Protein AF-A0A496XD35-F1 (afdb_monomer_lite)

Foldseek 3Di:
DVVVVVVVVVVVVVVVPPPPPADPPADDDDDDDDAFPDDLVLLVVLCPDPLNQLQLQVLVVLQVVQLDLQLWHAQFPVQLDAGDALLLLLLVLLVCLVVVVLSSNLSNLNQQVQQCVVVVHLFGAGGWHDWDKAWQWDADLAWLADQDQPFWDWFFDDQKWKKWKAFDDQFFFFKKKFFKAKDAQQKKKKKWKAFPVRDTQFIFMDGHRHMDHGGIDMTGTPDGGGDDGGGMMMMMMHMDHGDDDDPPRPPPDGITFGKAADDPNYRIDFMWMGDPNDTDTDNIGTSMTIDSPDIHIDIDPTGIDRPGRDDFLLSRLSSLLSVLSSCVSPPDDPSCVVCVVSSLSSLVPQQDPPQADADDPDPDFENLRAGWGCFCQDPFARGGAGWRFLLSLLSNLLSLVSSLVVCVVVVVVVSNVVSVVSNVSSLVSQVVQQWDDDPNFIAGQRIWHRDGRHTHTDQKAFLSLLNNQSSVRPSDDPRRSVVHVVVQLVQQWDDADAFTDGARIDDPPPDDPPVRRHDGFRKDFLLSLLSVLQVCVSVSVVSNNSSSSVCCVVQPDPSYGARMWTADPVVRHIDGHRGSRSSRRSSNLSSSLVSCVVSVHHSND

Secondary structure (DSSP, 8-state):
-HHHHHHHHHHHTTSTTS---S--------S-PPPPSS-HHHHHHHHTSHHHHHHHHHHHHHHHHHB-TTS-B---SSSSS-SB-GGGHHHHHHHHHHTT-HHHHHHHHHHHHHHHHHTT-SS--SEEEEEEEEEEEE--TT-S-B---SEEEEE-STT-EEEEEEE--SSPEEEEEEEEEEE-TT-EEEEEEEETT--EEEEEEEE-SS-EEEEEEEEEEEEEE---TT-EEEEEEEEE--SPPPTTS------EEEEEEPPTT--EEEEEEEETTEEEEEEEEEBEEEESS--EEEEEEEEEEEEE----HHHHHHHHHHHHHHHHHH-S-HHHHHHHHHHHHHHHHHTSTTT---STT--SS----SPPEEEEE-TTTS-EEEEEEHHHHHHHHHHHHHHHHHHHHTT-HHHHHHHHHHHHHHHHHHHHHSEEEETTEEEE-SEEE--TTSPEEP--EEGGGGHHHHTT-TTS-HHHHHHHHHHHHHHTB--SSSS--B-SEE--TT---TTT--PPP-EEEHHHHHHHHHHHHHTT-HHHHHHHHHHHHHH--SSS--SEEEEETTTTEEEEESTT-HHHHHHHHHHHHHHHHHTT--S--

Structure (mmCIF, N/CA/C/O backbone):
data_AF-A0A496XD35-F1
#
_entry.id   AF-A0A496XD35-F1
#
loop_
_atom_site.group_PDB
_atom_site.id
_atom_site.type_symbol
_atom_site.label_atom_id
_atom_site.label_alt_id
_atom_site.label_comp_id
_atom_site.label_asym_id
_atom_site.label_entity_id
_atom_site.label_seq_id
_atom_site.pdbx_PDB_ins_code
_atom_site.Cartn_x
_atom_site.Cartn_y
_atom_site.Cartn_z
_atom_site.occupancy
_atom_site.B_iso_or_equiv
_atom_site.auth_seq_id
_atom_site.auth_comp_id
_atom_site.auth_asym_id
_atom_site.auth_atom_id
_atom_site.pdbx_PDB_model_num
ATOM 1 N N . MET A 1 1 ? -41.644 23.353 -21.731 1.00 44.69 1 MET A N 1
ATOM 2 C CA . MET A 1 1 ? -40.222 23.084 -21.406 1.00 44.69 1 MET A CA 1
ATOM 3 C C . MET A 1 1 ? -39.860 23.294 -19.934 1.00 44.69 1 MET A C 1
ATOM 5 O O . MET A 1 1 ? -39.087 22.494 -19.436 1.00 44.69 1 MET A O 1
ATOM 9 N N . LEU A 1 2 ? -40.446 24.242 -19.187 1.00 30.62 2 LEU A N 1
ATOM 10 C CA . LEU A 1 2 ? -40.157 24.387 -17.742 1.00 30.62 2 LEU A CA 1
ATOM 11 C C . LEU A 1 2 ? -40.780 23.287 -16.846 1.00 30.62 2 LEU A C 1
ATOM 13 O O . LEU A 1 2 ? -40.230 22.938 -15.808 1.00 30.62 2 LEU A O 1
ATOM 17 N N . PHE A 1 3 ? -41.893 22.677 -17.271 1.00 27.44 3 PHE A N 1
ATOM 18 C CA . PHE A 1 3 ? -42.612 21.666 -16.477 1.00 27.44 3 PHE A CA 1
ATOM 19 C C . PHE A 1 3 ? -42.004 20.247 -16.545 1.00 27.44 3 PHE A C 1
ATOM 21 O O . PHE A 1 3 ? -42.185 19.455 -15.626 1.00 27.44 3 PHE A O 1
ATOM 28 N N . GLN A 1 4 ? -41.215 19.930 -17.583 1.00 31.73 4 GLN A N 1
ATOM 29 C CA . GLN A 1 4 ? -40.457 18.666 -17.662 1.00 31.73 4 GLN A CA 1
ATOM 30 C C . GLN A 1 4 ? -39.150 18.702 -16.850 1.00 31.73 4 GLN A C 1
ATOM 32 O O . GLN A 1 4 ? -38.645 17.650 -16.462 1.00 31.73 4 GLN A O 1
ATOM 37 N N . MET A 1 5 ? -38.633 19.892 -16.523 1.00 30.58 5 MET A N 1
ATOM 38 C CA . MET A 1 5 ? -37.444 20.044 -15.674 1.00 30.58 5 MET A CA 1
ATOM 39 C C . MET A 1 5 ? -37.773 19.815 -14.189 1.00 30.58 5 MET A C 1
ATOM 41 O O . MET A 1 5 ? -36.999 19.190 -13.470 1.00 30.58 5 MET A O 1
ATOM 45 N N . ILE A 1 6 ? -38.978 20.202 -13.753 1.00 31.33 6 ILE A N 1
ATOM 46 C CA . ILE A 1 6 ? -39.461 19.992 -12.376 1.00 31.33 6 ILE A CA 1
ATOM 47 C C . ILE A 1 6 ? -39.780 18.509 -12.098 1.00 31.33 6 ILE A C 1
ATOM 49 O O . ILE A 1 6 ? -39.642 18.044 -10.967 1.00 31.33 6 ILE A O 1
ATOM 53 N N . ILE A 1 7 ? -40.124 17.726 -13.127 1.00 30.92 7 ILE A N 1
ATOM 54 C CA . ILE A 1 7 ? -40.351 16.278 -12.984 1.00 30.92 7 ILE A CA 1
ATOM 55 C C . ILE A 1 7 ? -39.023 15.497 -12.944 1.00 30.92 7 ILE A C 1
ATOM 57 O O . ILE A 1 7 ? -38.933 14.523 -12.202 1.00 30.92 7 ILE A O 1
ATOM 61 N N . LYS A 1 8 ? -37.951 15.959 -13.610 1.00 29.91 8 LYS A N 1
ATOM 62 C CA . LYS A 1 8 ? -36.605 15.364 -13.449 1.00 29.91 8 LYS A CA 1
ATOM 63 C C . LYS A 1 8 ? -35.978 15.650 -12.075 1.00 29.91 8 LYS A C 1
ATOM 65 O O . LYS A 1 8 ? -35.324 14.771 -11.522 1.00 29.91 8 LYS A O 1
ATOM 70 N N . LEU A 1 9 ? -36.261 16.805 -11.468 1.00 29.45 9 LEU A N 1
ATOM 71 C CA . LEU A 1 9 ? -35.822 17.124 -10.099 1.00 29.45 9 LEU A CA 1
ATOM 72 C C . LEU A 1 9 ? -36.584 16.345 -9.009 1.00 29.45 9 LEU A C 1
ATOM 74 O O . LEU A 1 9 ? -36.018 16.050 -7.959 1.00 29.45 9 LEU A O 1
ATOM 78 N N . LYS A 1 10 ? -37.830 15.917 -9.263 1.00 25.81 10 LYS A N 1
ATOM 79 C CA . LYS A 1 10 ? -38.580 15.048 -8.332 1.00 25.81 10 LYS A CA 1
ATOM 80 C C . LYS A 1 10 ? -38.215 13.562 -8.414 1.00 25.81 10 LYS A C 1
ATOM 82 O O . LYS A 1 10 ? -38.507 12.833 -7.470 1.00 25.81 10 LYS A O 1
ATOM 87 N N . VAL A 1 11 ? -37.550 13.115 -9.483 1.00 30.44 11 VAL A N 1
ATOM 88 C CA . VAL A 1 11 ? -36.990 11.751 -9.564 1.00 30.44 11 VAL A CA 1
ATOM 89 C C . VAL A 1 11 ? -35.619 11.666 -8.875 1.00 30.44 11 VAL A C 1
ATOM 91 O O . VAL A 1 11 ? -35.313 10.638 -8.282 1.00 30.44 11 VAL A O 1
ATOM 94 N N . PHE A 1 12 ? -34.854 12.762 -8.806 1.00 28.89 12 PHE A N 1
ATOM 95 C CA . PHE A 1 12 ? -33.598 12.819 -8.036 1.00 28.89 12 PHE A CA 1
ATOM 96 C C . PHE A 1 12 ? -33.796 12.896 -6.510 1.00 28.89 12 PHE A C 1
ATOM 98 O O . PHE A 1 12 ? -32.953 12.435 -5.750 1.00 28.89 12 PHE A O 1
ATOM 105 N N . SER A 1 13 ? -34.946 13.388 -6.040 1.00 26.84 13 SER A N 1
ATOM 106 C CA . SER A 1 13 ? -35.274 13.472 -4.605 1.00 26.84 13 SER A CA 1
ATOM 107 C C . SER A 1 13 ? -35.690 12.132 -3.967 1.00 26.84 13 SER A C 1
ATOM 109 O O . SER A 1 13 ? -35.785 12.057 -2.744 1.00 26.84 13 SER A O 1
ATOM 111 N N . LYS A 1 14 ? -35.914 11.068 -4.753 1.00 25.41 14 LYS A N 1
ATOM 112 C CA . LYS A 1 14 ? -36.242 9.723 -4.235 1.00 25.41 14 LYS A CA 1
ATOM 113 C C . LYS A 1 14 ? -35.067 8.737 -4.231 1.00 25.41 14 LYS A C 1
ATOM 115 O O . LYS A 1 14 ? -35.223 7.641 -3.709 1.00 25.41 14 LYS A O 1
ATOM 120 N N . ALA A 1 15 ? -33.893 9.138 -4.724 1.00 28.16 15 ALA A N 1
ATOM 121 C CA . ALA A 1 15 ? -32.648 8.388 -4.530 1.00 28.16 15 ALA A CA 1
ATOM 122 C C . ALA A 1 15 ? -31.984 8.675 -3.163 1.00 28.16 15 ALA A C 1
ATOM 124 O O . ALA A 1 15 ? -31.046 7.989 -2.775 1.00 28.16 15 ALA A O 1
ATOM 125 N N . LEU A 1 16 ? -32.514 9.633 -2.391 1.00 28.86 16 LEU A N 1
ATOM 126 C CA . LEU A 1 16 ? -31.975 10.060 -1.095 1.00 28.86 16 LEU A CA 1
ATOM 127 C C . LEU A 1 16 ? -32.400 9.178 0.106 1.00 28.86 16 LEU A C 1
ATOM 129 O O . LEU A 1 16 ? -32.291 9.613 1.245 1.00 28.86 16 LEU A O 1
ATOM 133 N N . VAL A 1 17 ? -32.922 7.962 -0.121 1.00 28.45 17 VAL A N 1
ATOM 134 C CA . VAL A 1 17 ? -33.452 7.077 0.949 1.00 28.45 17 VAL A CA 1
ATOM 135 C C . VAL A 1 17 ? -32.931 5.625 0.866 1.00 28.45 17 VAL A C 1
ATOM 137 O O . VAL A 1 17 ? -33.441 4.751 1.553 1.00 28.45 17 VAL A O 1
ATOM 140 N N . VAL A 1 18 ? -31.881 5.319 0.086 1.00 28.53 18 VAL A N 1
ATOM 141 C CA . VAL A 1 18 ? -31.299 3.945 0.067 1.00 28.53 18 VAL A CA 1
ATOM 142 C C . VAL A 1 18 ? -29.773 3.877 0.279 1.00 28.53 18 VAL A C 1
ATOM 144 O O . VAL A 1 18 ? -29.232 2.788 0.415 1.00 28.53 18 VAL A O 1
ATOM 147 N N . LEU A 1 19 ? -29.063 4.993 0.480 1.00 29.59 19 LEU A N 1
ATOM 148 C CA . LEU A 1 19 ? -27.645 4.974 0.900 1.00 29.59 19 LEU A CA 1
ATOM 149 C C . LEU A 1 19 ? -27.443 5.268 2.398 1.00 29.59 19 LEU A C 1
ATOM 151 O O . LEU A 1 19 ? -26.527 5.967 2.802 1.00 29.59 19 LEU A O 1
ATOM 155 N N . GLY A 1 20 ? -28.302 4.684 3.235 1.00 26.16 20 GLY A N 1
ATOM 156 C CA . GLY A 1 20 ? -28.125 4.593 4.691 1.00 26.16 20 GLY A CA 1
ATOM 157 C C . GLY A 1 20 ? -27.781 3.171 5.147 1.00 26.16 20 GLY A C 1
ATOM 158 O O . GLY A 1 20 ? -28.311 2.706 6.150 1.00 26.16 20 GLY A O 1
ATOM 159 N N . CYS A 1 21 ? -26.993 2.423 4.365 1.00 26.83 21 CYS A N 1
ATOM 160 C CA . CYS A 1 21 ? -26.629 1.026 4.664 1.00 26.83 21 CYS A CA 1
ATOM 161 C C . CYS A 1 21 ? -25.118 0.750 4.710 1.00 26.83 21 CYS A C 1
ATOM 163 O O . CYS A 1 21 ? -24.711 -0.407 4.840 1.00 26.83 21 CYS A O 1
ATOM 165 N N . CYS A 1 22 ? -24.286 1.789 4.715 1.00 32.22 22 CYS A N 1
ATOM 166 C CA . CYS A 1 22 ? -22.905 1.674 5.164 1.00 32.22 22 CYS A CA 1
ATOM 167 C C . CYS A 1 22 ? -22.789 2.370 6.524 1.00 32.22 22 CYS A C 1
ATOM 169 O O . CYS A 1 22 ? -23.211 3.511 6.652 1.00 32.22 22 CYS A O 1
ATOM 171 N N . LEU A 1 23 ? -22.200 1.669 7.504 1.00 38.53 23 LEU A N 1
ATOM 172 C CA . LEU A 1 23 ? -21.758 2.185 8.813 1.00 38.53 23 LEU A CA 1
ATOM 173 C C . LEU A 1 23 ? -22.822 2.250 9.927 1.00 38.53 23 LEU A C 1
ATOM 175 O O . LEU A 1 23 ? -22.987 3.251 10.608 1.00 38.53 23 LEU A O 1
ATOM 179 N N . GLY A 1 24 ? -23.499 1.130 10.183 1.00 28.69 24 GLY A N 1
ATOM 180 C CA . GLY A 1 24 ? -24.193 0.906 11.454 1.00 28.69 24 GLY A CA 1
ATOM 181 C C . GLY A 1 24 ? -23.271 0.243 12.478 1.00 28.69 24 GLY A C 1
ATOM 182 O O . GLY A 1 24 ? -23.440 -0.941 12.750 1.00 28.69 24 GLY A O 1
ATOM 183 N N . VAL A 1 25 ? -22.292 0.976 13.013 1.00 38.09 25 VAL A N 1
ATOM 184 C CA . VAL A 1 25 ? -21.618 0.603 14.269 1.00 38.09 25 VAL A CA 1
ATOM 185 C C . VAL A 1 25 ? -22.129 1.573 15.327 1.00 38.09 25 VAL A C 1
ATOM 187 O O . VAL A 1 25 ? -21.548 2.626 15.557 1.00 38.09 25 VAL A O 1
ATOM 190 N N . GLY A 1 26 ? -23.301 1.272 15.884 1.00 30.27 26 GLY A N 1
ATOM 191 C CA . GLY A 1 26 ? -23.831 2.007 17.026 1.00 30.27 26 GLY A CA 1
ATOM 192 C C . GLY A 1 26 ? -23.237 1.424 18.299 1.00 30.27 26 GLY A C 1
ATOM 193 O O . GLY A 1 26 ? -23.568 0.294 18.653 1.00 30.27 26 GLY A O 1
ATOM 194 N N . PHE A 1 27 ? -22.367 2.171 18.976 1.00 40.06 27 PHE A N 1
ATOM 195 C CA . PHE A 1 27 ? -21.937 1.829 20.328 1.00 40.06 27 PHE A CA 1
ATOM 196 C C . PHE A 1 27 ? -23.054 2.215 21.302 1.00 40.06 27 PHE A C 1
ATOM 198 O O . PHE A 1 27 ? -23.478 3.369 21.354 1.00 40.06 27 PHE A O 1
ATOM 205 N N . ALA A 1 28 ? -23.569 1.241 22.053 1.00 31.52 28 ALA A N 1
ATOM 206 C CA . ALA A 1 28 ? -24.470 1.518 23.162 1.00 31.52 28 ALA A CA 1
ATOM 207 C C . ALA A 1 28 ? -23.658 2.178 24.287 1.00 31.52 28 ALA A C 1
ATOM 209 O O . ALA A 1 28 ? -22.742 1.575 24.843 1.00 31.52 28 ALA A O 1
ATOM 210 N N . ALA A 1 29 ? -23.967 3.437 24.590 1.00 34.16 29 ALA A N 1
ATOM 211 C CA . ALA A 1 29 ? -23.303 4.192 25.640 1.00 34.16 29 ALA A CA 1
ATOM 212 C C . ALA A 1 29 ? -23.857 3.800 27.018 1.00 34.16 29 ALA A C 1
ATOM 214 O O . ALA A 1 29 ? -24.859 4.351 27.459 1.00 34.16 29 ALA A O 1
ATOM 215 N N . GLU A 1 30 ? -23.184 2.888 27.718 1.00 35.78 30 GLU A N 1
ATOM 216 C CA . GLU A 1 30 ? -23.276 2.779 29.179 1.00 35.78 30 GLU A CA 1
ATOM 217 C C . GLU A 1 30 ? -21.888 2.511 29.786 1.00 35.78 30 GLU A C 1
ATOM 219 O O . GLU A 1 30 ? -21.480 1.374 29.990 1.00 35.78 30 GLU A O 1
ATOM 224 N N . SER A 1 31 ? -21.140 3.577 30.086 1.00 35.00 31 SER A N 1
ATOM 225 C CA . SER A 1 31 ? -20.349 3.707 31.323 1.00 35.00 31 SER A CA 1
ATOM 226 C C . SER A 1 31 ? -19.810 5.137 31.454 1.00 35.00 31 SER A C 1
ATOM 228 O O . SER A 1 31 ? -19.625 5.840 30.464 1.00 35.00 31 SER A O 1
ATOM 230 N N . SER A 1 32 ? -19.618 5.580 32.695 1.00 36.03 32 SER A N 1
ATOM 231 C CA . SER A 1 32 ? -19.300 6.948 33.120 1.00 36.03 32 SER A CA 1
ATOM 232 C C . SER A 1 32 ? -17.915 7.448 32.672 1.00 36.03 32 SER A C 1
ATOM 234 O O . SER A 1 32 ? -16.994 7.558 33.488 1.00 36.03 32 SER A O 1
ATOM 236 N N . LEU A 1 33 ? -17.754 7.754 31.388 1.00 45.72 33 LEU A N 1
ATOM 237 C CA . LEU A 1 33 ? -16.649 8.575 30.895 1.00 45.72 33 LEU A CA 1
ATOM 238 C C . LEU A 1 33 ? -16.948 10.051 31.183 1.00 45.72 33 LEU A C 1
ATOM 240 O O . LEU A 1 33 ? -18.107 10.465 31.197 1.00 45.72 33 LEU A O 1
ATOM 244 N N . ALA A 1 34 ? -15.905 10.836 31.454 1.00 53.12 34 ALA A N 1
ATOM 245 C CA . ALA A 1 34 ? -16.034 12.287 31.498 1.00 53.12 34 ALA A CA 1
ATOM 246 C C . ALA A 1 34 ? -16.615 12.757 30.155 1.00 53.12 34 ALA A C 1
ATOM 248 O O . ALA A 1 34 ? -16.091 12.384 29.106 1.00 53.12 34 ALA A O 1
ATOM 249 N N . GLU A 1 35 ? -17.713 13.516 30.184 1.00 67.00 35 GLU A N 1
ATOM 250 C CA . GLU A 1 35 ? -18.269 14.111 28.968 1.00 67.00 35 GLU A CA 1
ATOM 251 C C . GLU A 1 35 ? -17.180 14.936 28.269 1.00 67.00 35 GLU A C 1
ATOM 253 O O . GLU A 1 35 ? -16.461 15.696 28.925 1.00 67.00 35 GLU A O 1
ATOM 258 N N . SER A 1 36 ? -17.046 14.757 26.949 1.00 79.19 36 SER A N 1
ATOM 259 C CA . SER A 1 36 ? -16.114 15.533 26.125 1.00 79.19 36 SER A CA 1
ATOM 260 C C . SER A 1 36 ? -16.327 17.023 26.390 1.00 79.19 36 SER A C 1
ATOM 262 O O . SER A 1 36 ? -17.457 17.512 26.349 1.00 79.19 36 SER A O 1
ATOM 264 N N . SER A 1 37 ? -15.249 17.757 26.659 1.00 87.75 37 SER A N 1
ATOM 265 C CA . SER A 1 37 ? -15.324 19.209 26.858 1.00 87.75 37 SER A CA 1
ATOM 266 C C . SER A 1 37 ? -15.590 19.979 25.554 1.00 87.75 37 SER A C 1
ATOM 268 O O . SER A 1 37 ? -16.031 21.129 25.583 1.00 87.75 37 SER A O 1
ATOM 270 N N . LYS A 1 38 ? -15.319 19.343 24.413 1.00 94.12 38 LYS A N 1
ATOM 271 C CA . LYS A 1 38 ? -15.584 19.781 23.045 1.00 94.12 38 LYS A CA 1
ATOM 272 C C . LYS A 1 38 ? -16.897 19.227 22.516 1.00 94.12 38 LYS A C 1
ATOM 274 O O . LYS A 1 38 ? -17.372 18.160 22.896 1.00 94.12 38 LYS A O 1
ATOM 279 N N . SER A 1 39 ? -17.462 19.976 21.582 1.00 94.31 39 SER A N 1
ATOM 280 C CA . SER A 1 39 ? -18.723 19.693 20.915 1.00 94.31 39 SER A CA 1
ATOM 281 C C . SER A 1 39 ? -18.522 19.312 19.446 1.00 94.31 39 SER A C 1
ATOM 283 O O . SER A 1 39 ? -17.446 19.472 18.867 1.00 94.31 39 SER A O 1
ATOM 285 N N . LEU A 1 40 ? -19.603 18.869 18.805 1.00 94.94 40 LEU A N 1
ATOM 286 C CA . LEU A 1 40 ? -19.644 18.672 17.355 1.00 94.94 40 LEU A CA 1
ATOM 287 C C . LEU A 1 40 ? -19.310 19.969 16.586 1.00 94.94 40 LEU A C 1
ATOM 289 O O . LEU A 1 40 ? -18.677 19.921 15.530 1.00 94.94 40 LEU A O 1
ATOM 293 N N . ASP A 1 41 ? -19.703 21.127 17.126 1.00 96.25 41 ASP A N 1
ATOM 294 C CA . ASP A 1 41 ? -19.430 22.432 16.520 1.00 96.25 41 ASP A CA 1
ATOM 295 C C . ASP A 1 41 ? -17.935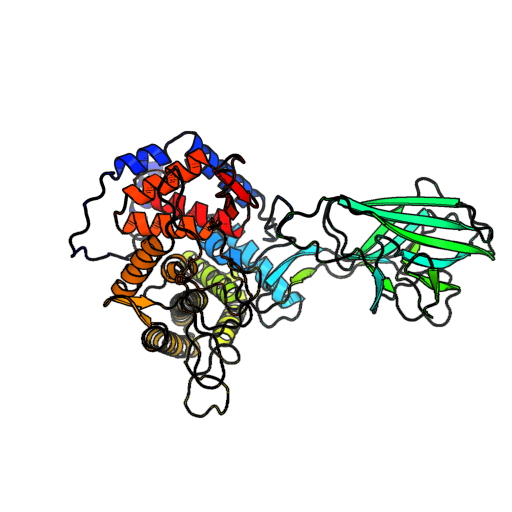 22.785 16.578 1.00 96.25 41 ASP A C 1
ATOM 297 O O . ASP A 1 41 ? -17.406 23.328 15.608 1.00 96.25 41 ASP A O 1
ATOM 301 N N . ASP A 1 42 ? -17.222 22.395 17.643 1.00 97.50 42 ASP A N 1
ATOM 302 C CA . ASP A 1 42 ? -15.762 22.562 17.742 1.00 97.50 42 ASP A CA 1
ATOM 303 C C . ASP A 1 42 ? -15.012 21.765 16.661 1.00 97.50 42 ASP A C 1
ATOM 305 O O . ASP A 1 42 ? -13.997 22.228 16.124 1.00 97.50 42 ASP A O 1
ATOM 309 N N . VAL A 1 43 ? -15.505 20.564 16.337 1.00 97.69 43 VAL A N 1
ATOM 310 C CA . VAL A 1 43 ? -14.971 19.738 15.243 1.00 97.69 43 VAL A CA 1
ATOM 311 C C . VAL A 1 43 ? -15.265 20.411 13.906 1.00 97.69 43 VAL A C 1
ATOM 313 O O . VAL A 1 43 ? -14.366 20.584 13.080 1.00 97.69 43 VAL A O 1
ATOM 316 N N . ARG A 1 44 ? -16.514 20.845 13.701 1.00 97.44 44 ARG A N 1
ATOM 317 C CA . ARG A 1 44 ? -16.942 21.536 12.481 1.00 97.44 44 ARG A CA 1
ATOM 318 C C . ARG A 1 44 ? -16.109 22.790 12.208 1.00 97.44 44 ARG A C 1
ATOM 320 O O . ARG A 1 44 ? -15.713 23.007 11.064 1.00 97.44 44 ARG A O 1
ATOM 327 N N . GLU A 1 45 ? -15.816 23.589 13.233 1.00 97.56 45 GLU A N 1
ATOM 328 C CA . GLU A 1 45 ? -14.998 24.801 13.117 1.00 97.56 45 GLU A CA 1
ATOM 329 C C . GLU A 1 45 ? -13.587 24.487 12.598 1.00 97.56 45 GLU A C 1
ATOM 331 O O . GLU A 1 45 ? -13.127 25.107 11.637 1.00 97.56 45 GLU A O 1
ATOM 336 N N . ARG A 1 46 ? -12.923 23.470 13.165 1.00 97.62 46 ARG A N 1
ATOM 337 C CA . ARG A 1 46 ? -11.578 23.032 12.744 1.00 97.62 46 ARG A CA 1
ATOM 338 C C . ARG A 1 46 ? -11.549 22.531 11.305 1.00 97.62 46 ARG A C 1
ATOM 340 O O . ARG A 1 46 ? -10.644 22.888 10.542 1.00 97.62 46 ARG A O 1
ATOM 347 N N . LEU A 1 47 ? -12.559 21.751 10.918 1.00 96.94 47 LEU A N 1
ATOM 348 C CA . LEU A 1 47 ? -12.712 21.232 9.556 1.00 96.94 47 LEU A CA 1
ATOM 349 C C . LEU A 1 47 ? -12.925 22.338 8.515 1.00 96.94 47 LEU A C 1
ATOM 351 O O . LEU A 1 47 ? -12.560 22.156 7.354 1.00 96.94 47 LEU A O 1
ATOM 355 N N . GLU A 1 48 ? -13.492 23.476 8.916 1.00 96.62 48 GLU A N 1
ATOM 356 C CA . GLU A 1 48 ? -13.762 24.619 8.040 1.00 96.62 48 GLU A CA 1
ATOM 357 C C . GLU A 1 48 ? -12.654 25.680 8.019 1.00 96.62 48 GLU A C 1
ATOM 359 O O . GLU A 1 48 ? -12.765 26.678 7.293 1.00 96.62 48 GLU A O 1
ATOM 364 N N . THR A 1 49 ? -11.548 25.463 8.734 1.00 96.69 49 THR A N 1
ATOM 365 C CA . THR A 1 49 ? -10.379 26.344 8.635 1.00 96.69 49 THR A CA 1
ATOM 366 C C . THR A 1 49 ? -9.821 26.363 7.199 1.00 96.69 49 THR A C 1
ATOM 368 O O . THR A 1 49 ? -9.851 25.342 6.501 1.00 96.69 49 THR A O 1
ATOM 371 N N . PRO A 1 50 ? -9.273 27.500 6.716 1.00 96.44 50 PRO A N 1
ATOM 372 C CA . PRO A 1 50 ? -8.645 27.564 5.394 1.00 96.44 50 PRO A CA 1
ATOM 373 C C . PRO A 1 50 ? -7.523 26.539 5.212 1.00 96.44 50 PRO A C 1
ATOM 375 O O . PRO A 1 50 ? -7.384 25.970 4.132 1.00 96.44 50 PRO A O 1
ATOM 378 N N . PHE A 1 51 ? -6.762 26.278 6.280 1.00 96.19 51 PHE A N 1
ATOM 379 C CA . PHE A 1 51 ? -5.717 25.262 6.300 1.00 96.19 51 PHE A CA 1
ATOM 380 C C . PHE A 1 51 ? -6.284 23.868 6.010 1.00 96.19 51 PHE A C 1
ATOM 382 O O . PHE A 1 51 ? -5.846 23.227 5.059 1.00 96.19 51 PHE A O 1
ATOM 389 N N . MET A 1 52 ? -7.286 23.420 6.776 1.00 96.00 52 MET A N 1
ATOM 390 C CA . MET A 1 52 ? -7.800 22.053 6.662 1.00 96.00 52 MET A CA 1
ATOM 391 C C . MET A 1 52 ? -8.479 21.810 5.309 1.00 96.00 52 MET A C 1
ATOM 393 O O . MET A 1 52 ? -8.269 20.773 4.679 1.00 96.00 52 MET A O 1
ATOM 397 N N . LYS A 1 53 ? -9.229 22.802 4.811 1.00 95.62 53 LYS A N 1
ATOM 398 C CA . LYS A 1 53 ? -9.816 22.748 3.464 1.00 95.62 53 LYS A CA 1
ATOM 399 C C . LYS A 1 53 ? -8.749 22.700 2.376 1.00 95.62 53 LYS A C 1
ATOM 401 O O . LYS A 1 53 ? -8.850 21.890 1.460 1.00 95.62 53 LYS A O 1
ATOM 406 N N . GLY A 1 54 ? -7.716 23.536 2.493 1.00 95.69 54 GLY A N 1
ATOM 407 C CA . GLY A 1 54 ? -6.592 23.553 1.559 1.00 95.69 54 GLY A CA 1
ATOM 408 C C . GLY A 1 54 ? -5.853 22.216 1.517 1.00 95.69 54 GLY A C 1
ATOM 409 O O . GLY A 1 54 ? -5.629 21.685 0.431 1.00 95.69 54 GLY A O 1
ATOM 410 N N . LEU A 1 55 ? -5.551 21.647 2.687 1.00 95.44 55 LEU A N 1
ATOM 411 C CA . LEU A 1 55 ? -4.879 20.356 2.834 1.00 95.44 55 LEU A CA 1
ATOM 412 C C . LEU A 1 55 ? -5.684 19.219 2.187 1.00 95.44 55 LEU A C 1
ATOM 414 O O . LEU A 1 55 ? -5.140 18.451 1.389 1.00 95.44 55 LEU A O 1
ATOM 418 N N . LEU A 1 56 ? -6.989 19.143 2.471 1.00 94.69 56 LEU A N 1
ATOM 419 C CA . LEU A 1 56 ? -7.873 18.120 1.912 1.00 94.69 56 LEU A CA 1
ATOM 420 C C . LEU A 1 56 ? -8.004 18.244 0.387 1.00 94.69 56 LEU A C 1
ATOM 422 O O . LEU A 1 56 ? -7.836 17.252 -0.325 1.00 94.69 56 LEU A O 1
ATOM 426 N N . THR A 1 57 ? -8.254 19.453 -0.126 1.00 94.12 57 THR A N 1
ATOM 427 C CA . THR A 1 57 ? -8.427 19.693 -1.567 1.00 94.12 57 THR A CA 1
ATOM 428 C C . THR A 1 57 ? -7.144 19.433 -2.347 1.00 94.12 57 THR A C 1
ATOM 430 O O . THR A 1 57 ? -7.185 18.732 -3.360 1.00 94.12 57 THR A O 1
ATOM 433 N N . ALA A 1 58 ? -6.002 19.947 -1.880 1.00 94.88 58 ALA A N 1
ATOM 434 C CA . ALA A 1 58 ? -4.714 19.726 -2.534 1.00 94.88 58 ALA A CA 1
ATOM 435 C C . ALA A 1 58 ? -4.353 18.236 -2.558 1.00 94.88 58 ALA A C 1
ATOM 437 O O . ALA A 1 58 ? -3.938 17.716 -3.596 1.00 94.88 58 ALA A O 1
ATOM 438 N N . THR A 1 59 ? -4.584 17.530 -1.447 1.00 94.19 59 THR A N 1
ATOM 439 C CA . THR A 1 59 ? -4.313 16.092 -1.363 1.00 94.19 59 THR A CA 1
ATOM 440 C C . THR A 1 59 ? -5.210 15.278 -2.293 1.00 94.19 59 THR A C 1
ATOM 442 O O . THR A 1 59 ? -4.707 14.439 -3.041 1.00 94.19 59 THR A O 1
ATOM 445 N N . TYR A 1 60 ? -6.516 15.558 -2.318 1.00 92.81 60 TYR A N 1
ATOM 446 C CA . TYR A 1 60 ? -7.455 14.899 -3.229 1.00 92.81 60 TYR A CA 1
ATOM 447 C C . TYR A 1 60 ? -7.071 15.110 -4.698 1.00 92.81 60 TYR A C 1
ATOM 449 O O . TYR A 1 60 ? -6.943 14.150 -5.461 1.00 92.81 60 TYR A O 1
ATOM 457 N N . GLN A 1 61 ? -6.838 16.364 -5.096 1.00 93.19 61 GLN A N 1
ATOM 458 C CA . GLN A 1 61 ? -6.469 16.698 -6.471 1.00 93.19 61 GLN A CA 1
ATOM 459 C C . GLN A 1 61 ? -5.169 16.010 -6.882 1.00 93.19 61 GLN A C 1
ATOM 461 O O . GLN A 1 61 ? -5.102 15.438 -7.971 1.00 93.19 61 GLN A O 1
ATOM 466 N N . ASN A 1 62 ? -4.165 16.015 -6.002 1.00 93.81 62 ASN A N 1
ATOM 467 C CA . ASN A 1 62 ? -2.909 15.319 -6.239 1.00 93.81 62 ASN A CA 1
ATOM 468 C C . ASN A 1 62 ? -3.136 13.818 -6.472 1.00 93.81 62 ASN A C 1
ATOM 470 O O . ASN A 1 62 ? -2.654 13.279 -7.467 1.00 93.81 62 ASN A O 1
ATOM 474 N N . PHE A 1 63 ? -3.900 13.159 -5.600 1.00 93.38 63 PHE A N 1
ATOM 475 C CA . PHE A 1 63 ? -4.153 11.724 -5.686 1.00 93.38 63 PHE A CA 1
ATOM 476 C C . PHE A 1 63 ? -4.878 11.339 -6.987 1.00 93.38 63 PHE A C 1
ATOM 478 O O . PHE A 1 63 ? -4.394 10.495 -7.742 1.00 93.38 63 PHE A O 1
ATOM 485 N N . ILE A 1 64 ? -5.986 12.011 -7.318 1.00 92.81 64 ILE A N 1
ATOM 486 C CA . ILE A 1 64 ? -6.794 11.698 -8.512 1.00 92.81 64 ILE A CA 1
ATOM 487 C C . ILE A 1 64 ? -6.035 11.941 -9.822 1.00 92.81 64 ILE A C 1
ATOM 489 O O . ILE A 1 64 ? -6.208 11.189 -10.790 1.00 92.81 64 ILE A O 1
ATOM 493 N N . GLN A 1 65 ? -5.198 12.981 -9.871 1.00 91.81 65 GLN A N 1
ATOM 494 C CA . GLN A 1 65 ? -4.386 13.307 -11.048 1.00 91.81 65 GLN A CA 1
ATOM 495 C C . GLN A 1 65 ? -3.217 12.334 -11.252 1.00 91.81 65 GLN A C 1
ATOM 497 O O . GLN A 1 65 ? -2.707 12.225 -12.366 1.00 91.81 65 GLN A O 1
ATOM 502 N N . ARG A 1 66 ? -2.792 11.617 -10.204 1.00 91.25 66 ARG A N 1
ATOM 503 C CA . ARG A 1 66 ? -1.696 10.639 -10.274 1.00 91.25 66 ARG A CA 1
ATOM 504 C C . ARG A 1 66 ? -2.107 9.272 -10.786 1.00 91.25 66 ARG A C 1
ATOM 506 O O . ARG A 1 66 ? -1.234 8.546 -11.260 1.00 91.25 66 ARG A O 1
ATOM 513 N N . ILE A 1 67 ? -3.387 8.919 -10.680 1.00 93.56 67 ILE A N 1
ATOM 514 C CA . ILE A 1 67 ? -3.908 7.683 -11.263 1.00 93.56 67 ILE A CA 1
ATOM 515 C C . ILE A 1 67 ? -3.849 7.833 -12.784 1.00 93.56 67 ILE A C 1
ATOM 517 O O . ILE A 1 67 ? -4.589 8.624 -13.381 1.00 93.56 67 ILE A O 1
ATOM 521 N N . GLN A 1 68 ? -2.940 7.084 -13.402 1.00 92.88 68 GLN A N 1
ATOM 522 C CA . GLN A 1 68 ? -2.738 7.088 -14.845 1.00 92.88 68 GLN A CA 1
ATOM 523 C C . GLN A 1 68 ? -3.936 6.461 -15.577 1.00 92.88 68 GLN A C 1
ATOM 525 O O . GLN A 1 68 ? -4.728 5.741 -14.967 1.00 92.88 68 GLN A O 1
ATOM 530 N N . PRO A 1 69 ? -4.089 6.702 -16.895 1.00 91.44 69 PRO A N 1
ATOM 531 C CA . PRO A 1 69 ? -5.196 6.134 -17.668 1.00 91.44 69 PRO A CA 1
ATOM 532 C C . PRO A 1 69 ? -5.280 4.604 -17.613 1.00 91.44 69 PRO A C 1
ATOM 534 O O . PRO A 1 69 ? -6.372 4.046 -17.680 1.00 91.44 69 PRO A O 1
ATOM 537 N N . ASP A 1 70 ? -4.137 3.930 -17.471 1.00 91.88 70 ASP A N 1
ATOM 538 C CA . ASP A 1 70 ? -4.053 2.475 -17.340 1.00 91.88 70 ASP A CA 1
ATOM 539 C C . ASP A 1 70 ? -4.297 1.976 -15.905 1.00 91.88 70 ASP A C 1
ATOM 541 O O . ASP A 1 70 ? -4.243 0.775 -15.667 1.00 91.88 70 ASP A O 1
ATOM 545 N N . GLY A 1 71 ? -4.564 2.883 -14.959 1.00 95.31 71 GLY A N 1
ATOM 546 C CA . GLY A 1 71 ? -4.809 2.586 -13.552 1.00 95.31 71 GLY A CA 1
ATOM 547 C C . GLY A 1 71 ? -3.573 2.592 -12.661 1.00 95.31 71 GLY A C 1
ATOM 548 O O . GLY A 1 71 ? -3.712 2.441 -11.449 1.00 95.31 71 GLY A O 1
ATOM 549 N N . TYR A 1 72 ? -2.372 2.771 -13.216 1.00 95.62 72 TYR A N 1
ATOM 550 C CA . TYR A 1 72 ? -1.157 2.818 -12.414 1.00 95.62 72 TYR A CA 1
ATOM 551 C C . TYR A 1 72 ? -1.128 4.065 -11.519 1.00 95.62 72 TYR A C 1
ATOM 553 O O . TYR A 1 72 ? -1.248 5.196 -12.000 1.00 95.62 72 TYR A O 1
ATOM 561 N N . LEU A 1 73 ? -0.906 3.866 -10.219 1.00 94.56 73 LEU A N 1
ATOM 562 C CA . LEU A 1 73 ? -0.702 4.933 -9.243 1.00 94.56 73 LEU A CA 1
ATOM 563 C C . LEU A 1 73 ? 0.759 4.926 -8.786 1.00 94.56 73 LEU A C 1
ATOM 565 O O . LEU A 1 73 ? 1.212 3.996 -8.131 1.00 94.56 73 LEU A O 1
ATOM 569 N N . ARG A 1 74 ? 1.513 5.988 -9.079 1.00 90.44 74 ARG A N 1
ATOM 570 C CA . ARG A 1 74 ? 2.817 6.190 -8.424 1.00 90.44 74 ARG A CA 1
ATOM 571 C C . ARG A 1 74 ? 2.562 6.423 -6.938 1.00 90.44 74 ARG A C 1
ATOM 573 O O . ARG A 1 74 ? 1.851 7.375 -6.657 1.00 90.44 74 ARG A O 1
ATOM 580 N N . GLU A 1 75 ? 3.141 5.634 -6.033 1.00 91.44 75 GLU A N 1
ATOM 581 C CA . GLU A 1 75 ? 2.844 5.669 -4.586 1.00 91.44 75 GLU A CA 1
ATOM 582 C C . GLU A 1 75 ? 3.469 6.857 -3.845 1.00 91.44 75 GLU A C 1
ATOM 584 O O . GLU A 1 75 ? 2.791 7.533 -3.076 1.00 91.44 75 GLU A O 1
ATOM 589 N N . SER A 1 76 ? 4.736 7.167 -4.133 1.00 88.50 76 SER A N 1
ATOM 590 C CA . SER A 1 76 ? 5.475 8.250 -3.474 1.00 88.50 76 SER A CA 1
ATOM 591 C C . SER A 1 76 ? 5.822 9.381 -4.432 1.00 88.50 76 SER A C 1
ATOM 593 O O . SER A 1 76 ? 6.265 9.162 -5.568 1.00 88.50 76 SER A O 1
ATOM 595 N N . LEU A 1 77 ? 5.672 10.613 -3.946 1.00 86.12 77 LEU A N 1
ATOM 596 C CA . LEU A 1 77 ? 6.137 11.819 -4.632 1.00 86.12 77 LEU A CA 1
ATOM 597 C C . LEU A 1 77 ? 7.603 12.128 -4.335 1.00 86.12 77 LEU A C 1
ATOM 599 O O . LEU A 1 77 ? 8.287 12.687 -5.191 1.00 86.12 77 LEU A O 1
ATOM 603 N N . THR A 1 78 ? 8.084 11.736 -3.156 1.00 79.06 78 THR A N 1
ATOM 604 C CA . THR A 1 78 ? 9.461 11.983 -2.705 1.00 79.06 78 THR A CA 1
ATOM 605 C C . THR A 1 78 ? 10.452 10.955 -3.250 1.00 79.06 78 THR A C 1
ATOM 607 O O . THR A 1 78 ? 11.654 11.200 -3.255 1.00 79.06 78 THR A O 1
ATOM 610 N N . GLY A 1 79 ? 9.948 9.826 -3.761 1.00 74.94 79 GLY A N 1
ATOM 611 C CA . GLY A 1 79 ? 10.767 8.704 -4.214 1.00 74.94 79 GLY A CA 1
ATOM 612 C C . GLY A 1 79 ? 11.064 7.681 -3.119 1.00 74.94 79 GLY A C 1
ATOM 613 O O . GLY A 1 79 ? 11.815 6.750 -3.388 1.00 74.94 79 GLY A O 1
ATOM 614 N N . ALA A 1 80 ? 10.452 7.812 -1.934 1.00 73.12 80 ALA A N 1
ATOM 615 C CA . ALA A 1 80 ? 10.522 6.808 -0.870 1.00 73.12 80 ALA A CA 1
ATOM 616 C C . ALA A 1 80 ? 10.057 5.421 -1.353 1.00 73.12 80 ALA A C 1
ATOM 618 O O . ALA A 1 80 ? 10.640 4.405 -0.991 1.00 73.12 80 ALA A O 1
ATOM 619 N N . TYR A 1 81 ? 9.062 5.397 -2.246 1.00 80.00 81 TYR A N 1
ATOM 620 C CA . TYR A 1 81 ? 8.486 4.183 -2.819 1.00 80.00 81 TYR A CA 1
ATOM 621 C C . TYR A 1 81 ? 8.554 4.188 -4.354 1.00 80.00 81 TYR A C 1
ATOM 623 O O . TYR A 1 81 ? 8.141 5.149 -5.013 1.00 80.00 81 TYR A O 1
ATOM 631 N N . GLY A 1 82 ? 9.071 3.095 -4.930 1.00 77.19 82 GLY A N 1
ATOM 632 C CA . GLY A 1 82 ? 9.393 2.988 -6.362 1.00 77.19 82 GLY A CA 1
ATOM 633 C C . GLY A 1 82 ? 8.227 2.631 -7.293 1.00 77.19 82 GLY A C 1
ATOM 634 O O . GLY A 1 82 ? 8.338 2.804 -8.509 1.00 77.19 82 GLY A O 1
ATOM 635 N N . GLY A 1 83 ? 7.099 2.154 -6.759 1.00 88.69 83 GLY A N 1
ATOM 636 C CA . GLY A 1 83 ? 5.955 1.714 -7.563 1.00 88.69 83 GLY A CA 1
ATOM 637 C C . GLY A 1 83 ? 4.631 1.754 -6.821 1.00 88.69 83 GLY A C 1
ATOM 638 O O . GLY A 1 83 ? 4.598 2.215 -5.692 1.00 88.69 83 GLY A O 1
ATOM 639 N N . MET A 1 84 ? 3.567 1.302 -7.478 1.00 94.38 84 MET A N 1
ATOM 640 C CA . MET A 1 84 ? 2.213 1.178 -6.936 1.00 94.38 84 MET A CA 1
ATOM 641 C C . MET A 1 84 ? 2.130 0.026 -5.936 1.00 94.38 84 MET A C 1
ATOM 643 O O . MET A 1 84 ? 2.538 -1.093 -6.265 1.00 94.38 84 MET A O 1
ATOM 647 N N . PHE A 1 85 ? 1.519 0.271 -4.780 1.00 95.12 85 PHE A N 1
ATOM 648 C CA . PHE A 1 85 ? 1.199 -0.766 -3.803 1.00 95.12 85 PHE A CA 1
ATOM 649 C C . PHE A 1 85 ? -0.254 -1.213 -4.011 1.00 95.12 85 PHE A C 1
ATOM 651 O O . PHE A 1 85 ? -1.173 -0.408 -3.852 1.00 95.12 85 PHE A O 1
ATOM 658 N N . PRO A 1 86 ? -0.539 -2.484 -4.349 1.00 96.31 86 PRO A N 1
ATOM 659 C CA . PRO A 1 86 ? -1.920 -2.948 -4.482 1.00 96.31 86 PRO A CA 1
ATOM 660 C C . PRO A 1 86 ? -2.720 -2.844 -3.186 1.00 96.31 86 PRO A C 1
ATOM 662 O O . PRO A 1 86 ? -3.938 -2.683 -3.245 1.00 96.31 86 PRO A O 1
ATOM 665 N N . ARG A 1 87 ? -2.054 -2.851 -2.025 1.00 93.50 87 ARG A N 1
ATOM 666 C CA . ARG A 1 87 ? -2.678 -2.595 -0.722 1.00 93.50 87 ARG A CA 1
ATOM 667 C C . ARG A 1 87 ? -3.395 -1.239 -0.665 1.00 93.50 87 ARG A C 1
ATOM 669 O O . ARG A 1 87 ? -4.480 -1.165 -0.098 1.00 93.50 87 ARG A O 1
ATOM 676 N N . THR A 1 88 ? -2.893 -0.214 -1.359 1.00 95.12 88 THR A N 1
ATOM 677 C CA . THR A 1 88 ? -3.538 1.109 -1.502 1.00 95.12 88 THR A CA 1
ATOM 678 C C . THR A 1 88 ? -4.954 1.026 -2.074 1.00 95.12 88 THR A C 1
ATOM 680 O O . THR A 1 88 ? -5.765 1.925 -1.853 1.00 95.12 88 THR A O 1
ATOM 683 N N . SER A 1 89 ? -5.301 -0.066 -2.767 1.00 94.56 89 SER A N 1
ATOM 684 C CA . SER A 1 89 ? -6.667 -0.296 -3.241 1.00 94.56 89 SER A CA 1
ATOM 685 C C . SER A 1 89 ? -7.711 -0.244 -2.126 1.00 94.56 89 SER A C 1
ATOM 687 O O . SER A 1 89 ? -8.778 0.299 -2.384 1.00 94.56 89 SER A O 1
ATOM 689 N N . GLY A 1 90 ? -7.413 -0.700 -0.900 1.00 91.00 90 GLY A N 1
ATOM 690 C CA . GLY A 1 90 ? -8.386 -0.735 0.199 1.00 91.00 90 GLY A CA 1
ATOM 691 C C . GLY A 1 90 ? -8.997 0.633 0.514 1.00 91.00 90 GLY A C 1
ATOM 692 O O . GLY A 1 90 ? -10.220 0.781 0.554 1.00 91.00 90 GLY A O 1
ATOM 693 N N . SER A 1 91 ? -8.154 1.655 0.670 1.00 90.25 91 SER A N 1
ATOM 694 C CA . SER A 1 91 ? -8.589 3.042 0.871 1.00 90.25 91 SER A CA 1
ATOM 695 C C . SER A 1 91 ? -9.008 3.727 -0.418 1.00 90.25 91 SER A C 1
ATOM 697 O O . SER A 1 91 ? -10.026 4.417 -0.445 1.00 90.25 91 SER A O 1
ATOM 699 N N . MET A 1 92 ? -8.260 3.522 -1.505 1.00 94.00 92 MET A N 1
ATOM 700 C CA . MET A 1 92 ? -8.589 4.085 -2.815 1.00 94.00 92 MET A CA 1
ATOM 701 C C . MET A 1 92 ? -9.988 3.658 -3.278 1.00 94.00 92 MET A C 1
ATOM 703 O O . MET A 1 92 ? -10.705 4.456 -3.869 1.00 94.00 92 MET A O 1
ATOM 707 N N . GLY A 1 93 ? -10.398 2.426 -2.984 1.00 92.88 93 GLY A N 1
ATOM 708 C CA . GLY A 1 93 ? -11.723 1.896 -3.272 1.00 92.88 93 GLY A CA 1
ATOM 709 C C . GLY A 1 93 ? -12.832 2.700 -2.614 1.00 92.88 93 GLY A C 1
ATOM 710 O O . GLY A 1 93 ? -13.747 3.151 -3.297 1.00 92.88 93 GLY A O 1
ATOM 711 N N . GLN A 1 94 ? -12.726 2.916 -1.300 1.00 88.81 94 GLN A N 1
ATOM 712 C CA . GLN A 1 94 ? -13.676 3.737 -0.543 1.00 88.81 94 GLN A CA 1
ATOM 713 C C . GLN A 1 94 ? -13.725 5.164 -1.095 1.00 88.81 94 GLN A C 1
ATOM 715 O O . GLN A 1 94 ? -14.802 5.671 -1.400 1.00 88.81 94 GLN A O 1
ATOM 720 N N . LEU A 1 95 ? -12.550 5.761 -1.306 1.00 89.81 95 LEU A N 1
ATOM 721 C CA . LEU A 1 95 ? -12.392 7.106 -1.847 1.00 89.81 95 LEU A CA 1
ATOM 722 C C . LEU A 1 95 ? -13.078 7.275 -3.210 1.00 89.81 95 LEU A C 1
ATOM 724 O O . LEU A 1 95 ? -13.928 8.146 -3.371 1.00 89.81 95 LEU A O 1
ATOM 728 N N . LEU A 1 96 ? -12.733 6.437 -4.188 1.00 93.56 96 LEU A N 1
ATOM 729 C CA . LEU A 1 96 ? -13.225 6.583 -5.558 1.00 93.56 96 LEU A CA 1
ATOM 730 C C . LEU A 1 96 ? -14.701 6.194 -5.699 1.00 93.56 96 LEU A C 1
ATOM 732 O O . LEU A 1 96 ? -15.376 6.697 -6.594 1.00 93.56 96 LEU A O 1
ATOM 736 N N . ILE A 1 97 ? -15.222 5.326 -4.825 1.00 92.50 97 ILE A N 1
ATOM 737 C CA . ILE A 1 97 ? -16.662 5.049 -4.760 1.00 92.50 97 ILE A CA 1
ATOM 738 C C . ILE A 1 97 ? -17.416 6.278 -4.251 1.00 92.50 97 ILE A C 1
ATOM 740 O O . ILE A 1 97 ? -18.392 6.686 -4.878 1.00 92.50 97 ILE A O 1
ATOM 744 N N . GLU A 1 98 ? -16.948 6.892 -3.164 1.00 86.56 98 GLU A N 1
ATOM 745 C CA . GLU A 1 98 ? -17.609 8.048 -2.551 1.00 86.56 98 GLU A CA 1
ATOM 746 C C . GLU A 1 98 ? -17.604 9.277 -3.473 1.00 86.56 98 GLU A C 1
ATOM 748 O O . GLU A 1 98 ? -18.582 10.021 -3.534 1.00 86.56 98 GLU A O 1
ATOM 753 N N . THR A 1 99 ? -16.540 9.477 -4.258 1.00 88.44 99 THR A N 1
ATOM 754 C CA . THR A 1 99 ? -16.476 10.576 -5.237 1.00 88.44 99 THR A CA 1
ATOM 755 C C . THR A 1 99 ? -17.082 10.253 -6.600 1.00 88.44 99 THR A C 1
ATOM 757 O O . THR A 1 99 ? -17.141 11.130 -7.461 1.00 88.44 99 THR A O 1
ATOM 760 N N . GLY A 1 100 ? -17.551 9.021 -6.817 1.00 91.88 100 GLY A N 1
ATOM 761 C CA . GLY A 1 100 ? -18.122 8.586 -8.093 1.00 91.88 100 GLY A CA 1
ATOM 762 C C . GLY A 1 100 ? -17.095 8.373 -9.215 1.00 91.88 100 GLY A C 1
ATOM 763 O O . GLY A 1 100 ? -17.478 8.210 -10.373 1.00 91.88 100 GLY A O 1
ATOM 764 N N . GLU A 1 101 ? -15.803 8.314 -8.894 1.00 94.56 101 GLU A N 1
ATOM 765 C CA . GLU A 1 101 ? -14.676 8.083 -9.812 1.00 94.56 101 GLU A CA 1
ATOM 766 C C . GLU A 1 101 ? -14.512 6.588 -10.158 1.00 94.56 101 GLU A C 1
ATOM 768 O O . GLU A 1 101 ? -13.418 6.014 -10.159 1.00 94.56 101 GLU A O 1
ATOM 773 N N . LEU A 1 102 ? -15.633 5.925 -10.449 1.00 96.06 102 LEU A N 1
ATOM 774 C CA . LEU A 1 102 ? -15.711 4.469 -10.556 1.00 96.06 102 LEU A CA 1
ATOM 775 C C . LEU A 1 102 ? -14.863 3.905 -11.710 1.00 96.06 102 LEU A C 1
ATOM 777 O O . LEU A 1 102 ? -14.327 2.805 -11.594 1.00 96.06 102 LEU A O 1
ATOM 781 N N . ASP A 1 103 ? -14.716 4.650 -12.810 1.00 95.94 103 ASP A N 1
ATOM 782 C CA . ASP A 1 103 ? -13.905 4.225 -13.962 1.00 95.94 103 ASP A CA 1
ATOM 783 C C . ASP A 1 103 ? -12.411 4.215 -13.627 1.00 95.94 103 ASP A C 1
ATOM 785 O O . ASP A 1 103 ? -11.689 3.306 -14.030 1.00 95.94 103 ASP A O 1
ATOM 789 N N . LYS A 1 104 ? -11.942 5.177 -12.821 1.00 96.56 104 LYS A N 1
ATOM 790 C CA . LYS A 1 104 ? -10.560 5.176 -12.320 1.00 96.56 104 LYS A CA 1
ATOM 791 C C . LYS A 1 104 ? -10.314 3.986 -11.401 1.00 96.56 104 LYS A C 1
ATOM 793 O O . LYS A 1 104 ? -9.246 3.381 -11.476 1.00 96.56 104 LYS A O 1
ATOM 798 N N . LEU A 1 105 ? -11.299 3.635 -10.572 1.00 97.50 105 LEU A N 1
ATOM 799 C CA . LEU A 1 105 ? -11.209 2.469 -9.699 1.00 97.50 105 LEU A CA 1
ATOM 800 C C . LEU A 1 105 ? -11.145 1.165 -10.505 1.00 97.50 105 LEU A C 1
ATOM 802 O O . LEU A 1 105 ? -10.306 0.312 -10.218 1.00 97.50 105 LEU A O 1
ATOM 806 N N . GLU A 1 106 ? -11.974 1.027 -11.543 1.00 98.00 106 GLU A N 1
ATOM 807 C CA . GLU A 1 106 ? -11.905 -0.113 -12.463 1.00 98.00 106 GLU A CA 1
ATOM 808 C C . GLU A 1 106 ? -10.544 -0.193 -13.166 1.00 98.00 106 GLU A C 1
ATOM 810 O O . GLU A 1 106 ? -9.947 -1.272 -13.214 1.00 98.00 106 GLU A O 1
ATOM 815 N N . SER A 1 107 ? -10.018 0.930 -13.668 1.00 97.56 107 SER A N 1
ATOM 816 C CA . SER A 1 107 ? -8.683 0.971 -14.272 1.00 97.56 107 SER A CA 1
ATOM 817 C C . SER A 1 107 ? -7.607 0.544 -13.277 1.00 97.56 107 SER A C 1
ATOM 819 O O . SER A 1 107 ? -6.757 -0.274 -13.619 1.00 97.56 107 SER A O 1
ATOM 821 N N . ALA A 1 108 ? -7.646 1.031 -12.034 1.00 97.88 108 ALA A N 1
ATOM 822 C CA . ALA A 1 108 ? -6.669 0.665 -11.010 1.00 97.88 108 ALA A CA 1
ATOM 823 C C . ALA A 1 108 ? -6.728 -0.828 -10.642 1.00 97.88 108 ALA A C 1
ATOM 825 O O . ALA A 1 108 ? -5.693 -1.491 -10.566 1.00 97.88 108 ALA A O 1
ATOM 826 N N . LEU A 1 109 ? -7.928 -1.398 -10.493 1.00 98.50 109 LEU A N 1
ATOM 827 C CA . LEU A 1 109 ? -8.099 -2.842 -10.303 1.00 98.50 109 LEU A CA 1
ATOM 828 C C . LEU A 1 109 ? -7.625 -3.634 -11.530 1.00 98.50 109 LEU A C 1
ATOM 830 O O . LEU A 1 109 ? -6.989 -4.676 -11.384 1.00 98.50 109 LEU A O 1
ATOM 834 N N . SER A 1 110 ? -7.878 -3.127 -12.738 1.00 98.00 110 SER A N 1
ATOM 835 C CA . SER A 1 110 ? -7.397 -3.729 -13.985 1.00 98.00 110 SER A CA 1
ATOM 836 C C . SER A 1 110 ? -5.873 -3.719 -14.070 1.00 98.00 110 SER A C 1
ATOM 838 O O . SER A 1 110 ? -5.295 -4.727 -14.463 1.00 98.00 110 SER A O 1
ATOM 840 N N . CYS A 1 111 ? -5.213 -2.628 -13.671 1.00 97.56 111 CYS A N 1
ATOM 841 C CA . CYS A 1 111 ? -3.756 -2.544 -13.552 1.00 97.56 111 CYS A CA 1
ATOM 842 C C . CYS A 1 111 ? -3.222 -3.672 -12.660 1.00 97.56 111 CYS A C 1
ATOM 844 O O . CYS A 1 111 ? -2.381 -4.464 -13.092 1.00 97.56 111 CYS A O 1
ATOM 846 N N . ILE A 1 112 ? -3.786 -3.808 -11.454 1.00 98.25 112 ILE A N 1
ATOM 847 C CA . ILE A 1 112 ? -3.395 -4.833 -10.480 1.00 98.25 112 ILE A CA 1
ATOM 848 C C . ILE A 1 112 ? -3.585 -6.242 -11.058 1.00 98.25 112 ILE A C 1
ATOM 850 O O . ILE A 1 112 ? -2.639 -7.031 -11.087 1.00 98.25 112 ILE A O 1
ATOM 854 N N . LEU A 1 113 ? -4.772 -6.555 -11.581 1.00 98.38 113 LEU A N 1
ATOM 855 C CA . LEU A 1 113 ? -5.076 -7.878 -12.132 1.00 98.38 113 LEU A CA 1
ATOM 856 C C . LEU A 1 113 ? -4.236 -8.217 -13.364 1.00 98.38 113 LEU A C 1
ATOM 858 O O . LEU A 1 113 ? -3.719 -9.326 -13.472 1.00 98.38 113 LEU A O 1
ATOM 862 N N . ASN A 1 114 ? -4.066 -7.270 -14.285 1.00 96.94 114 ASN A N 1
ATOM 863 C CA . ASN A 1 114 ? -3.241 -7.479 -15.469 1.00 96.94 114 ASN A CA 1
ATOM 864 C C . ASN A 1 114 ? -1.773 -7.675 -15.081 1.00 96.94 114 ASN A C 1
ATOM 866 O O . ASN A 1 114 ? -1.106 -8.500 -15.692 1.00 96.94 114 ASN A O 1
ATOM 870 N N . SER A 1 115 ? -1.272 -6.980 -14.053 1.00 96.25 115 SER A N 1
ATOM 871 C CA . SER A 1 115 ? 0.097 -7.191 -13.569 1.00 96.25 115 SER A CA 1
ATOM 872 C C . SER A 1 115 ? 0.319 -8.606 -13.036 1.00 96.25 115 SER A C 1
ATOM 874 O O . SER A 1 115 ? 1.354 -9.204 -13.318 1.00 96.25 115 SER A O 1
ATOM 876 N N . MET A 1 116 ? -0.674 -9.167 -12.343 1.00 97.00 116 MET A N 1
ATOM 877 C CA . MET A 1 116 ? -0.656 -10.548 -11.874 1.00 97.00 116 MET A CA 1
ATOM 878 C C . MET A 1 116 ? -0.665 -11.527 -13.058 1.00 97.00 116 MET A C 1
ATOM 880 O O . MET A 1 116 ? 0.200 -12.395 -13.147 1.00 97.00 116 MET A O 1
ATOM 884 N N . LEU A 1 117 ? -1.608 -11.360 -13.992 1.00 95.81 117 LEU A N 1
ATOM 885 C CA . LEU A 1 117 ? -1.791 -12.269 -15.128 1.00 95.81 117 LEU A CA 1
ATOM 886 C C . LEU A 1 117 ? -0.616 -12.239 -16.117 1.00 95.81 117 LEU A C 1
ATOM 888 O O . LEU A 1 117 ? -0.170 -13.283 -16.573 1.00 95.81 117 LEU A O 1
ATOM 892 N N . GLU A 1 118 ? -0.089 -11.059 -16.450 1.00 93.31 118 GLU A N 1
ATOM 893 C CA . GLU A 1 118 ? 1.019 -10.903 -17.409 1.00 93.31 118 GLU A CA 1
ATOM 894 C C . GLU A 1 118 ? 2.362 -11.433 -16.893 1.00 93.31 118 GLU A C 1
ATOM 896 O O . GLU A 1 118 ? 3.299 -11.613 -17.681 1.00 93.31 118 GLU A O 1
ATOM 901 N N . ASN A 1 119 ? 2.456 -11.648 -15.581 1.00 91.56 119 ASN A N 1
ATOM 902 C CA . ASN A 1 119 ? 3.625 -12.192 -14.901 1.00 91.56 119 ASN A CA 1
ATOM 903 C C . ASN A 1 119 ? 3.369 -13.602 -14.339 1.00 91.56 119 ASN A C 1
ATOM 905 O O . ASN A 1 119 ? 4.129 -14.056 -13.485 1.00 91.56 119 ASN A O 1
ATOM 909 N N . ASP A 1 120 ? 2.311 -14.277 -14.806 1.00 94.25 120 ASP A N 1
ATOM 910 C CA . ASP A 1 120 ? 1.974 -15.661 -14.456 1.00 94.25 120 ASP A CA 1
ATOM 911 C C . ASP A 1 120 ? 1.900 -15.902 -12.932 1.00 94.25 120 ASP A C 1
ATOM 913 O O . ASP A 1 120 ? 2.312 -16.942 -12.413 1.00 94.25 120 ASP A O 1
ATOM 917 N N . MET A 1 121 ? 1.394 -14.914 -12.185 1.00 94.94 121 MET A N 1
ATOM 918 C CA . MET A 1 121 ? 1.237 -15.003 -10.736 1.00 94.94 121 MET A CA 1
ATOM 919 C C . MET A 1 121 ? -0.134 -15.563 -10.347 1.00 94.94 121 MET A C 1
ATOM 921 O O . MET A 1 121 ? -1.162 -15.204 -10.908 1.00 94.94 121 MET A O 1
ATOM 925 N N . GLU A 1 122 ? -0.154 -16.381 -9.297 1.00 94.81 122 GLU A N 1
ATOM 926 C CA . GLU A 1 122 ? -1.386 -16.901 -8.676 1.00 94.81 122 GLU A CA 1
ATOM 927 C C . GLU A 1 122 ? -1.874 -16.049 -7.486 1.00 94.81 122 GLU A C 1
ATOM 929 O O . GLU A 1 122 ? -2.761 -16.463 -6.741 1.00 94.81 122 GLU A O 1
ATOM 934 N N . ARG A 1 123 ? -1.231 -14.904 -7.241 1.00 95.56 123 ARG A N 1
ATOM 935 C CA . ARG A 1 123 ? -1.496 -13.992 -6.119 1.00 95.56 123 ARG A CA 1
ATOM 936 C C . ARG A 1 123 ? -1.198 -12.557 -6.535 1.00 95.56 123 ARG A C 1
ATOM 938 O O . ARG A 1 123 ? -0.405 -12.339 -7.453 1.00 95.56 123 ARG A O 1
ATOM 945 N N . ILE A 1 124 ? -1.768 -11.599 -5.818 1.00 97.56 124 ILE A N 1
ATOM 946 C CA . ILE A 1 124 ? -1.499 -10.178 -6.047 1.00 97.56 124 ILE A CA 1
ATOM 947 C C . ILE A 1 124 ? -0.021 -9.865 -5.728 1.00 97.56 124 ILE A C 1
ATOM 949 O O . ILE A 1 124 ? 0.463 -10.276 -4.674 1.00 97.56 124 ILE A O 1
ATOM 953 N N . PRO A 1 125 ? 0.723 -9.181 -6.621 1.00 95.38 125 PRO A N 1
ATOM 954 C CA . PRO A 1 125 ? 2.091 -8.753 -6.329 1.00 95.38 125 PRO A CA 1
ATOM 955 C C . PRO A 1 125 ? 2.130 -7.689 -5.229 1.00 95.38 125 PRO A C 1
ATOM 957 O O . PRO A 1 125 ? 1.195 -6.912 -5.084 1.00 95.38 125 PRO A O 1
ATOM 960 N N . HIS A 1 126 ? 3.242 -7.600 -4.504 1.00 94.19 126 HIS A N 1
ATOM 961 C CA . HIS A 1 126 ? 3.418 -6.579 -3.474 1.00 94.19 126 HIS A CA 1
ATOM 962 C C . HIS A 1 126 ? 3.651 -5.175 -4.072 1.00 94.19 126 HIS A C 1
ATOM 964 O O . HIS A 1 126 ? 2.996 -4.222 -3.666 1.00 94.19 126 HIS A O 1
ATOM 970 N N . ILE A 1 127 ? 4.529 -5.022 -5.074 1.00 93.81 127 ILE A N 1
ATOM 971 C CA . ILE A 1 127 ? 4.810 -3.709 -5.689 1.00 93.81 127 ILE A CA 1
ATOM 972 C C . ILE A 1 127 ? 4.832 -3.824 -7.213 1.00 93.81 127 ILE A C 1
ATOM 974 O O . ILE A 1 127 ? 5.632 -4.571 -7.792 1.00 93.81 127 ILE A O 1
ATOM 978 N N . ILE A 1 128 ? 3.989 -3.025 -7.866 1.00 94.19 128 ILE A N 1
ATOM 979 C CA . ILE A 1 128 ? 3.855 -2.941 -9.322 1.00 94.19 128 ILE A CA 1
ATOM 980 C C . ILE A 1 128 ? 4.606 -1.705 -9.819 1.00 94.19 128 ILE A C 1
ATOM 982 O O . ILE A 1 128 ? 4.460 -0.611 -9.286 1.00 94.19 128 ILE A O 1
ATOM 986 N N . GLY A 1 129 ? 5.414 -1.863 -10.860 1.00 90.25 129 GLY A N 1
ATOM 987 C CA . GLY A 1 129 ? 6.051 -0.773 -11.590 1.00 90.25 129 GLY A CA 1
ATOM 988 C C . GLY A 1 129 ? 5.237 -0.353 -12.817 1.00 90.25 129 GLY A C 1
ATOM 989 O O . GLY A 1 129 ? 4.325 -1.065 -13.243 1.00 90.25 129 GLY A O 1
ATOM 990 N N . PRO A 1 130 ? 5.577 0.787 -13.440 1.00 86.38 130 PRO A N 1
ATOM 991 C CA . PRO A 1 130 ? 4.853 1.265 -14.609 1.00 86.38 130 PRO A CA 1
ATOM 992 C C . PRO A 1 130 ? 4.951 0.256 -15.755 1.00 86.38 130 PRO A C 1
ATOM 994 O O . PRO A 1 130 ? 5.986 -0.398 -15.942 1.00 86.38 130 PRO A O 1
ATOM 997 N N . ARG A 1 131 ? 3.892 0.174 -16.564 1.00 85.62 131 ARG A N 1
ATOM 998 C CA . ARG A 1 131 ? 3.907 -0.600 -17.803 1.00 85.62 131 ARG A CA 1
ATOM 999 C C . ARG A 1 131 ? 4.951 -0.014 -18.757 1.00 85.62 131 ARG A C 1
ATOM 1001 O O . ARG A 1 131 ? 4.892 1.164 -19.110 1.00 85.62 131 ARG A O 1
ATOM 1008 N N . LYS A 1 132 ? 5.916 -0.832 -19.179 1.00 77.25 132 LYS A N 1
ATOM 1009 C CA . LYS A 1 132 ? 6.979 -0.421 -20.107 1.00 77.25 132 LYS A CA 1
ATOM 1010 C C . LYS A 1 132 ? 7.150 -1.464 -21.205 1.00 77.25 132 LYS A C 1
ATOM 1012 O O . LYS A 1 132 ? 7.241 -2.658 -20.938 1.00 77.25 132 LYS A O 1
ATOM 1017 N N . SER A 1 133 ? 7.250 -0.997 -22.447 1.00 71.50 133 SER A N 1
ATOM 1018 C CA . SER A 1 133 ? 7.792 -1.800 -23.542 1.00 71.50 133 SER A CA 1
ATOM 1019 C C . SER A 1 133 ? 9.300 -1.903 -23.374 1.00 71.50 133 SER A C 1
ATOM 1021 O O . SER A 1 133 ? 9.966 -0.881 -23.177 1.00 71.50 133 SER A O 1
ATOM 1023 N N . ARG A 1 134 ? 9.848 -3.109 -23.491 1.00 74.88 134 ARG A N 1
ATOM 1024 C CA . ARG A 1 134 ? 11.292 -3.298 -23.451 1.00 74.88 134 ARG A CA 1
ATOM 1025 C C . ARG A 1 134 ? 11.853 -3.290 -24.861 1.00 74.88 134 ARG A C 1
ATOM 1027 O O . ARG A 1 134 ? 11.429 -4.074 -25.704 1.00 74.88 134 ARG A O 1
ATOM 1034 N N . SER A 1 135 ? 12.810 -2.403 -25.099 1.00 82.38 135 SER A N 1
ATOM 1035 C CA . SER A 1 135 ? 13.597 -2.389 -26.327 1.00 82.38 135 SER A CA 1
ATOM 1036 C C . SER A 1 135 ? 14.901 -3.126 -26.056 1.00 82.38 135 SER A C 1
ATOM 1038 O O . SER A 1 135 ? 15.685 -2.689 -25.216 1.00 82.38 135 SER A O 1
ATOM 1040 N N . ILE A 1 136 ? 15.113 -4.261 -26.716 1.00 88.25 136 ILE A N 1
ATOM 1041 C CA . ILE A 1 136 ? 16.328 -5.064 -26.564 1.00 88.25 136 ILE A CA 1
ATOM 1042 C C . ILE A 1 136 ? 17.204 -4.826 -27.795 1.00 88.25 136 ILE A C 1
ATOM 1044 O O . ILE A 1 136 ? 16.751 -5.127 -28.904 1.00 88.25 136 ILE A O 1
ATOM 1048 N N . PRO A 1 137 ? 18.429 -4.296 -27.639 1.00 90.69 137 PRO A N 1
ATOM 1049 C CA . PRO A 1 137 ? 19.351 -4.127 -28.748 1.00 90.69 137 PRO A CA 1
ATOM 1050 C C . PRO A 1 137 ? 19.796 -5.486 -29.286 1.00 90.69 137 PRO A C 1
ATOM 1052 O O . PRO A 1 137 ? 20.112 -6.407 -28.531 1.00 90.69 137 PRO A O 1
ATOM 1055 N N . ILE A 1 138 ? 19.844 -5.593 -30.610 1.00 87.94 138 ILE A N 1
ATOM 1056 C CA . ILE A 1 138 ? 20.303 -6.783 -31.321 1.00 87.94 138 ILE A CA 1
ATOM 1057 C C . ILE A 1 138 ? 21.738 -6.512 -31.782 1.00 87.94 138 ILE A C 1
ATOM 1059 O O . ILE A 1 138 ? 21.923 -5.731 -32.723 1.00 87.94 138 ILE A O 1
ATOM 1063 N N . PRO A 1 139 ? 22.762 -7.116 -31.155 1.00 83.12 139 PRO A N 1
ATOM 1064 C CA . PRO A 1 139 ? 24.124 -6.982 -31.646 1.00 83.12 139 PRO A CA 1
ATOM 1065 C C . PRO A 1 139 ? 24.225 -7.599 -33.046 1.00 83.12 139 PRO A C 1
ATOM 1067 O O . PRO A 1 139 ? 23.805 -8.733 -33.281 1.00 83.12 139 PRO A O 1
ATOM 1070 N N . GLU A 1 140 ? 24.763 -6.839 -34.000 1.00 79.25 140 GLU A N 1
ATOM 1071 C CA . GLU A 1 140 ? 25.135 -7.386 -35.307 1.00 79.25 140 GLU A CA 1
ATOM 1072 C C . GLU A 1 140 ? 26.240 -8.440 -35.153 1.00 79.25 140 GLU A C 1
ATOM 1074 O O . GLU A 1 140 ? 26.972 -8.424 -34.167 1.00 79.25 140 GLU A O 1
ATOM 1079 N N . LYS A 1 141 ? 26.409 -9.312 -36.155 1.00 73.31 141 LYS A N 1
ATOM 1080 C CA . LYS A 1 141 ? 27.383 -10.419 -36.128 1.00 73.31 141 LYS A CA 1
ATOM 1081 C C . LYS A 1 141 ? 28.789 -9.989 -35.690 1.00 73.31 141 LYS A C 1
ATOM 1083 O O . LYS A 1 141 ? 29.407 -10.685 -34.899 1.00 73.31 141 LYS A O 1
ATOM 1088 N N . ASP A 1 142 ? 29.259 -8.835 -36.159 1.00 73.12 142 ASP A N 1
ATOM 1089 C CA . ASP A 1 142 ? 30.623 -8.385 -35.862 1.00 73.12 142 ASP A CA 1
ATOM 1090 C C . ASP A 1 142 ? 30.660 -7.395 -34.667 1.00 73.12 142 ASP A C 1
ATOM 1092 O O . ASP A 1 142 ? 31.651 -6.679 -34.485 1.00 73.12 142 ASP A O 1
ATOM 1096 N N . ASN A 1 143 ? 29.511 -7.114 -34.025 1.00 77.94 143 ASN A N 1
ATOM 1097 C CA . ASN A 1 143 ? 29.377 -6.059 -33.009 1.00 77.94 143 ASN A CA 1
ATOM 1098 C C . ASN A 1 143 ? 30.124 -6.538 -31.766 1.00 77.94 143 ASN A C 1
ATOM 1100 O O . ASN A 1 143 ? 29.843 -7.645 -31.314 1.00 77.94 143 ASN A O 1
ATOM 1104 N N . PRO A 1 144 ? 31.030 -5.741 -31.176 1.00 73.12 144 PRO A N 1
ATOM 1105 C CA . PRO A 1 144 ? 31.783 -6.177 -30.001 1.00 73.12 144 PRO A CA 1
ATOM 1106 C C . PRO A 1 144 ? 30.935 -6.185 -28.714 1.00 73.12 144 PRO A C 1
ATOM 1108 O O . PRO A 1 144 ? 31.457 -6.033 -27.612 1.00 73.12 144 PRO A O 1
ATOM 1111 N N . GLY A 1 145 ? 29.616 -6.298 -28.854 1.00 79.44 145 GLY A N 1
ATOM 1112 C CA . GLY A 1 145 ? 28.637 -6.201 -27.797 1.00 79.44 145 GLY A CA 1
ATOM 1113 C C . GLY A 1 145 ? 27.803 -7.465 -27.648 1.00 79.44 145 GLY A C 1
ATOM 1114 O O . GLY A 1 145 ? 27.523 -8.175 -28.610 1.00 79.44 145 GLY A O 1
ATOM 1115 N N . CYS A 1 146 ? 27.361 -7.714 -26.424 1.00 82.06 146 CYS A N 1
ATOM 1116 C CA . CYS A 1 146 ? 26.624 -8.896 -26.028 1.00 82.06 146 CYS A CA 1
ATOM 1117 C C . CYS A 1 146 ? 25.275 -8.509 -25.429 1.00 82.06 146 CYS A C 1
ATOM 1119 O O . CYS A 1 146 ? 25.194 -7.645 -24.560 1.00 82.06 146 CYS A O 1
ATOM 1121 N N . SER A 1 147 ? 24.212 -9.199 -25.834 1.00 84.25 147 SER A N 1
ATOM 1122 C CA . SER A 1 147 ? 22.885 -9.070 -25.229 1.00 84.25 147 SER A CA 1
ATOM 1123 C C . SER A 1 147 ? 22.625 -10.143 -24.161 1.00 84.25 147 SER A C 1
ATOM 1125 O O . SER A 1 147 ? 21.482 -10.495 -23.916 1.00 84.25 147 SER A O 1
ATOM 1127 N N . ASN A 1 148 ? 23.659 -10.736 -23.559 1.00 83.75 148 ASN A N 1
ATOM 1128 C CA . ASN A 1 148 ? 23.505 -11.767 -22.529 1.00 83.75 148 ASN A CA 1
ATOM 1129 C C . ASN A 1 148 ? 23.589 -11.151 -21.126 1.00 83.75 148 ASN A C 1
ATOM 1131 O O . ASN A 1 148 ? 24.674 -10.796 -20.669 1.00 83.75 148 ASN A O 1
ATOM 1135 N N . TRP A 1 149 ? 22.456 -11.078 -20.429 1.00 86.75 149 TRP A N 1
ATOM 1136 C CA . TRP A 1 149 ? 22.332 -10.531 -19.072 1.00 86.75 149 TRP A CA 1
ATOM 1137 C C . TRP A 1 149 ? 21.986 -11.605 -18.025 1.00 86.75 149 TRP A C 1
ATOM 1139 O O . TRP A 1 149 ? 21.335 -11.316 -17.025 1.00 86.75 149 TRP A O 1
ATOM 1149 N N . ASN A 1 150 ? 22.409 -12.857 -18.229 1.00 85.25 150 ASN A N 1
ATOM 1150 C CA . ASN A 1 150 ? 22.017 -13.989 -17.374 1.00 85.25 150 ASN A CA 1
ATOM 1151 C C . ASN A 1 150 ? 22.615 -13.977 -15.949 1.00 85.25 150 ASN A C 1
ATOM 1153 O O . ASN A 1 150 ? 22.375 -14.910 -15.183 1.00 85.25 150 ASN A O 1
ATOM 1157 N N . GLY A 1 151 ? 23.394 -12.962 -15.567 1.00 82.69 151 GLY A N 1
ATOM 1158 C CA . GLY A 1 151 ? 23.885 -12.814 -14.200 1.00 82.69 151 GLY A CA 1
ATOM 1159 C C . GLY A 1 151 ? 24.394 -11.413 -13.874 1.00 82.69 151 GLY A C 1
ATOM 1160 O O . GLY A 1 151 ? 24.819 -10.661 -14.753 1.00 82.69 151 GLY A O 1
ATOM 1161 N N . VAL A 1 152 ? 24.365 -11.071 -12.584 1.00 82.44 152 VAL A N 1
ATOM 1162 C CA . VAL A 1 152 ? 24.996 -9.850 -12.067 1.00 82.44 152 VAL A CA 1
ATOM 1163 C C . VAL A 1 152 ? 26.501 -9.934 -12.324 1.00 82.44 152 VAL A C 1
ATOM 1165 O O . VAL A 1 152 ? 27.126 -10.960 -12.038 1.00 82.44 152 VAL A O 1
ATOM 1168 N N . PHE A 1 153 ? 27.075 -8.873 -12.889 1.00 85.75 153 PHE A N 1
ATOM 1169 C CA . PHE A 1 153 ? 28.490 -8.828 -13.249 1.00 85.75 153 PHE A CA 1
ATOM 1170 C C . PHE A 1 153 ? 29.325 -8.060 -12.222 1.00 85.75 153 PHE A C 1
ATOM 1172 O O . PHE A 1 153 ? 30.282 -8.614 -11.683 1.00 85.75 153 PHE A O 1
ATOM 1179 N N . SER A 1 154 ? 28.974 -6.799 -11.954 1.00 86.12 154 SER A N 1
ATOM 1180 C CA . SER A 1 154 ? 29.711 -5.929 -11.027 1.00 86.12 154 SER A CA 1
ATOM 1181 C C . SER A 1 154 ? 28.830 -4.807 -10.491 1.00 86.12 154 SER A C 1
ATOM 1183 O O . SER A 1 154 ? 27.917 -4.349 -11.186 1.00 86.12 154 SER A O 1
ATOM 1185 N N . THR A 1 155 ? 29.159 -4.327 -9.292 1.00 86.44 155 THR A N 1
ATOM 1186 C CA . THR A 1 155 ? 28.731 -3.018 -8.788 1.00 86.44 155 THR A CA 1
ATOM 1187 C C . THR A 1 155 ? 29.573 -1.920 -9.451 1.00 86.44 155 THR A C 1
ATOM 1189 O O . THR A 1 155 ? 30.667 -2.183 -9.963 1.00 86.44 155 THR A O 1
ATOM 1192 N N . LEU A 1 156 ? 29.030 -0.705 -9.546 1.00 87.25 156 LEU A N 1
ATOM 1193 C CA . LEU A 1 156 ? 29.622 0.409 -10.301 1.00 87.25 156 LEU A CA 1
ATOM 1194 C C . LEU A 1 156 ? 30.029 1.619 -9.441 1.00 87.25 156 LEU A C 1
ATOM 1196 O O . LEU A 1 156 ? 30.461 2.632 -9.996 1.00 87.25 156 LEU A O 1
ATOM 1200 N N . VAL A 1 157 ? 29.830 1.564 -8.125 1.00 81.75 157 VAL A N 1
ATOM 1201 C CA . VAL A 1 157 ? 30.088 2.677 -7.194 1.00 81.75 157 VAL A CA 1
ATOM 1202 C C . VAL A 1 157 ? 31.344 2.441 -6.358 1.00 81.75 157 VAL A C 1
ATOM 1204 O O . VAL A 1 157 ? 31.797 1.314 -6.199 1.00 81.75 157 VAL A O 1
ATOM 1207 N N . GLY A 1 158 ? 31.908 3.518 -5.802 1.00 79.50 158 GLY A N 1
ATOM 1208 C CA . GLY A 1 158 ? 33.127 3.449 -4.992 1.00 79.50 158 GLY A CA 1
ATOM 1209 C C . GLY A 1 158 ? 34.341 3.024 -5.820 1.00 79.50 158 GLY A C 1
ATOM 1210 O O . GLY A 1 158 ? 34.581 3.567 -6.902 1.00 79.50 158 GLY A O 1
ATOM 1211 N N . ASP A 1 159 ? 35.087 2.046 -5.310 1.00 74.81 159 ASP A N 1
ATOM 1212 C CA . ASP A 1 159 ? 36.234 1.451 -6.003 1.00 74.81 159 ASP A CA 1
ATOM 1213 C C . ASP A 1 159 ? 35.830 0.369 -7.020 1.00 74.81 159 ASP A C 1
ATOM 1215 O O . ASP A 1 159 ? 36.700 -0.203 -7.683 1.00 74.81 159 ASP A O 1
ATOM 1219 N N . PHE A 1 160 ? 34.523 0.117 -7.175 1.00 80.94 160 PHE A N 1
ATOM 1220 C CA . PHE A 1 160 ? 33.982 -0.890 -8.078 1.00 80.94 160 PHE A CA 1
ATOM 1221 C C . PHE A 1 160 ? 33.621 -0.326 -9.456 1.00 80.94 160 PHE A C 1
ATOM 1223 O O . PHE A 1 160 ? 33.203 0.824 -9.611 1.00 80.94 160 PHE A O 1
ATOM 1230 N N . GLY A 1 161 ? 33.788 -1.144 -10.493 1.00 88.50 161 GLY A N 1
ATOM 1231 C CA . GLY A 1 161 ? 33.464 -0.768 -11.867 1.00 88.50 161 GLY A CA 1
ATOM 1232 C C . GLY A 1 161 ? 33.547 -1.941 -12.832 1.00 88.50 161 GLY A C 1
ATOM 1233 O O . GLY A 1 161 ? 34.023 -3.019 -12.484 1.00 88.50 161 GLY A O 1
ATOM 1234 N N . ALA A 1 162 ? 33.110 -1.727 -14.068 1.00 92.44 162 ALA A N 1
ATOM 1235 C CA . ALA A 1 162 ? 33.149 -2.746 -15.111 1.00 92.44 162 ALA A CA 1
ATOM 1236 C C . ALA A 1 162 ? 33.981 -2.278 -16.305 1.00 92.44 162 ALA A C 1
ATOM 1238 O O . ALA A 1 162 ? 33.923 -1.111 -16.689 1.00 92.44 162 ALA A O 1
ATOM 1239 N N . VAL A 1 163 ? 34.755 -3.188 -16.892 1.00 92.31 163 VAL A N 1
ATOM 1240 C CA . VAL A 1 163 ? 35.615 -2.921 -18.046 1.00 92.31 163 VAL A CA 1
ATOM 1241 C C . VAL A 1 163 ? 35.412 -4.010 -19.091 1.00 92.31 163 VAL A C 1
ATOM 1243 O O . VAL A 1 163 ? 35.370 -5.191 -18.763 1.00 92.31 163 VAL A O 1
ATOM 1246 N N . GLN A 1 164 ? 35.314 -3.623 -20.356 1.00 91.56 164 GLN A N 1
ATOM 1247 C CA . GLN A 1 164 ? 35.198 -4.543 -21.485 1.00 91.56 164 GLN A CA 1
ATOM 1248 C C . GLN A 1 164 ? 36.197 -4.120 -22.563 1.00 91.56 164 GLN A C 1
ATOM 1250 O O . GLN A 1 164 ? 36.179 -2.979 -23.029 1.00 91.56 164 GLN A O 1
ATOM 1255 N N . GLY A 1 165 ? 37.102 -5.021 -22.941 1.00 90.31 165 GLY A N 1
ATOM 1256 C CA . GLY A 1 165 ? 37.954 -4.800 -24.108 1.00 90.31 165 GLY A CA 1
ATOM 1257 C C . GLY A 1 165 ? 37.160 -5.008 -25.399 1.00 90.31 165 GLY A C 1
ATOM 1258 O O . GLY A 1 165 ? 36.254 -5.843 -25.443 1.00 90.31 165 GLY A O 1
ATOM 1259 N N . PHE A 1 166 ? 37.494 -4.276 -26.455 1.00 90.75 166 PHE A N 1
ATOM 1260 C CA . PHE A 1 166 ? 36.899 -4.466 -27.774 1.00 90.75 166 PHE A CA 1
ATOM 1261 C C . PHE A 1 166 ? 37.837 -4.026 -28.898 1.00 90.75 166 PHE A C 1
ATOM 1263 O O . PHE A 1 166 ? 38.762 -3.246 -28.680 1.00 90.75 166 PHE A O 1
ATOM 1270 N N . VAL A 1 167 ? 37.568 -4.503 -30.113 1.00 89.94 167 VAL A N 1
ATOM 1271 C CA . VAL A 1 167 ? 38.293 -4.092 -31.318 1.00 89.94 167 VAL A CA 1
ATOM 1272 C C . VAL A 1 167 ? 37.532 -2.972 -32.030 1.00 89.94 167 VAL A C 1
ATOM 1274 O O . VAL A 1 167 ? 36.323 -3.053 -32.260 1.00 89.94 167 VAL A O 1
ATOM 1277 N N . GLY A 1 168 ? 38.246 -1.899 -32.365 1.00 89.44 168 GLY A N 1
ATOM 1278 C CA . GLY A 1 168 ? 37.714 -0.733 -33.054 1.00 89.44 168 GLY A CA 1
ATOM 1279 C C . GLY A 1 168 ? 37.245 -1.052 -34.472 1.00 89.44 168 GLY A C 1
ATOM 1280 O O . GLY A 1 168 ? 37.765 -1.941 -35.150 1.00 89.44 168 GLY A O 1
ATOM 1281 N N . ARG A 1 169 ? 36.269 -0.275 -34.950 1.00 87.69 169 ARG A N 1
ATOM 1282 C CA . ARG A 1 169 ? 35.726 -0.364 -36.311 1.00 87.69 169 ARG A CA 1
ATOM 1283 C C . ARG A 1 169 ? 35.900 0.951 -37.058 1.00 87.69 169 ARG A C 1
ATOM 1285 O O . ARG A 1 169 ? 35.930 2.014 -36.452 1.00 87.69 169 ARG A O 1
ATOM 1292 N N . ALA A 1 170 ? 35.903 0.872 -38.389 1.00 87.62 170 ALA A N 1
ATOM 1293 C CA . ALA A 1 170 ? 35.980 2.047 -39.261 1.00 87.62 170 ALA A CA 1
ATOM 1294 C C . ALA A 1 170 ? 34.736 2.956 -39.184 1.00 87.62 170 ALA A C 1
ATOM 1296 O O . ALA A 1 170 ? 34.813 4.136 -39.525 1.00 87.62 170 ALA A O 1
ATOM 1297 N N . LYS A 1 171 ? 33.583 2.420 -38.757 1.00 90.94 171 LYS A N 1
ATOM 1298 C CA . LYS A 1 171 ? 32.372 3.218 -38.527 1.00 90.94 171 LYS A CA 1
ATOM 1299 C C . LYS A 1 171 ? 32.500 4.004 -37.215 1.00 90.94 171 LYS A C 1
ATOM 1301 O O . LYS A 1 171 ? 32.980 3.445 -36.228 1.00 90.94 171 LYS A O 1
ATOM 1306 N N . PRO A 1 172 ? 32.038 5.264 -37.167 1.00 92.69 172 PRO A N 1
ATOM 1307 C CA . PRO A 1 172 ? 32.066 6.040 -35.938 1.00 92.69 172 PRO A CA 1
ATOM 1308 C C . PRO A 1 172 ? 31.078 5.475 -34.912 1.00 92.69 172 PRO A C 1
ATOM 1310 O O . PRO A 1 172 ? 29.936 5.158 -35.241 1.00 92.69 172 PRO A O 1
ATOM 1313 N N . LEU A 1 173 ? 31.517 5.366 -33.661 1.00 94.31 173 LEU A N 1
ATOM 1314 C CA . LEU A 1 173 ? 30.683 4.919 -32.552 1.00 94.31 173 LEU A CA 1
ATOM 1315 C C . LEU A 1 173 ? 29.844 6.091 -32.027 1.00 94.31 173 LEU A C 1
ATOM 1317 O O . LEU A 1 173 ? 30.373 7.137 -31.651 1.00 94.31 173 LEU A O 1
ATOM 1321 N N . MET A 1 174 ? 28.527 5.910 -32.002 1.00 96.12 174 MET A N 1
ATOM 1322 C CA . MET A 1 174 ? 27.551 6.954 -31.683 1.00 96.12 174 MET A CA 1
ATOM 1323 C C . MET A 1 174 ? 27.037 6.844 -30.247 1.00 96.12 174 MET A C 1
ATOM 1325 O O . MET A 1 174 ? 26.810 7.854 -29.574 1.00 96.12 174 MET A O 1
ATOM 1329 N N . ALA A 1 175 ? 26.825 5.617 -29.774 1.00 96.06 175 ALA A N 1
ATOM 1330 C CA . ALA A 1 175 ? 26.302 5.342 -28.444 1.00 96.06 175 ALA A CA 1
ATOM 1331 C C . ALA A 1 175 ? 26.674 3.935 -27.966 1.00 96.06 175 ALA A C 1
ATOM 1333 O O . ALA A 1 175 ? 27.113 3.089 -28.744 1.00 96.06 175 ALA A O 1
ATOM 1334 N N . LEU A 1 176 ? 26.434 3.696 -26.682 1.00 94.75 176 LEU A N 1
ATOM 1335 C CA . LEU A 1 176 ? 26.423 2.379 -26.059 1.00 94.75 176 LEU A CA 1
ATOM 1336 C C . LEU A 1 176 ? 25.040 2.140 -25.468 1.00 94.75 176 LEU A C 1
ATOM 1338 O O . LEU A 1 176 ? 24.451 3.059 -24.904 1.00 94.75 176 LEU A O 1
ATOM 1342 N N . GLU A 1 177 ? 24.530 0.923 -25.557 1.00 94.94 177 GLU A N 1
ATOM 1343 C CA . GLU A 1 177 ? 23.393 0.479 -24.753 1.00 94.94 177 GLU A CA 1
ATOM 1344 C C . GLU A 1 177 ? 23.900 -0.550 -23.756 1.00 94.94 177 GLU A C 1
ATOM 1346 O O . GLU A 1 177 ? 24.582 -1.486 -24.151 1.00 94.94 177 GLU A O 1
ATOM 1351 N N . VAL A 1 178 ? 23.622 -0.356 -22.469 1.00 93.81 178 VAL A N 1
ATOM 1352 C CA . VAL A 1 178 ? 24.105 -1.207 -21.373 1.00 93.81 178 VAL A CA 1
ATOM 1353 C C . VAL A 1 178 ? 22.906 -1.709 -20.589 1.00 93.81 178 VAL A C 1
ATOM 1355 O O . VAL A 1 178 ? 22.028 -0.923 -20.243 1.00 93.81 178 VAL A O 1
ATOM 1358 N N . TYR A 1 179 ? 22.874 -2.996 -20.267 1.00 91.81 179 TYR A N 1
ATOM 1359 C CA . TYR A 1 179 ? 21.860 -3.546 -19.386 1.00 91.81 179 TYR A CA 1
ATOM 1360 C C . TYR A 1 179 ? 22.251 -3.353 -17.918 1.00 91.81 179 TYR A C 1
ATOM 1362 O O . TYR A 1 179 ? 23.222 -3.932 -17.416 1.00 91.81 179 TYR A O 1
ATOM 1370 N N . VAL A 1 180 ? 21.469 -2.532 -17.227 1.00 89.62 180 VAL A N 1
ATOM 1371 C CA . VAL A 1 180 ? 21.692 -2.145 -15.833 1.00 89.62 180 VAL A CA 1
ATOM 1372 C C . VAL A 1 180 ? 20.647 -2.782 -14.933 1.00 89.62 180 VAL A C 1
ATOM 1374 O O . VAL A 1 180 ? 19.496 -2.967 -15.327 1.00 89.62 180 VAL A O 1
ATOM 1377 N N . GLY A 1 181 ? 21.050 -3.122 -13.716 1.00 82.88 181 GLY A N 1
ATOM 1378 C CA . GLY A 1 181 ? 20.180 -3.796 -12.763 1.00 82.88 181 GLY A CA 1
ATOM 1379 C C . GLY A 1 181 ? 19.377 -2.899 -11.867 1.00 82.88 181 GLY A C 1
ATOM 1380 O O . GLY A 1 181 ? 18.197 -3.158 -11.705 1.00 82.88 181 GLY A O 1
ATOM 1381 N N . VAL A 1 182 ? 20.009 -1.890 -11.277 1.00 80.44 182 VAL A N 1
ATOM 1382 C CA . VAL A 1 182 ? 19.364 -0.868 -10.449 1.00 80.44 182 VAL A CA 1
ATOM 1383 C C . VAL A 1 182 ? 20.121 0.438 -10.669 1.00 80.44 182 VAL A C 1
ATOM 1385 O O . VAL A 1 182 ? 21.348 0.435 -10.644 1.00 80.44 182 VAL A O 1
ATOM 1388 N N . LEU A 1 183 ? 19.407 1.535 -10.897 1.00 82.56 183 LEU A N 1
ATOM 1389 C CA . LEU A 1 183 ? 19.889 2.914 -10.815 1.00 82.56 183 LEU A CA 1
ATOM 1390 C C . LEU A 1 183 ? 18.774 3.745 -10.194 1.00 82.56 183 LEU A C 1
ATOM 1392 O O . LEU A 1 183 ? 17.631 3.649 -10.635 1.00 82.56 183 LEU A O 1
ATOM 1396 N N . ASN A 1 184 ? 19.098 4.561 -9.201 1.00 77.62 184 ASN A N 1
ATOM 1397 C CA . ASN A 1 184 ? 18.127 5.387 -8.494 1.00 77.62 184 ASN A CA 1
ATOM 1398 C C . ASN A 1 184 ? 17.957 6.755 -9.174 1.00 77.62 184 ASN A C 1
ATOM 1400 O O . ASN A 1 184 ? 18.842 7.192 -9.918 1.00 77.62 184 ASN A O 1
ATOM 1404 N N . PRO A 1 185 ? 16.857 7.478 -8.900 1.00 74.81 185 PRO A N 1
ATOM 1405 C CA . PRO A 1 185 ? 16.752 8.885 -9.266 1.00 74.81 185 PRO A CA 1
ATOM 1406 C C . PRO A 1 185 ? 17.958 9.690 -8.751 1.00 74.81 185 PRO A C 1
ATOM 1408 O O . PRO A 1 185 ? 18.365 9.568 -7.597 1.00 74.81 185 PRO A O 1
ATOM 1411 N N . GLY A 1 186 ? 18.538 10.511 -9.620 1.00 78.38 186 GLY A N 1
ATOM 1412 C CA . GLY A 1 186 ? 19.755 11.282 -9.386 1.00 78.38 186 GLY A CA 1
ATOM 1413 C C . GLY A 1 186 ? 21.054 10.540 -9.715 1.00 78.38 186 GLY A C 1
ATOM 1414 O O . GLY A 1 186 ? 22.070 11.201 -9.952 1.00 78.38 186 GLY A O 1
ATOM 1415 N N . ASP A 1 187 ? 21.061 9.203 -9.772 1.00 85.12 187 ASP A N 1
ATOM 1416 C CA . ASP A 1 187 ? 22.273 8.461 -10.121 1.00 85.12 187 ASP A CA 1
ATOM 1417 C C . ASP A 1 187 ? 22.770 8.856 -11.516 1.00 85.12 187 ASP A C 1
ATOM 1419 O O . ASP A 1 187 ? 22.014 9.250 -12.409 1.00 85.12 187 ASP A O 1
ATOM 1423 N N . THR A 1 188 ? 24.083 8.768 -11.704 1.00 91.00 188 THR A N 1
ATOM 1424 C CA . THR A 1 188 ? 24.746 9.088 -12.965 1.00 91.00 188 THR A CA 1
ATOM 1425 C C . THR A 1 188 ? 25.573 7.903 -13.432 1.00 91.00 188 THR A C 1
ATOM 1427 O O . THR A 1 188 ? 26.539 7.536 -12.767 1.00 91.00 188 THR A O 1
ATOM 1430 N N . LEU A 1 189 ? 25.247 7.347 -14.598 1.00 94.00 189 LEU A N 1
ATOM 1431 C CA . LEU A 1 189 ? 26.057 6.333 -15.273 1.00 94.00 189 LEU A CA 1
ATOM 1432 C C . LEU A 1 189 ? 27.029 7.011 -16.242 1.00 94.00 189 LEU A C 1
ATOM 1434 O O . LEU A 1 189 ? 26.640 7.881 -17.026 1.00 94.00 189 LEU A O 1
ATOM 1438 N N . VAL A 1 190 ? 28.291 6.597 -16.198 1.00 94.56 190 VAL A N 1
ATOM 1439 C CA . VAL A 1 190 ? 29.375 7.126 -17.026 1.00 94.56 190 VAL A CA 1
ATOM 1440 C C . VAL A 1 190 ? 30.025 5.979 -17.790 1.00 94.56 190 VAL A C 1
ATOM 1442 O O . VAL A 1 190 ? 30.393 4.969 -17.191 1.00 94.56 190 VAL A O 1
ATOM 1445 N N . ALA A 1 191 ? 30.190 6.158 -19.099 1.00 95.56 191 ALA A N 1
ATOM 1446 C CA . ALA A 1 191 ? 30.979 5.287 -19.959 1.00 95.56 191 ALA A CA 1
ATOM 1447 C C . ALA A 1 191 ? 32.169 6.059 -20.534 1.00 95.56 191 ALA A C 1
ATOM 1449 O O . ALA A 1 191 ? 31.994 7.116 -21.143 1.00 95.56 191 ALA A O 1
ATOM 1450 N N . GLU A 1 192 ? 33.374 5.524 -20.371 1.00 95.69 192 GLU A N 1
ATOM 1451 C CA . GLU A 1 192 ? 34.617 6.109 -20.877 1.00 95.69 192 GLU A CA 1
ATOM 1452 C C . GLU A 1 192 ? 35.321 5.129 -21.814 1.00 95.69 192 GLU A C 1
ATOM 1454 O O . GLU A 1 192 ? 35.411 3.943 -21.509 1.00 95.69 192 GLU A O 1
ATOM 1459 N N . ILE A 1 193 ? 35.833 5.623 -22.944 1.00 95.44 193 ILE A N 1
ATOM 1460 C CA . ILE A 1 193 ? 36.600 4.820 -23.907 1.00 95.44 193 ILE A CA 1
ATOM 1461 C C . ILE A 1 193 ? 38.077 5.173 -23.791 1.00 95.44 193 ILE A C 1
ATOM 1463 O O . ILE A 1 193 ? 38.428 6.353 -23.818 1.00 95.44 193 ILE A O 1
ATOM 1467 N N . TYR A 1 194 ? 38.929 4.156 -23.729 1.00 94.94 194 TYR A N 1
ATOM 1468 C CA . TYR A 1 194 ? 40.383 4.260 -23.701 1.00 94.94 194 TYR A CA 1
ATOM 1469 C C . TYR A 1 194 ? 40.999 3.471 -24.852 1.00 94.94 194 TYR A C 1
ATOM 1471 O O . TYR A 1 194 ? 40.476 2.427 -25.238 1.00 94.94 194 TYR A O 1
ATOM 1479 N N . ASP A 1 195 ? 42.115 3.955 -25.385 1.00 93.81 195 ASP A N 1
ATOM 1480 C CA . ASP A 1 195 ? 42.949 3.176 -26.305 1.00 93.81 195 ASP A CA 1
ATOM 1481 C C . ASP A 1 195 ? 43.900 2.220 -25.557 1.00 93.81 195 ASP A C 1
ATOM 1483 O O . ASP A 1 195 ? 43.991 2.223 -24.324 1.00 93.81 195 ASP A O 1
ATOM 1487 N N . SER A 1 196 ? 44.656 1.416 -26.308 1.00 88.25 196 SER A N 1
ATOM 1488 C CA . SER A 1 196 ? 45.672 0.491 -25.778 1.00 88.25 196 SER A CA 1
ATOM 1489 C C . SER A 1 196 ? 46.786 1.163 -24.957 1.00 88.25 196 SER A C 1
ATOM 1491 O O . SER A 1 196 ? 47.453 0.503 -24.158 1.00 88.25 196 SER A O 1
ATOM 1493 N N . LYS A 1 197 ? 46.974 2.483 -25.092 1.00 90.56 197 LYS A N 1
ATOM 1494 C CA . LYS A 1 197 ? 47.920 3.294 -24.306 1.00 90.56 197 LYS A CA 1
ATOM 1495 C C . LYS A 1 197 ? 47.263 3.934 -23.079 1.00 90.56 197 LYS A C 1
ATOM 1497 O O . LYS A 1 197 ? 47.909 4.723 -22.389 1.00 90.56 197 LYS A O 1
ATOM 1502 N N . ARG A 1 198 ? 46.005 3.583 -22.786 1.00 87.56 198 ARG A N 1
ATOM 1503 C CA . ARG A 1 198 ? 45.173 4.133 -21.704 1.00 87.56 198 ARG A CA 1
ATOM 1504 C C . ARG A 1 198 ? 44.916 5.635 -21.825 1.00 87.56 198 ARG A C 1
ATOM 1506 O O . ARG A 1 198 ? 44.646 6.299 -20.823 1.00 87.56 198 ARG A O 1
ATOM 1513 N N . VAL A 1 199 ? 44.957 6.184 -23.036 1.00 92.81 199 VAL A N 1
ATOM 1514 C CA . VAL A 1 199 ? 44.527 7.562 -23.289 1.00 92.81 199 VAL A CA 1
ATOM 1515 C C . VAL A 1 199 ? 43.017 7.567 -23.500 1.00 92.81 199 VAL A C 1
ATOM 1517 O O . VAL A 1 199 ? 42.487 6.791 -24.295 1.00 92.81 199 VAL A O 1
ATOM 1520 N N . ARG A 1 200 ? 42.308 8.435 -22.766 1.00 95.19 200 ARG A N 1
ATOM 1521 C CA . ARG A 1 200 ? 40.849 8.556 -22.865 1.00 95.19 200 ARG A CA 1
ATOM 1522 C C . ARG A 1 200 ? 40.460 9.217 -24.187 1.00 95.19 200 ARG A C 1
ATOM 1524 O O . ARG A 1 200 ? 40.818 10.366 -24.427 1.00 95.19 200 ARG A O 1
ATOM 1531 N N . GLN A 1 201 ? 39.675 8.508 -24.985 1.00 94.56 201 GLN A N 1
ATOM 1532 C CA . GLN A 1 201 ? 39.211 8.925 -26.307 1.00 94.56 201 GLN A CA 1
ATOM 1533 C C . GLN A 1 201 ? 37.816 9.560 -26.270 1.00 94.56 201 GLN A C 1
ATOM 1535 O O . GLN A 1 201 ? 37.537 10.486 -27.028 1.00 94.56 201 GLN A O 1
ATOM 1540 N N . ALA A 1 202 ? 36.930 9.093 -25.385 1.00 94.44 202 ALA A N 1
ATOM 1541 C CA . ALA A 1 202 ? 35.562 9.603 -25.299 1.00 94.44 202 ALA A CA 1
ATOM 1542 C C . ALA A 1 202 ? 34.936 9.393 -23.918 1.00 94.44 202 ALA A C 1
ATOM 1544 O O . ALA A 1 202 ? 35.379 8.544 -23.144 1.00 94.44 202 ALA A O 1
ATOM 1545 N N . VAL A 1 203 ? 33.874 10.155 -23.644 1.00 94.81 203 VAL A N 1
ATOM 1546 C CA . VAL A 1 203 ? 33.023 10.009 -22.461 1.00 94.81 203 VAL A CA 1
ATOM 1547 C C . VAL A 1 203 ? 31.555 10.207 -22.840 1.00 94.81 203 VAL A C 1
ATOM 1549 O O . VAL A 1 203 ? 31.218 11.116 -23.601 1.00 94.81 203 VAL A O 1
ATOM 1552 N N . ALA A 1 204 ? 30.688 9.355 -22.307 1.00 95.06 204 ALA A N 1
ATOM 1553 C CA . ALA A 1 204 ? 29.243 9.520 -22.323 1.00 95.06 204 ALA A CA 1
ATOM 1554 C C . ALA A 1 204 ? 28.719 9.471 -20.887 1.00 95.06 204 ALA A C 1
ATOM 1556 O O . ALA A 1 204 ? 29.141 8.632 -20.092 1.00 95.06 204 ALA A O 1
ATOM 1557 N N . THR A 1 205 ? 27.780 10.358 -20.574 1.00 93.06 205 THR A N 1
ATOM 1558 C CA . THR A 1 205 ? 27.200 10.488 -19.235 1.00 93.06 205 THR A CA 1
ATOM 1559 C C . THR A 1 205 ? 25.688 10.495 -19.349 1.00 93.06 205 THR A C 1
ATOM 1561 O O . THR A 1 205 ? 25.136 11.173 -20.218 1.00 93.06 205 THR A O 1
ATOM 1564 N N . ARG A 1 206 ? 25.014 9.773 -18.455 1.00 92.19 206 ARG A N 1
ATOM 1565 C CA . ARG A 1 206 ? 23.560 9.793 -18.333 1.00 92.19 206 ARG A CA 1
ATOM 1566 C C . ARG A 1 206 ? 23.143 9.939 -16.878 1.00 92.19 206 ARG A C 1
ATOM 1568 O O . ARG A 1 206 ? 23.563 9.142 -16.047 1.00 92.19 206 ARG A O 1
ATOM 1575 N N . ILE A 1 207 ? 22.316 10.946 -16.612 1.00 88.25 207 ILE A N 1
ATOM 1576 C CA . ILE A 1 207 ? 21.663 11.183 -15.321 1.00 88.25 207 ILE A CA 1
ATOM 1577 C C . ILE A 1 207 ? 20.259 10.583 -15.399 1.00 88.25 207 ILE A C 1
ATOM 1579 O O . ILE A 1 207 ? 19.619 10.653 -16.454 1.00 88.25 207 ILE A O 1
ATOM 1583 N N . PHE A 1 208 ? 19.810 9.955 -14.318 1.00 79.94 208 PHE A N 1
ATOM 1584 C CA . PHE A 1 208 ? 18.521 9.277 -14.269 1.00 79.94 208 PHE A CA 1
ATOM 1585 C C . PHE A 1 208 ? 17.532 10.067 -13.423 1.00 79.94 208 PHE A C 1
ATOM 1587 O O . PHE A 1 208 ? 17.734 10.244 -12.231 1.00 79.94 208 PHE A O 1
ATOM 1594 N N . ASP A 1 209 ? 16.436 10.514 -14.030 1.00 71.50 209 ASP A N 1
ATOM 1595 C CA . ASP A 1 209 ? 15.369 11.228 -13.311 1.00 71.50 209 ASP A CA 1
ATOM 1596 C C . ASP A 1 209 ? 14.395 10.267 -12.604 1.00 71.50 209 ASP A C 1
ATOM 1598 O O . ASP A 1 209 ? 13.610 10.668 -11.747 1.00 71.50 209 ASP A O 1
ATOM 1602 N N . LEU A 1 210 ? 14.427 8.986 -12.981 1.00 68.12 210 LEU A N 1
ATOM 1603 C CA . LEU A 1 210 ? 13.579 7.917 -12.465 1.00 68.12 210 LEU A CA 1
ATOM 1604 C C . LEU A 1 210 ? 14.418 6.669 -12.209 1.00 68.12 210 LEU A C 1
ATOM 1606 O O . LEU A 1 210 ? 15.424 6.447 -12.884 1.00 68.12 210 LEU A O 1
ATOM 1610 N N . GLU A 1 211 ? 13.945 5.824 -11.295 1.00 73.62 211 GLU A N 1
ATOM 1611 C CA . GLU A 1 211 ? 14.564 4.530 -11.042 1.00 73.62 211 GLU A CA 1
ATOM 1612 C C . GLU A 1 211 ? 14.547 3.656 -12.311 1.00 73.62 211 GLU A C 1
ATOM 1614 O O . GLU A 1 211 ? 13.521 3.503 -12.995 1.00 73.62 211 GLU A O 1
ATOM 1619 N N . VAL A 1 212 ? 15.689 3.045 -12.606 1.00 77.38 212 VAL A N 1
ATOM 1620 C CA . VAL A 1 212 ? 15.834 1.992 -13.606 1.00 77.38 212 VAL A CA 1
ATOM 1621 C C . VAL A 1 212 ? 16.113 0.690 -12.883 1.00 77.38 212 VAL A C 1
ATOM 1623 O O . VAL A 1 212 ? 17.039 0.626 -12.087 1.00 77.38 212 VAL A O 1
ATOM 1626 N N . GLN A 1 213 ? 15.373 -0.367 -13.215 1.00 76.00 213 GLN A N 1
ATOM 1627 C CA . GLN A 1 213 ? 15.699 -1.713 -12.763 1.00 76.00 213 GLN A CA 1
ATOM 1628 C C . GLN A 1 213 ? 15.658 -2.674 -13.939 1.00 76.00 213 GLN A C 1
ATOM 1630 O O . GLN A 1 213 ? 14.674 -2.674 -14.682 1.00 76.00 213 GLN A O 1
ATOM 1635 N N . ASN A 1 214 ? 16.703 -3.490 -14.079 1.00 80.56 214 ASN A N 1
ATOM 1636 C CA . ASN A 1 214 ? 16.837 -4.524 -15.098 1.00 80.56 214 ASN A CA 1
ATOM 1637 C C . ASN A 1 214 ? 16.425 -3.998 -16.479 1.00 80.56 214 ASN A C 1
ATOM 1639 O O . ASN A 1 214 ? 15.411 -4.419 -17.027 1.00 80.56 214 ASN A O 1
ATOM 1643 N N . ASN A 1 215 ? 17.148 -3.034 -17.041 1.00 85.06 215 ASN A N 1
ATOM 1644 C CA . ASN A 1 215 ? 16.768 -2.443 -18.323 1.00 85.06 215 ASN A CA 1
ATOM 1645 C C . ASN A 1 215 ? 17.971 -2.057 -19.180 1.00 85.06 215 ASN A C 1
ATOM 1647 O O . ASN A 1 215 ? 19.061 -1.817 -18.668 1.00 85.06 215 ASN A O 1
ATOM 1651 N N . TRP A 1 216 ? 17.748 -1.975 -20.491 1.00 90.50 216 TRP A N 1
ATOM 1652 C CA . TRP A 1 216 ? 18.717 -1.445 -21.442 1.00 90.50 216 TRP A CA 1
ATOM 1653 C C . TRP A 1 216 ? 18.719 0.079 -21.399 1.00 90.50 216 TRP A C 1
ATOM 1655 O O . TRP A 1 216 ? 17.713 0.726 -21.689 1.00 90.50 216 TRP A O 1
ATOM 1665 N N . GLU A 1 217 ? 19.867 0.652 -21.058 1.00 92.38 217 GLU A N 1
ATOM 1666 C CA . GLU A 1 217 ? 20.058 2.087 -20.961 1.00 92.38 217 GLU A CA 1
ATOM 1667 C C . GLU A 1 217 ? 21.085 2.575 -21.971 1.00 92.38 217 GLU A C 1
ATOM 1669 O O . GLU A 1 217 ? 22.229 2.128 -22.025 1.00 92.38 217 GLU A O 1
ATOM 1674 N N . ARG A 1 218 ? 20.658 3.544 -22.774 1.00 93.69 218 ARG A N 1
ATOM 1675 C CA . ARG A 1 218 ? 21.473 4.151 -23.814 1.00 93.69 218 ARG A CA 1
ATOM 1676 C C . ARG A 1 218 ? 22.307 5.312 -23.281 1.00 93.69 218 ARG A C 1
ATOM 1678 O O . ARG A 1 218 ? 21.754 6.241 -22.695 1.00 93.69 218 ARG A O 1
ATOM 1685 N N . LEU A 1 219 ? 23.606 5.297 -23.562 1.00 95.38 219 LEU A N 1
ATOM 1686 C CA . LEU A 1 219 ? 24.571 6.370 -23.339 1.00 95.38 219 LEU A CA 1
ATOM 1687 C C . LEU A 1 219 ? 25.035 6.909 -24.693 1.00 95.38 219 LEU A C 1
ATOM 1689 O O . LEU A 1 219 ? 25.736 6.226 -25.436 1.00 95.38 219 LEU A O 1
ATOM 1693 N N . LYS A 1 220 ? 24.626 8.133 -25.035 1.00 96.19 220 LYS A N 1
ATOM 1694 C CA . LYS A 1 220 ? 25.041 8.795 -26.279 1.00 96.19 220 LYS A CA 1
ATOM 1695 C C . LYS A 1 220 ? 26.330 9.578 -26.045 1.00 96.19 220 LYS A C 1
ATOM 1697 O O . LYS A 1 220 ? 26.417 10.335 -25.079 1.00 96.19 220 LYS A O 1
ATOM 1702 N N . PHE A 1 221 ? 27.301 9.434 -26.943 1.00 94.81 221 PHE A N 1
ATOM 1703 C CA . PHE A 1 221 ? 28.482 10.294 -26.937 1.00 94.81 221 PHE A CA 1
ATOM 1704 C C . PHE A 1 221 ? 28.112 11.684 -27.463 1.00 94.81 221 PHE A C 1
ATOM 1706 O O . PHE A 1 221 ? 27.280 11.821 -28.360 1.00 94.81 221 PHE A O 1
ATOM 1713 N N . SER A 1 222 ? 28.734 12.727 -26.910 1.00 91.00 222 SER A N 1
ATOM 1714 C CA . SER A 1 222 ? 28.492 14.118 -27.327 1.00 91.00 222 SER A CA 1
ATOM 1715 C C . SER A 1 222 ? 28.931 14.397 -28.767 1.00 91.00 222 SER A C 1
ATOM 1717 O O . SER A 1 222 ? 28.433 15.322 -29.403 1.00 91.00 222 SER A O 1
ATOM 1719 N N . SER A 1 223 ? 29.848 13.583 -29.293 1.00 91.62 223 SER A N 1
ATOM 1720 C CA . SER A 1 223 ? 30.250 13.572 -30.695 1.00 91.62 223 SER A CA 1
ATOM 1721 C C . SER A 1 223 ? 30.571 12.139 -31.142 1.00 91.62 223 SER A C 1
ATOM 1723 O O . SER A 1 223 ? 30.944 11.320 -30.299 1.00 91.62 223 SER A O 1
ATOM 1725 N N . PRO A 1 224 ? 30.425 11.817 -32.443 1.00 94.06 224 PRO A N 1
ATOM 1726 C CA . PRO A 1 224 ? 30.775 10.501 -32.971 1.00 94.06 224 PRO A CA 1
ATOM 1727 C C . PRO A 1 224 ? 32.240 10.147 -32.683 1.00 94.06 224 PRO A C 1
ATOM 1729 O O . PRO A 1 224 ? 33.150 10.876 -33.086 1.00 94.06 224 PRO A O 1
ATOM 1732 N N . VAL A 1 225 ? 32.476 9.017 -32.018 1.00 95.12 225 VAL A N 1
ATOM 1733 C CA . VAL A 1 225 ? 33.820 8.568 -31.636 1.00 95.12 225 VAL A CA 1
ATOM 1734 C C . VAL A 1 225 ? 34.462 7.857 -32.822 1.00 95.12 225 VAL A C 1
ATOM 1736 O O . VAL A 1 225 ? 33.984 6.815 -33.275 1.00 95.12 225 VAL A O 1
ATOM 1739 N N . LYS A 1 226 ? 35.545 8.427 -33.352 1.00 94.19 226 LYS A N 1
ATOM 1740 C CA . LYS A 1 226 ? 36.309 7.834 -34.456 1.00 94.19 226 LYS A CA 1
ATOM 1741 C C . LYS A 1 226 ? 37.328 6.852 -33.892 1.00 94.19 226 LYS A C 1
ATOM 1743 O O . LYS A 1 226 ? 38.231 7.264 -33.174 1.00 94.19 226 LYS A O 1
ATOM 1748 N N . LEU A 1 227 ? 37.176 5.579 -34.236 1.00 92.06 227 LEU A N 1
ATOM 1749 C CA . LEU A 1 227 ? 38.084 4.509 -33.838 1.00 92.06 227 LEU A CA 1
ATOM 1750 C C . LEU A 1 227 ? 38.872 4.024 -35.053 1.00 92.06 227 LEU A C 1
ATOM 1752 O O . LEU A 1 227 ? 38.397 4.108 -36.189 1.00 92.06 227 LEU A O 1
ATOM 1756 N N . ILE A 1 228 ? 40.077 3.514 -34.817 1.00 92.38 228 ILE A N 1
ATOM 1757 C CA . ILE A 1 228 ? 40.879 2.885 -35.865 1.00 92.38 228 ILE A CA 1
ATOM 1758 C C . ILE A 1 228 ? 40.469 1.415 -35.955 1.00 92.38 228 ILE A C 1
ATOM 1760 O O . ILE A 1 228 ? 40.418 0.702 -34.953 1.00 92.38 228 ILE A O 1
ATOM 1764 N N . ALA A 1 229 ? 40.132 0.967 -37.166 1.00 91.25 229 ALA A N 1
ATOM 1765 C CA . ALA A 1 229 ? 39.710 -0.408 -37.399 1.00 91.25 229 ALA A CA 1
ATOM 1766 C C . ALA A 1 229 ? 40.837 -1.394 -37.057 1.00 91.25 229 ALA A C 1
ATOM 1768 O O . ALA A 1 229 ? 41.953 -1.237 -37.550 1.00 91.25 229 ALA A O 1
ATOM 1769 N N . GLY A 1 230 ? 40.533 -2.411 -36.250 1.00 89.19 230 GLY A N 1
ATOM 1770 C CA . GLY A 1 230 ? 41.497 -3.446 -35.859 1.00 89.19 230 GLY A CA 1
ATOM 1771 C C . GLY A 1 230 ? 42.380 -3.097 -34.656 1.00 89.19 230 GLY A C 1
ATOM 1772 O O . GLY A 1 230 ? 43.100 -3.969 -34.181 1.00 89.19 230 GLY A O 1
ATOM 1773 N N . GLU A 1 231 ? 42.325 -1.868 -34.135 1.00 92.12 231 GLU A N 1
ATOM 1774 C CA . GLU A 1 231 ? 43.008 -1.524 -32.884 1.00 92.12 231 GLU A CA 1
ATOM 1775 C C . GLU A 1 231 ? 42.179 -1.917 -31.656 1.00 92.12 231 GLU A C 1
ATOM 1777 O O . GLU A 1 231 ? 40.949 -1.901 -31.692 1.00 92.12 231 GLU A O 1
ATOM 1782 N N . GLU A 1 232 ? 42.853 -2.236 -30.553 1.00 92.56 232 GLU A N 1
ATOM 1783 C CA . GLU A 1 232 ? 42.209 -2.569 -29.283 1.00 92.56 232 GLU A CA 1
ATOM 1784 C C . GLU A 1 232 ? 41.889 -1.321 -28.454 1.00 92.56 232 GLU A C 1
ATOM 1786 O O . GLU A 1 232 ? 42.719 -0.422 -28.274 1.00 92.56 232 GLU A O 1
ATOM 1791 N N . TYR A 1 233 ? 40.684 -1.318 -27.893 1.00 93.69 233 TYR A N 1
ATOM 1792 C CA . TYR A 1 233 ? 40.151 -0.290 -27.012 1.00 93.69 233 TYR A CA 1
ATOM 1793 C C . TYR A 1 233 ? 39.531 -0.932 -25.768 1.00 93.69 233 TYR A C 1
ATOM 1795 O O . TYR A 1 233 ? 39.238 -2.128 -25.723 1.00 93.69 233 TYR A O 1
ATOM 1803 N N . GLN A 1 234 ? 39.303 -0.117 -24.744 1.00 93.56 234 GLN A N 1
ATOM 1804 C CA . GLN A 1 234 ? 38.588 -0.502 -23.533 1.00 93.56 234 GLN A CA 1
ATOM 1805 C C . GLN A 1 234 ? 37.451 0.472 -23.275 1.00 93.56 234 GLN A C 1
ATOM 1807 O O . GLN A 1 234 ? 37.632 1.684 -23.379 1.00 93.56 234 GLN A O 1
ATOM 1812 N N . VAL A 1 235 ? 36.292 -0.052 -22.897 1.00 94.12 235 VAL A N 1
ATOM 1813 C CA . VAL A 1 235 ? 35.216 0.743 -22.303 1.00 94.12 235 VAL A CA 1
ATOM 1814 C C . VAL A 1 235 ? 35.164 0.477 -20.809 1.00 94.12 235 VAL A C 1
ATOM 1816 O O . VAL A 1 235 ? 35.169 -0.676 -20.383 1.00 94.12 235 VAL A O 1
ATOM 1819 N N . MET A 1 236 ? 35.128 1.546 -20.020 1.00 94.31 236 MET A N 1
ATOM 1820 C CA . MET A 1 236 ? 34.976 1.509 -18.570 1.00 94.31 236 MET A CA 1
ATOM 1821 C C . MET A 1 236 ? 33.626 2.114 -18.186 1.00 94.31 236 MET A C 1
ATOM 1823 O O . MET A 1 236 ? 33.309 3.231 -18.597 1.00 94.31 236 MET A O 1
ATOM 1827 N N . LEU A 1 237 ? 32.853 1.386 -17.383 1.00 94.81 237 LEU A N 1
ATOM 1828 C CA . LEU A 1 237 ? 31.578 1.817 -16.821 1.00 94.81 237 LEU A CA 1
ATOM 1829 C C . LEU A 1 237 ? 31.727 2.101 -15.326 1.00 94.81 237 LEU A C 1
ATOM 1831 O O . LEU A 1 237 ? 32.304 1.296 -14.588 1.00 94.81 237 LEU A O 1
ATOM 1835 N N . ARG A 1 238 ? 31.174 3.234 -14.885 1.00 92.62 238 ARG A N 1
ATOM 1836 C CA . ARG A 1 238 ? 31.110 3.661 -13.478 1.00 92.62 238 ARG A CA 1
ATOM 1837 C C . ARG A 1 238 ? 29.795 4.371 -13.190 1.00 92.62 238 ARG A C 1
ATOM 1839 O O . ARG A 1 238 ? 29.208 4.967 -14.091 1.00 92.62 238 ARG A O 1
ATOM 1846 N N . ALA A 1 239 ? 29.374 4.370 -11.933 1.00 90.88 239 ALA A N 1
ATOM 1847 C CA . ALA A 1 239 ? 28.210 5.103 -11.465 1.00 90.88 239 ALA A CA 1
ATOM 1848 C C . ALA A 1 239 ? 28.585 6.072 -10.335 1.00 90.88 239 ALA A C 1
ATOM 1850 O O . ALA A 1 239 ? 29.448 5.790 -9.504 1.00 90.88 239 ALA A O 1
ATOM 1851 N N . LYS A 1 240 ? 27.924 7.230 -10.303 1.00 87.88 240 LYS A N 1
ATOM 1852 C CA . LYS A 1 240 ? 27.974 8.187 -9.190 1.00 87.88 240 LYS A CA 1
ATOM 1853 C C . LYS A 1 240 ? 26.583 8.305 -8.583 1.00 87.88 240 LYS A C 1
ATOM 1855 O O . LYS A 1 240 ? 25.622 8.452 -9.335 1.00 87.88 240 LYS A O 1
ATOM 1860 N N . ARG A 1 241 ? 26.487 8.270 -7.252 1.00 82.44 241 ARG A N 1
ATOM 1861 C CA . ARG A 1 241 ? 25.215 8.462 -6.545 1.00 82.44 241 ARG A CA 1
ATOM 1862 C C . ARG A 1 241 ? 24.786 9.925 -6.568 1.00 82.44 241 ARG A C 1
ATOM 1864 O O . ARG A 1 241 ? 25.623 10.805 -6.367 1.00 82.44 241 ARG A O 1
ATOM 1871 N N . GLY A 1 242 ? 23.501 10.164 -6.818 1.00 65.31 242 GLY A N 1
ATOM 1872 C CA . GLY A 1 242 ? 22.942 11.518 -6.900 1.00 65.31 242 GLY A CA 1
ATOM 1873 C C . GLY A 1 242 ? 22.271 12.044 -5.636 1.00 65.31 242 GLY A C 1
ATOM 1874 O O . GLY A 1 242 ? 22.237 13.256 -5.444 1.00 65.31 242 GLY A O 1
ATOM 1875 N N . ALA A 1 243 ? 21.741 11.168 -4.778 1.00 56.69 243 ALA A N 1
ATOM 1876 C CA . ALA A 1 243 ? 20.965 11.565 -3.603 1.00 56.69 243 ALA A CA 1
ATOM 1877 C C . ALA A 1 243 ? 21.709 11.270 -2.284 1.00 56.69 243 ALA A C 1
ATOM 1879 O O . ALA A 1 243 ? 22.404 10.251 -2.197 1.00 56.69 243 ALA A O 1
ATOM 1880 N N . PRO A 1 244 ? 21.573 12.128 -1.251 1.00 49.97 244 PRO A N 1
ATOM 1881 C CA . PRO A 1 244 ? 21.979 11.778 0.106 1.00 49.97 244 PRO A CA 1
ATOM 1882 C C . PRO A 1 244 ? 21.126 10.613 0.627 1.00 49.97 244 PRO A C 1
ATOM 1884 O O . PRO A 1 244 ? 19.957 10.481 0.267 1.00 49.97 244 PRO A O 1
ATOM 1887 N N . GLU A 1 245 ? 21.715 9.768 1.474 1.00 48.03 245 GLU A N 1
ATOM 1888 C CA . GLU A 1 245 ? 20.985 8.713 2.179 1.00 48.03 245 GLU A CA 1
ATOM 1889 C C . GLU A 1 245 ? 19.820 9.333 2.959 1.00 48.03 245 GLU A C 1
ATOM 1891 O O . GLU A 1 245 ? 20.028 10.205 3.804 1.00 48.03 245 GLU A O 1
ATOM 1896 N N . VAL A 1 246 ? 18.589 8.912 2.660 1.00 43.16 246 VAL A N 1
ATOM 1897 C CA . VAL A 1 246 ? 17.421 9.283 3.464 1.00 43.16 246 VAL A CA 1
ATOM 1898 C C . VAL A 1 246 ? 17.521 8.508 4.783 1.00 43.16 246 VAL A C 1
ATOM 1900 O O . VAL A 1 246 ? 17.553 7.275 4.750 1.00 43.16 246 VAL A O 1
ATOM 1903 N N . PRO A 1 247 ? 17.591 9.173 5.950 1.00 32.84 247 PRO A N 1
ATOM 1904 C CA . PRO A 1 247 ? 17.663 8.476 7.230 1.00 32.84 247 PRO A CA 1
ATOM 1905 C C . PRO A 1 247 ? 16.462 7.537 7.406 1.00 32.84 247 PRO A C 1
ATOM 1907 O O . PRO A 1 247 ? 15.320 7.963 7.268 1.00 32.84 247 PRO A O 1
ATOM 1910 N N . GLY A 1 248 ? 16.717 6.262 7.706 1.00 35.62 248 GLY A N 1
ATOM 1911 C CA . GLY A 1 248 ? 15.673 5.249 7.922 1.00 35.62 248 GLY A CA 1
ATOM 1912 C C . GLY A 1 248 ? 15.298 4.415 6.692 1.00 35.62 248 GLY A C 1
ATOM 1913 O O . GLY A 1 248 ? 14.678 3.370 6.860 1.00 35.62 248 GLY A O 1
ATOM 1914 N N . TYR A 1 249 ? 15.744 4.798 5.492 1.00 37.53 249 TYR A N 1
ATOM 1915 C CA . TYR A 1 249 ? 15.617 3.987 4.280 1.00 37.53 249 TYR A CA 1
ATOM 1916 C C . TYR A 1 249 ? 17.017 3.549 3.833 1.00 37.53 249 TYR A C 1
ATOM 1918 O O . TYR A 1 249 ? 17.782 4.377 3.330 1.00 37.53 249 TYR A O 1
ATOM 1926 N N . PRO A 1 250 ? 17.423 2.280 4.024 1.00 38.09 250 PRO A N 1
ATOM 1927 C CA . PRO A 1 250 ? 18.691 1.832 3.475 1.00 38.09 250 PRO A CA 1
ATOM 1928 C C . PRO A 1 250 ? 18.657 2.043 1.956 1.00 38.09 250 PRO A C 1
ATOM 1930 O O . PRO A 1 250 ? 17.721 1.621 1.278 1.00 38.09 250 PRO A O 1
ATOM 1933 N N . SER A 1 251 ? 19.674 2.710 1.408 1.00 46.75 251 SER A N 1
ATOM 1934 C CA . SER A 1 251 ? 19.923 2.736 -0.036 1.00 46.75 251 SER A CA 1
ATOM 1935 C C . SER A 1 251 ? 20.346 1.325 -0.463 1.00 46.75 251 SER A C 1
ATOM 1937 O O . SER A 1 251 ? 21.525 1.014 -0.602 1.00 46.75 251 SER A O 1
ATOM 1939 N N . THR A 1 252 ? 19.374 0.417 -0.553 1.00 48.81 252 THR A N 1
ATOM 1940 C CA . THR A 1 252 ? 19.605 -1.036 -0.477 1.00 48.81 252 THR A CA 1
ATOM 1941 C C . THR A 1 252 ? 20.330 -1.623 -1.678 1.00 48.81 252 THR A C 1
ATOM 1943 O O . THR A 1 252 ? 20.772 -2.766 -1.605 1.00 48.81 252 THR A O 1
ATOM 1946 N N . HIS A 1 253 ? 20.485 -0.876 -2.772 1.00 63.53 253 HIS A N 1
ATOM 1947 C CA . HIS A 1 253 ? 21.043 -1.422 -4.000 1.00 63.53 253 HIS A CA 1
ATOM 1948 C C . HIS A 1 253 ? 22.104 -0.496 -4.586 1.00 63.53 253 HIS A C 1
ATOM 1950 O O . HIS A 1 253 ? 21.851 0.647 -4.972 1.00 63.53 253 HIS A O 1
ATOM 1956 N N . GLU A 1 254 ? 23.330 -1.006 -4.640 1.00 76.88 254 GLU A N 1
ATOM 1957 C CA . GLU A 1 254 ? 24.395 -0.405 -5.425 1.00 76.88 254 GLU A CA 1
ATOM 1958 C C . GLU A 1 254 ? 24.061 -0.511 -6.918 1.00 76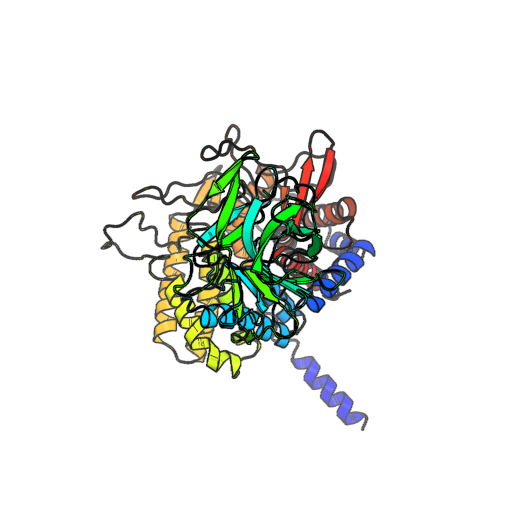.88 254 GLU A C 1
ATOM 1960 O O . GLU A 1 254 ? 23.541 -1.543 -7.354 1.00 76.88 254 GLU A O 1
ATOM 1965 N N . PRO A 1 255 ? 24.370 0.522 -7.723 1.00 84.12 255 PRO A N 1
ATOM 1966 C CA . PRO A 1 255 ? 24.284 0.419 -9.164 1.00 84.12 255 PRO A CA 1
ATOM 1967 C C . PRO A 1 255 ? 25.045 -0.794 -9.684 1.00 84.12 255 PRO A C 1
ATOM 1969 O O . PRO A 1 255 ? 26.246 -0.921 -9.449 1.00 84.12 255 PRO A O 1
ATOM 1972 N N . ILE A 1 256 ? 24.349 -1.669 -10.403 1.00 86.94 256 ILE A N 1
ATOM 1973 C CA . ILE A 1 256 ? 24.910 -2.910 -10.944 1.00 86.94 256 ILE A CA 1
ATOM 1974 C C . ILE A 1 256 ? 24.750 -2.977 -12.457 1.00 86.94 256 ILE A C 1
ATOM 1976 O O . ILE A 1 256 ? 23.752 -2.526 -13.025 1.00 86.94 256 ILE A O 1
ATOM 1980 N N . VAL A 1 257 ? 25.719 -3.615 -13.103 1.00 89.38 257 VAL A N 1
ATOM 1981 C CA . VAL A 1 257 ? 25.626 -4.051 -14.501 1.00 89.38 257 VAL A CA 1
ATOM 1982 C C . VAL A 1 257 ? 25.596 -5.563 -14.576 1.00 89.38 257 VAL A C 1
ATOM 1984 O O . VAL A 1 257 ? 26.145 -6.261 -13.718 1.00 89.38 257 VAL A O 1
ATOM 1987 N N . PHE A 1 258 ? 24.941 -6.067 -15.614 1.00 89.38 258 PHE A N 1
ATOM 1988 C CA . PHE A 1 258 ? 24.849 -7.495 -15.876 1.00 89.38 258 PHE A CA 1
ATOM 1989 C C . PHE A 1 258 ? 25.834 -7.926 -16.953 1.00 89.38 258 PHE A C 1
ATOM 1991 O O . PHE A 1 258 ? 26.362 -7.125 -17.725 1.00 89.38 258 PHE A O 1
ATOM 1998 N N . GLY A 1 259 ? 26.066 -9.228 -16.997 1.00 86.12 259 GLY A N 1
ATOM 1999 C CA . GLY A 1 259 ? 26.916 -9.868 -17.977 1.00 86.12 259 GLY A CA 1
ATOM 2000 C C . GLY A 1 259 ? 26.717 -11.373 -17.959 1.00 86.12 259 GLY A C 1
ATOM 2001 O O . GLY A 1 259 ? 26.103 -11.942 -17.055 1.00 86.12 259 GLY A O 1
ATOM 2002 N N . GLY A 1 260 ? 27.240 -12.039 -18.972 1.00 84.38 260 GLY A N 1
ATOM 2003 C CA . GLY A 1 260 ? 26.998 -13.456 -19.172 1.00 84.38 260 GLY A CA 1
ATOM 2004 C C . GLY A 1 260 ? 28.122 -14.142 -19.919 1.00 84.38 260 GLY A C 1
ATOM 2005 O O . GLY A 1 260 ? 29.198 -13.583 -20.135 1.00 84.38 260 GLY A O 1
ATOM 2006 N N . ALA A 1 261 ? 27.858 -15.391 -20.295 1.00 82.75 261 ALA A N 1
ATOM 2007 C CA . ALA A 1 261 ? 28.759 -16.151 -21.144 1.00 82.75 261 ALA A CA 1
ATOM 2008 C C . ALA A 1 261 ? 28.988 -15.412 -22.470 1.00 82.75 261 ALA A C 1
ATOM 2010 O O . ALA A 1 261 ? 28.041 -14.891 -23.069 1.00 82.75 261 ALA A O 1
ATOM 2011 N N . ILE A 1 262 ? 30.243 -15.412 -22.913 1.00 76.69 262 ILE A N 1
ATOM 2012 C CA . ILE A 1 262 ? 30.662 -14.891 -24.213 1.00 76.69 262 ILE A CA 1
ATOM 2013 C C . ILE A 1 262 ? 30.006 -15.765 -25.298 1.00 76.69 262 ILE A C 1
ATOM 2015 O O . ILE A 1 262 ? 30.195 -16.987 -25.273 1.00 76.69 262 ILE A O 1
ATOM 2019 N N . PRO A 1 263 ? 29.204 -15.201 -26.221 1.00 72.06 263 PRO A N 1
ATOM 2020 C CA . PRO A 1 263 ? 28.656 -15.955 -27.338 1.00 72.06 263 PRO A CA 1
ATOM 2021 C C . PRO A 1 263 ? 29.778 -16.576 -28.173 1.00 72.06 263 PRO A C 1
ATOM 2023 O O . PRO A 1 263 ? 30.814 -15.953 -28.403 1.00 72.06 263 PRO A O 1
ATOM 2026 N N . LYS A 1 264 ? 29.567 -17.812 -28.635 1.00 66.44 264 LYS A N 1
ATOM 2027 C CA . LYS A 1 264 ? 30.459 -18.423 -29.626 1.00 66.44 264 LYS A CA 1
ATOM 2028 C C . LYS A 1 264 ? 30.415 -17.542 -30.880 1.00 66.44 264 LYS A C 1
ATOM 2030 O O . LYS A 1 264 ? 29.328 -17.140 -31.282 1.00 66.44 264 LYS A O 1
ATOM 2035 N N . ASP A 1 265 ? 31.579 -17.243 -31.450 1.00 65.94 265 ASP A N 1
ATOM 2036 C CA . ASP A 1 265 ? 31.749 -16.491 -32.705 1.00 65.94 265 ASP A CA 1
ATOM 2037 C C . ASP A 1 265 ? 31.657 -14.951 -32.624 1.00 65.94 265 ASP A C 1
ATOM 2039 O O . ASP A 1 265 ? 31.511 -14.306 -33.660 1.00 65.94 265 ASP A O 1
ATOM 2043 N N . MET A 1 266 ? 31.779 -14.344 -31.435 1.00 65.81 266 MET A N 1
ATOM 2044 C CA . MET A 1 266 ? 31.953 -12.886 -31.310 1.00 65.81 266 MET A CA 1
ATOM 2045 C C . MET A 1 266 ? 33.414 -12.498 -31.044 1.00 65.81 266 MET A C 1
ATOM 2047 O O . MET A 1 266 ? 34.058 -13.079 -30.171 1.00 65.81 266 MET A O 1
ATOM 2051 N N . ASP A 1 267 ? 33.894 -11.452 -31.727 1.00 61.75 267 ASP A N 1
ATOM 2052 C CA . ASP A 1 267 ? 35.208 -10.813 -31.523 1.00 61.75 267 ASP A CA 1
ATOM 2053 C C . ASP A 1 267 ? 35.237 -9.962 -30.235 1.00 61.75 267 ASP A C 1
ATOM 2055 O O . ASP A 1 267 ? 35.563 -8.771 -30.238 1.00 61.75 267 ASP A O 1
ATOM 2059 N N . MET A 1 268 ? 34.836 -10.550 -29.109 1.00 62.66 268 MET A N 1
ATOM 2060 C CA . MET A 1 268 ? 34.881 -9.882 -27.812 1.00 62.66 268 MET A CA 1
ATOM 2061 C C . MET A 1 268 ? 36.154 -10.247 -27.065 1.00 62.66 268 MET A C 1
ATOM 2063 O O . MET A 1 268 ? 36.475 -11.423 -26.886 1.00 62.66 268 MET A O 1
ATOM 2067 N N . LEU A 1 269 ? 36.847 -9.221 -26.567 1.00 65.25 269 LEU A N 1
ATOM 2068 C CA . LEU A 1 269 ? 37.857 -9.423 -25.536 1.00 65.25 269 LEU A CA 1
ATOM 2069 C C . LEU A 1 269 ? 37.148 -9.738 -24.209 1.00 65.25 269 LEU A C 1
ATOM 2071 O O . LEU A 1 269 ? 35.947 -9.534 -24.054 1.00 65.25 269 LEU A O 1
ATOM 2075 N N . GLU A 1 270 ? 37.860 -10.295 -23.245 1.00 79.56 270 GLU A N 1
ATOM 2076 C CA . GLU A 1 270 ? 37.287 -10.645 -21.946 1.00 79.56 270 GLU A CA 1
ATOM 2077 C C . GLU A 1 270 ? 36.813 -9.387 -21.185 1.00 79.56 270 GLU A C 1
ATOM 2079 O O . GLU A 1 270 ? 37.491 -8.355 -21.203 1.00 79.56 270 GLU A O 1
ATOM 2084 N N . ALA A 1 271 ? 35.664 -9.454 -20.499 1.00 86.38 271 ALA A N 1
ATOM 2085 C CA . ALA A 1 271 ? 35.292 -8.432 -19.526 1.00 86.38 271 ALA A CA 1
ATOM 2086 C C . ALA A 1 271 ? 36.020 -8.655 -18.198 1.00 86.38 271 ALA A C 1
ATOM 2088 O O . ALA A 1 271 ? 36.188 -9.786 -17.724 1.00 86.38 271 ALA A O 1
ATOM 2089 N N . GLY A 1 272 ? 36.360 -7.553 -17.544 1.00 87.56 272 GLY A N 1
ATOM 2090 C CA . GLY A 1 272 ? 36.842 -7.547 -16.177 1.00 87.56 272 GLY A CA 1
ATOM 2091 C C . GLY A 1 272 ? 36.033 -6.619 -15.289 1.00 87.56 272 GLY A C 1
ATOM 2092 O O . GLY A 1 272 ? 35.328 -5.719 -15.748 1.00 87.56 272 GLY A O 1
ATOM 2093 N N . ARG A 1 273 ? 36.152 -6.838 -13.988 1.00 87.25 273 ARG A N 1
ATOM 2094 C CA . ARG A 1 273 ? 35.634 -5.935 -12.960 1.00 87.25 273 ARG A CA 1
ATOM 2095 C C . ARG A 1 273 ? 36.786 -5.242 -12.252 1.00 87.25 273 ARG A C 1
ATOM 2097 O O . ARG A 1 273 ? 37.896 -5.771 -12.202 1.00 87.25 273 ARG A O 1
ATOM 2104 N N . ILE A 1 274 ? 36.524 -4.056 -11.730 1.00 84.88 274 ILE A N 1
ATOM 2105 C CA . ILE A 1 274 ? 37.433 -3.350 -10.835 1.00 84.88 274 ILE A CA 1
ATOM 2106 C C . ILE A 1 274 ? 36.950 -3.647 -9.416 1.00 84.88 274 ILE A C 1
ATOM 2108 O O . ILE A 1 274 ? 35.783 -3.411 -9.129 1.00 84.88 274 ILE A O 1
ATOM 2112 N N . GLU A 1 275 ? 37.813 -4.193 -8.562 1.00 80.69 275 GLU A N 1
ATOM 2113 C CA . GLU A 1 275 ? 37.565 -4.370 -7.123 1.00 80.69 275 GLU A CA 1
ATOM 2114 C C . GLU A 1 275 ? 38.770 -3.808 -6.366 1.00 80.69 275 GLU A C 1
ATOM 2116 O O . GLU A 1 275 ? 39.911 -4.139 -6.701 1.00 80.69 275 GLU A O 1
ATOM 2121 N N . ASP A 1 276 ? 38.540 -2.918 -5.399 1.00 81.75 276 ASP A N 1
ATOM 2122 C CA . ASP A 1 276 ? 39.593 -2.236 -4.627 1.00 81.75 276 ASP A CA 1
ATOM 2123 C C . ASP A 1 276 ? 40.694 -1.621 -5.518 1.00 81.75 276 ASP A C 1
ATOM 2125 O O . ASP A 1 276 ? 41.899 -1.750 -5.272 1.00 81.75 276 ASP A O 1
ATOM 2129 N N . GLY A 1 277 ? 40.282 -1.018 -6.640 1.00 78.69 277 GLY A N 1
ATOM 2130 C CA . GLY A 1 277 ? 41.182 -0.417 -7.628 1.00 78.69 277 GLY A CA 1
ATOM 2131 C C . GLY A 1 277 ? 41.977 -1.410 -8.491 1.00 78.69 277 GLY A C 1
ATOM 2132 O O . GLY A 1 277 ? 42.824 -0.983 -9.281 1.00 78.69 277 GLY A O 1
ATOM 2133 N N . LYS A 1 278 ? 41.724 -2.720 -8.384 1.00 81.69 278 LYS A N 1
ATOM 2134 C CA . LYS A 1 278 ? 42.404 -3.774 -9.156 1.00 81.69 278 LYS A CA 1
ATOM 2135 C C . LYS A 1 278 ? 41.492 -4.371 -10.221 1.00 81.69 278 LYS A C 1
ATOM 2137 O O . LYS A 1 278 ? 40.325 -4.639 -9.973 1.00 81.69 278 LYS A O 1
ATOM 2142 N N . TYR A 1 279 ? 42.054 -4.626 -11.401 1.00 84.81 279 TYR A N 1
ATOM 2143 C CA . TYR A 1 279 ? 41.364 -5.315 -12.494 1.00 84.81 279 TYR A CA 1
ATOM 2144 C C . TYR A 1 279 ? 41.329 -6.830 -12.257 1.00 84.81 279 TYR A C 1
ATOM 2146 O O . TYR A 1 279 ? 42.368 -7.440 -11.999 1.00 84.81 279 TYR A O 1
ATOM 2154 N N . ILE A 1 280 ? 40.151 -7.434 -12.404 1.00 85.56 280 ILE A N 1
ATOM 2155 C CA . ILE A 1 280 ? 39.905 -8.870 -12.259 1.00 85.56 280 ILE A CA 1
ATOM 2156 C C . ILE A 1 280 ? 39.215 -9.383 -13.525 1.00 85.56 280 ILE A C 1
ATOM 2158 O O . ILE A 1 280 ? 38.088 -8.986 -13.812 1.00 85.56 280 ILE A O 1
ATOM 2162 N N . SER A 1 281 ? 39.884 -10.276 -14.259 1.00 84.38 281 SER A N 1
ATOM 2163 C CA . SER A 1 281 ? 39.339 -11.001 -15.422 1.00 84.38 281 SER A CA 1
ATOM 2164 C C . SER A 1 281 ? 38.246 -11.992 -15.003 1.00 84.38 281 SER A C 1
ATOM 2166 O O . SER A 1 281 ? 38.349 -12.603 -13.938 1.00 84.38 281 SER A O 1
ATOM 2168 N N . THR A 1 282 ? 37.192 -12.158 -15.810 1.00 80.38 282 THR A N 1
ATOM 2169 C CA . THR A 1 282 ? 35.982 -12.912 -15.416 1.00 80.38 282 THR A CA 1
ATOM 2170 C C . THR A 1 282 ? 35.491 -13.981 -16.404 1.00 80.38 282 THR A C 1
ATOM 2172 O O . THR A 1 282 ? 34.493 -14.641 -16.113 1.00 80.38 282 THR A O 1
ATOM 2175 N N . ASN A 1 283 ? 36.151 -14.186 -17.549 1.00 82.31 283 ASN A N 1
ATOM 2176 C CA . ASN A 1 283 ? 35.728 -15.053 -18.664 1.00 82.31 283 ASN A CA 1
ATOM 2177 C C . ASN A 1 283 ? 34.266 -14.832 -19.101 1.00 82.31 283 ASN A C 1
ATOM 2179 O O . ASN A 1 283 ? 33.580 -15.743 -19.571 1.00 82.31 283 ASN A O 1
ATOM 2183 N N . LYS A 1 284 ? 33.769 -13.610 -18.915 1.00 86.38 284 LYS A N 1
ATOM 2184 C CA . LYS A 1 284 ? 32.404 -13.179 -19.222 1.00 86.38 284 LYS A CA 1
ATOM 2185 C C . LYS A 1 284 ? 32.452 -11.953 -20.123 1.00 86.38 284 LYS A C 1
ATOM 2187 O O . LYS A 1 284 ? 33.511 -11.371 -20.338 1.00 86.38 284 LYS A O 1
ATOM 2192 N N . SER A 1 285 ? 31.293 -11.564 -20.633 1.00 87.56 285 SER A N 1
ATOM 2193 C CA . SER A 1 285 ? 31.093 -10.291 -21.319 1.00 87.56 285 SER A CA 1
ATOM 2194 C C . SER A 1 285 ? 30.037 -9.465 -20.599 1.00 87.56 285 SER A C 1
ATOM 2196 O O . SER A 1 285 ? 29.117 -10.025 -19.995 1.00 87.56 285 SER A O 1
ATOM 2198 N N . LEU A 1 286 ? 30.169 -8.142 -20.670 1.00 91.06 286 LEU A N 1
ATOM 2199 C CA . LEU A 1 286 ? 29.119 -7.228 -20.235 1.00 91.06 286 LEU A CA 1
ATOM 2200 C C . LEU A 1 286 ? 27.903 -7.331 -21.155 1.00 91.06 286 LEU A C 1
ATOM 2202 O O . LEU A 1 286 ? 28.037 -7.420 -22.373 1.00 91.06 286 LEU A O 1
ATOM 2206 N N . ALA A 1 287 ? 26.710 -7.239 -20.574 1.00 92.31 287 ALA A N 1
ATOM 2207 C CA . ALA A 1 287 ? 25.477 -7.049 -21.320 1.00 92.31 287 ALA A CA 1
ATOM 2208 C C . ALA A 1 287 ? 25.442 -5.612 -21.870 1.00 92.31 287 ALA A C 1
ATOM 2210 O O . ALA A 1 287 ? 24.865 -4.710 -21.266 1.00 92.31 287 ALA A O 1
ATOM 2211 N N . MET A 1 288 ? 26.141 -5.378 -22.976 1.00 93.19 288 MET A N 1
ATOM 2212 C CA . MET A 1 288 ? 26.329 -4.069 -23.588 1.00 93.19 288 MET A CA 1
ATOM 2213 C C . MET A 1 288 ? 26.454 -4.199 -25.103 1.00 93.19 288 MET A C 1
ATOM 2215 O O . MET A 1 288 ? 27.165 -5.075 -25.576 1.00 93.19 288 MET A O 1
ATOM 2219 N N . VAL A 1 289 ? 25.821 -3.306 -25.865 1.00 93.06 289 VAL A N 1
ATOM 2220 C CA . VAL A 1 289 ? 25.854 -3.284 -27.333 1.00 93.06 289 VAL A CA 1
ATOM 2221 C C . VAL A 1 289 ? 26.310 -1.920 -27.844 1.00 93.06 289 VAL A C 1
ATOM 2223 O O . VAL A 1 289 ? 25.912 -0.877 -27.322 1.00 93.06 289 VAL A O 1
ATOM 2226 N N . PHE A 1 290 ? 27.158 -1.923 -28.871 1.00 92.94 290 PHE A N 1
ATOM 2227 C CA . PHE A 1 290 ? 27.685 -0.710 -29.493 1.00 92.94 290 PHE A CA 1
ATOM 2228 C C . PHE A 1 290 ? 26.760 -0.244 -30.618 1.00 92.94 290 PHE A C 1
ATOM 2230 O O . PHE A 1 290 ? 26.324 -1.058 -31.431 1.00 92.94 290 PHE A O 1
ATOM 2237 N N . ASP A 1 291 ? 26.491 1.056 -30.711 1.00 94.19 291 ASP A N 1
ATOM 2238 C CA . ASP A 1 291 ? 25.709 1.622 -31.810 1.00 94.19 291 ASP A CA 1
ATOM 2239 C C . ASP A 1 291 ? 26.577 2.469 -32.743 1.00 94.19 291 ASP A C 1
ATOM 2241 O O . ASP A 1 291 ? 27.068 3.536 -32.363 1.00 94.19 291 ASP A O 1
ATOM 2245 N N . TYR A 1 292 ? 26.714 2.011 -33.985 1.00 92.50 292 TYR A N 1
ATOM 2246 C CA . TYR A 1 292 ? 27.444 2.688 -35.057 1.00 92.50 292 TYR A CA 1
ATOM 2247 C C . TYR A 1 292 ? 26.528 3.492 -36.005 1.00 92.50 292 TYR A C 1
ATOM 2249 O O . TYR A 1 292 ? 26.970 3.929 -37.068 1.00 92.50 292 TYR A O 1
ATOM 2257 N N . GLY A 1 293 ? 25.267 3.716 -35.615 1.00 90.12 293 GLY A N 1
ATOM 2258 C CA . GLY A 1 293 ? 24.244 4.466 -36.352 1.00 90.12 293 GLY A CA 1
ATOM 2259 C C . GLY A 1 293 ? 23.116 3.607 -36.939 1.00 90.12 293 GLY A C 1
ATOM 2260 O O . GLY A 1 293 ? 22.190 4.155 -37.532 1.00 90.12 293 GLY A O 1
ATOM 2261 N N . ASP A 1 294 ? 23.194 2.287 -36.789 1.00 87.88 294 ASP A N 1
ATOM 2262 C CA . ASP A 1 294 ? 22.328 1.283 -37.416 1.00 87.88 294 ASP A CA 1
ATOM 2263 C C . ASP A 1 294 ? 21.861 0.175 -36.450 1.00 87.88 294 ASP A C 1
ATOM 2265 O O . ASP A 1 294 ? 21.321 -0.842 -36.894 1.00 87.88 294 ASP A O 1
ATOM 2269 N N . LEU A 1 295 ? 22.016 0.370 -35.131 1.00 90.75 295 LEU A N 1
ATOM 2270 C CA . LEU A 1 295 ? 21.582 -0.604 -34.128 1.00 90.75 295 LEU A CA 1
ATOM 2271 C C . LEU A 1 295 ? 20.076 -0.893 -34.228 1.00 90.75 295 LEU A C 1
ATOM 2273 O O . LEU A 1 295 ? 19.240 0.011 -34.181 1.00 90.75 295 LEU A O 1
ATOM 2277 N N . LYS A 1 296 ? 19.741 -2.180 -34.341 1.00 91.25 296 LYS A N 1
ATOM 2278 C CA . LYS A 1 296 ? 18.362 -2.677 -34.370 1.00 91.25 296 LYS A CA 1
ATOM 2279 C C . LYS A 1 296 ? 17.900 -3.078 -32.979 1.00 91.25 296 LYS A C 1
ATOM 2281 O O . LYS A 1 296 ? 18.703 -3.508 -32.153 1.00 91.25 296 LYS A O 1
ATOM 2286 N N . HIS A 1 297 ? 16.586 -3.058 -32.785 1.00 91.25 297 HIS A N 1
ATOM 2287 C CA . HIS A 1 297 ? 15.948 -3.510 -31.555 1.00 91.25 297 HIS A CA 1
ATOM 2288 C C . HIS A 1 297 ? 14.833 -4.511 -31.834 1.00 91.25 297 HIS A C 1
ATOM 2290 O O . HIS A 1 297 ? 14.077 -4.364 -32.796 1.00 91.25 297 HIS A O 1
ATOM 2296 N N . THR A 1 298 ? 14.693 -5.498 -30.955 1.00 89.00 298 THR A N 1
ATOM 2297 C CA . THR A 1 298 ? 13.428 -6.217 -30.762 1.00 89.00 298 THR A CA 1
ATOM 2298 C C . THR A 1 298 ? 12.631 -5.518 -29.671 1.00 89.00 298 THR A C 1
ATOM 2300 O O . THR A 1 298 ? 13.176 -5.222 -28.607 1.00 89.00 298 THR A O 1
ATOM 2303 N N . VAL A 1 299 ? 11.343 -5.278 -29.915 1.00 81.25 299 VAL A N 1
ATOM 2304 C CA . VAL A 1 299 ? 10.427 -4.739 -28.904 1.00 81.25 299 VAL A CA 1
ATOM 2305 C C . VAL A 1 299 ? 9.659 -5.900 -28.287 1.00 81.25 299 VAL A C 1
ATOM 2307 O O . VAL A 1 299 ? 8.902 -6.579 -28.980 1.00 81.25 299 VAL A O 1
ATOM 2310 N N . GLU A 1 300 ? 9.857 -6.140 -26.995 1.00 77.00 300 GLU A N 1
ATOM 2311 C CA . GLU A 1 300 ? 9.009 -7.069 -26.250 1.00 77.00 300 GLU A CA 1
ATOM 2312 C C . GLU A 1 300 ? 7.631 -6.437 -25.998 1.00 77.00 300 GLU A C 1
ATOM 2314 O O . GLU A 1 300 ? 7.538 -5.212 -25.824 1.00 77.00 300 GLU A O 1
ATOM 2319 N N . PRO A 1 301 ? 6.552 -7.246 -25.955 1.00 71.62 301 PRO A N 1
ATOM 2320 C CA . PRO A 1 301 ? 5.228 -6.758 -25.601 1.00 71.62 301 PRO A CA 1
ATOM 2321 C C . PRO A 1 301 ? 5.271 -5.986 -24.285 1.00 71.62 301 PRO A C 1
ATOM 2323 O O . PRO A 1 301 ? 5.892 -6.419 -23.315 1.00 71.62 301 PRO A O 1
ATOM 2326 N N . SER A 1 302 ? 4.597 -4.841 -24.260 1.00 81.44 302 SER A N 1
ATOM 2327 C CA . SER A 1 302 ? 4.512 -4.005 -23.069 1.00 81.44 302 SER A CA 1
ATOM 2328 C C . SER A 1 302 ? 3.802 -4.764 -21.949 1.00 81.44 302 SER A C 1
ATOM 2330 O O . SER A 1 302 ? 2.636 -5.117 -22.116 1.00 81.44 302 SER A O 1
ATOM 2332 N N . ARG A 1 303 ? 4.485 -5.002 -20.826 1.00 86.75 303 ARG A N 1
ATOM 2333 C CA . ARG A 1 303 ? 3.933 -5.651 -19.625 1.00 86.75 303 ARG A CA 1
ATOM 2334 C C . ARG A 1 303 ? 4.112 -4.759 -18.403 1.00 86.75 303 ARG A C 1
ATOM 2336 O O . ARG A 1 303 ? 4.983 -3.882 -18.392 1.00 86.75 303 ARG A O 1
ATOM 2343 N N . TYR A 1 304 ? 3.308 -4.980 -17.370 1.00 90.44 304 TYR A N 1
ATOM 2344 C CA . TYR A 1 304 ? 3.596 -4.402 -16.057 1.00 90.44 304 TYR A CA 1
ATOM 2345 C C . TYR A 1 304 ? 4.866 -5.020 -15.466 1.00 90.44 304 TYR A C 1
ATOM 2347 O O . TYR A 1 304 ? 4.994 -6.243 -15.384 1.00 90.44 304 TYR A O 1
ATOM 2355 N N . ARG A 1 305 ? 5.799 -4.167 -15.031 1.00 85.81 305 ARG A N 1
ATOM 2356 C CA . ARG A 1 305 ? 6.973 -4.593 -14.259 1.00 85.81 305 ARG A CA 1
ATOM 2357 C C . ARG A 1 305 ? 6.522 -4.974 -12.853 1.00 85.81 305 ARG A C 1
ATOM 2359 O O . ARG A 1 305 ? 5.789 -4.218 -12.227 1.00 85.81 305 ARG A O 1
ATOM 2366 N N . LEU A 1 306 ? 7.029 -6.079 -12.321 1.00 88.38 306 LEU A N 1
ATOM 2367 C CA . LEU A 1 306 ? 6.958 -6.354 -10.889 1.00 88.38 306 LEU A CA 1
ATOM 2368 C C . LEU A 1 306 ? 8.223 -5.817 -10.232 1.00 88.38 306 LEU A C 1
ATOM 2370 O O . LEU A 1 306 ? 9.326 -6.240 -10.573 1.00 88.38 306 LEU A O 1
ATOM 2374 N N . ILE A 1 307 ? 8.065 -4.858 -9.324 1.00 84.50 307 ILE A N 1
ATOM 2375 C CA . ILE A 1 307 ? 9.170 -4.379 -8.486 1.00 84.50 307 ILE A CA 1
ATOM 2376 C C . ILE A 1 307 ? 9.360 -5.348 -7.320 1.00 84.50 307 ILE A C 1
ATOM 2378 O O . ILE A 1 307 ? 10.490 -5.692 -6.983 1.00 84.50 307 ILE A O 1
ATOM 2382 N N . CYS A 1 308 ? 8.256 -5.841 -6.753 1.00 85.38 308 CYS A N 1
ATOM 2383 C CA . CYS A 1 308 ? 8.266 -6.821 -5.679 1.00 85.38 308 CYS A CA 1
ATOM 2384 C C . CYS A 1 308 ? 7.111 -7.818 -5.846 1.00 85.38 308 CYS A C 1
ATOM 2386 O O . CYS A 1 308 ? 5.948 -7.431 -5.917 1.00 85.38 308 CYS A O 1
ATOM 2388 N N . GLY A 1 309 ? 7.435 -9.111 -5.904 1.00 87.56 309 GLY A N 1
ATOM 2389 C CA . GLY A 1 309 ? 6.463 -10.212 -5.985 1.00 87.56 309 GLY A CA 1
ATOM 2390 C C . GLY A 1 309 ? 6.211 -10.907 -4.644 1.00 87.56 309 GLY A C 1
ATOM 2391 O O . GLY A 1 309 ? 5.794 -12.067 -4.628 1.00 87.56 309 GLY A O 1
ATOM 2392 N N . LEU A 1 310 ? 6.555 -10.252 -3.536 1.00 90.88 310 LEU A N 1
ATOM 2393 C CA . LEU A 1 310 ? 6.391 -10.783 -2.187 1.00 90.88 310 LEU A CA 1
ATOM 2394 C C . LEU A 1 310 ? 4.904 -11.013 -1.857 1.00 90.88 310 LEU A C 1
ATOM 2396 O O . LEU A 1 310 ? 4.022 -10.450 -2.499 1.00 90.88 310 LEU A O 1
ATOM 2400 N N . ASP A 1 311 ? 4.642 -11.948 -0.949 1.00 91.75 311 ASP A N 1
ATOM 2401 C CA . ASP A 1 311 ? 3.306 -12.466 -0.654 1.00 91.75 311 ASP A CA 1
ATOM 2402 C C . ASP A 1 311 ? 2.702 -11.768 0.571 1.00 91.75 311 ASP A C 1
ATOM 2404 O O . ASP A 1 311 ? 2.877 -12.222 1.701 1.00 91.75 311 ASP A O 1
ATOM 2408 N N . GLU A 1 312 ? 2.015 -10.651 0.330 1.00 92.69 312 GLU A N 1
ATOM 2409 C CA . GLU A 1 312 ? 1.297 -9.888 1.358 1.00 92.69 312 GLU A CA 1
ATOM 2410 C C . GLU A 1 312 ? -0.197 -10.170 1.276 1.00 92.69 312 GLU A C 1
ATOM 2412 O O . GLU A 1 312 ? -0.943 -9.593 0.474 1.00 92.69 312 GLU A O 1
ATOM 2417 N N . ILE A 1 313 ? -0.644 -11.113 2.100 1.00 96.81 313 ILE A N 1
ATOM 2418 C CA . ILE A 1 313 ? -2.019 -11.601 2.032 1.00 96.81 313 ILE A CA 1
ATOM 2419 C C . ILE A 1 313 ? -3.039 -10.527 2.430 1.00 96.81 313 ILE A C 1
ATOM 2421 O O . ILE A 1 313 ? -4.136 -10.497 1.875 1.00 96.81 313 ILE A O 1
ATOM 2425 N N . ASP A 1 314 ? -2.688 -9.609 3.332 1.00 96.31 314 ASP A N 1
ATOM 2426 C CA . ASP A 1 314 ? -3.527 -8.462 3.684 1.00 96.31 314 ASP A CA 1
ATOM 2427 C C . ASP A 1 314 ? -3.697 -7.505 2.493 1.00 96.31 314 ASP A C 1
ATOM 2429 O O . ASP A 1 314 ? -4.817 -7.065 2.222 1.00 96.31 314 ASP A O 1
ATOM 2433 N N . GLY A 1 315 ? -2.638 -7.267 1.709 1.00 96.44 315 GLY A N 1
ATOM 2434 C CA . GLY A 1 315 ? -2.705 -6.507 0.460 1.00 96.44 315 GLY A CA 1
ATOM 2435 C C . GLY A 1 315 ? -3.639 -7.154 -0.566 1.00 96.44 315 GLY A C 1
ATOM 2436 O O . GLY A 1 315 ? -4.499 -6.483 -1.141 1.00 96.44 315 GLY A O 1
ATOM 2437 N N . GLN A 1 316 ? -3.552 -8.476 -0.741 1.00 98.06 316 GLN A N 1
ATOM 2438 C CA . GLN A 1 316 ? -4.477 -9.226 -1.598 1.00 98.06 316 GLN A CA 1
ATOM 2439 C C . GLN A 1 316 ? -5.931 -9.130 -1.112 1.00 98.06 316 GLN A C 1
ATOM 2441 O O . GLN A 1 316 ? -6.844 -8.928 -1.915 1.00 98.06 316 GLN A O 1
ATOM 2446 N N . LEU A 1 317 ? -6.169 -9.254 0.194 1.00 98.56 317 LEU A N 1
ATOM 2447 C CA . LEU A 1 317 ? -7.506 -9.151 0.781 1.00 98.56 317 LEU A CA 1
ATOM 2448 C C . LEU A 1 317 ? -8.102 -7.744 0.631 1.00 98.56 317 LEU A C 1
ATOM 2450 O O . LEU A 1 317 ? -9.310 -7.618 0.413 1.00 98.56 317 LEU A O 1
ATOM 2454 N N . GLN A 1 318 ? -7.278 -6.695 0.667 1.00 97.88 318 GLN A N 1
ATOM 2455 C CA . GLN A 1 318 ? -7.706 -5.326 0.361 1.00 97.88 318 GLN A CA 1
ATOM 2456 C C . GLN A 1 318 ? -8.126 -5.163 -1.105 1.00 97.88 318 GLN A C 1
ATOM 2458 O O . GLN A 1 318 ? -9.170 -4.560 -1.369 1.00 97.88 318 GLN A O 1
ATOM 2463 N N . VAL A 1 319 ? -7.409 -5.780 -2.051 1.00 98.62 319 VAL A N 1
ATOM 2464 C CA . VAL A 1 319 ? -7.808 -5.802 -3.473 1.00 98.62 319 VAL A CA 1
ATOM 2465 C C . VAL A 1 319 ? -9.143 -6.523 -3.664 1.00 98.62 319 VAL A C 1
ATOM 2467 O O . VAL A 1 319 ? -10.032 -5.990 -4.330 1.00 98.62 319 VAL A O 1
ATOM 2470 N N . ILE A 1 320 ? -9.316 -7.701 -3.053 1.00 98.75 320 ILE A N 1
ATOM 2471 C CA . ILE A 1 320 ? -10.571 -8.470 -3.132 1.00 98.75 320 ILE A CA 1
ATOM 2472 C C . ILE A 1 320 ? -11.730 -7.660 -2.543 1.00 98.75 320 ILE A C 1
ATOM 2474 O O . ILE A 1 320 ? -12.785 -7.548 -3.166 1.00 98.75 320 ILE A O 1
ATOM 2478 N N . THR A 1 321 ? -11.529 -7.059 -1.366 1.00 97.88 321 THR A N 1
ATOM 2479 C CA . THR A 1 321 ? -12.540 -6.219 -0.704 1.00 97.88 321 THR A CA 1
ATOM 2480 C C . THR A 1 321 ? -12.944 -5.052 -1.601 1.00 97.88 321 THR A C 1
ATOM 2482 O O . THR A 1 321 ? -14.130 -4.830 -1.830 1.00 97.88 321 THR A O 1
ATOM 2485 N N . THR A 1 322 ? -11.966 -4.360 -2.182 1.00 97.88 322 THR A N 1
ATOM 2486 C CA . THR A 1 322 ? -12.183 -3.209 -3.067 1.00 97.88 322 THR A CA 1
ATOM 2487 C C . THR A 1 322 ? -12.935 -3.582 -4.338 1.00 97.88 322 THR A C 1
ATOM 2489 O O . THR A 1 322 ? -13.890 -2.906 -4.725 1.00 97.88 322 THR A O 1
ATOM 2492 N N . TRP A 1 323 ? -12.544 -4.684 -4.978 1.00 98.62 323 TRP A N 1
ATOM 2493 C CA . TRP A 1 323 ? -13.259 -5.207 -6.136 1.00 98.62 323 TRP A CA 1
ATOM 2494 C C . TRP A 1 323 ? -14.707 -5.549 -5.790 1.00 98.62 323 TRP A C 1
ATOM 2496 O O . TRP A 1 323 ? -15.625 -5.181 -6.525 1.00 98.62 323 TRP A O 1
ATOM 2506 N N . ALA A 1 324 ? -14.921 -6.201 -4.647 1.00 97.44 324 ALA A N 1
ATOM 2507 C CA . ALA A 1 324 ? -16.249 -6.591 -4.212 1.00 97.44 324 ALA A CA 1
ATOM 2508 C C . ALA A 1 324 ? -17.123 -5.363 -3.907 1.00 97.44 324 ALA A C 1
ATOM 2510 O O . ALA A 1 324 ? -18.283 -5.319 -4.313 1.00 97.44 324 ALA A O 1
ATOM 2511 N N . MET A 1 325 ? -16.563 -4.327 -3.276 1.00 94.81 325 MET A N 1
ATOM 2512 C CA . MET A 1 325 ? -17.250 -3.050 -3.072 1.00 94.81 325 MET A CA 1
ATOM 2513 C C . MET A 1 325 ? -17.681 -2.414 -4.400 1.00 94.81 325 MET A C 1
ATOM 2515 O O . MET A 1 325 ? -18.836 -2.004 -4.527 1.00 94.81 325 MET A O 1
ATOM 2519 N N . LEU A 1 326 ? -16.800 -2.383 -5.407 1.00 97.31 326 LEU A N 1
ATOM 2520 C CA . LEU A 1 326 ? -17.133 -1.863 -6.736 1.00 97.31 326 LEU A CA 1
ATOM 2521 C C . LEU A 1 326 ? -18.251 -2.681 -7.404 1.00 97.31 326 LEU A C 1
ATOM 2523 O O . LEU A 1 326 ? -19.202 -2.104 -7.932 1.00 97.31 326 LEU A O 1
ATOM 2527 N N . ALA A 1 327 ? -18.167 -4.013 -7.354 1.00 96.75 327 ALA A N 1
ATOM 2528 C CA . ALA A 1 327 ? -19.163 -4.921 -7.929 1.00 96.75 327 ALA A CA 1
ATOM 2529 C C . ALA A 1 327 ? -20.530 -4.836 -7.224 1.00 96.75 327 ALA A C 1
ATOM 2531 O O . ALA A 1 327 ? -21.583 -4.980 -7.853 1.00 96.75 327 ALA A O 1
ATOM 2532 N N . VAL A 1 328 ? -20.550 -4.588 -5.912 1.00 93.00 328 VAL A N 1
ATOM 2533 C CA . VAL A 1 328 ? -21.787 -4.302 -5.171 1.00 93.00 328 VAL A CA 1
ATOM 2534 C C . VAL A 1 328 ? -22.354 -2.948 -5.591 1.00 93.00 328 VAL A C 1
ATOM 2536 O O . VAL A 1 328 ? -23.548 -2.862 -5.867 1.00 93.00 328 VAL A O 1
ATOM 2539 N N . HIS A 1 329 ? -21.510 -1.918 -5.683 1.00 93.69 329 HIS A N 1
ATOM 2540 C CA . HIS A 1 329 ? -21.9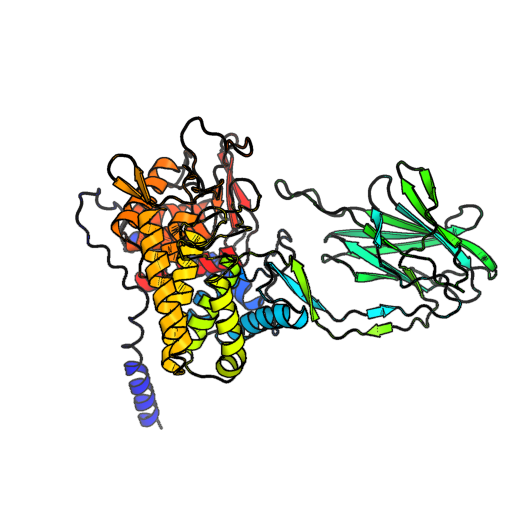38 -0.557 -6.000 1.00 93.69 329 HIS A CA 1
ATOM 2541 C C . HIS A 1 329 ? -22.493 -0.421 -7.426 1.00 93.69 329 HIS A C 1
ATOM 2543 O O . HIS A 1 329 ? -23.528 0.209 -7.629 1.00 93.69 329 HIS A O 1
ATOM 2549 N N . ARG A 1 330 ? -21.833 -1.025 -8.423 1.00 93.69 330 ARG A N 1
ATOM 2550 C CA . ARG A 1 330 ? -22.253 -0.951 -9.834 1.00 93.69 330 ARG A CA 1
ATOM 2551 C C . ARG A 1 330 ? -23.343 -1.946 -10.215 1.00 93.69 330 ARG A C 1
ATOM 2553 O O . ARG A 1 330 ? -24.060 -1.712 -11.185 1.00 93.69 330 ARG A O 1
ATOM 2560 N N . GLY A 1 331 ? -23.463 -3.049 -9.480 1.00 90.50 331 GLY A N 1
ATOM 2561 C CA . GLY A 1 331 ? -24.181 -4.217 -9.978 1.00 90.50 331 GLY A CA 1
ATOM 2562 C C . GLY A 1 331 ? -23.394 -4.936 -11.079 1.00 90.50 331 GLY A C 1
ATOM 2563 O O . GLY A 1 331 ? -22.199 -4.707 -11.258 1.00 90.50 331 GLY A O 1
ATOM 2564 N N . GLU A 1 332 ? -24.074 -5.823 -11.805 1.00 94.06 332 GLU A N 1
ATOM 2565 C CA . GLU A 1 332 ? -23.442 -6.655 -12.831 1.00 94.06 332 GLU A CA 1
ATOM 2566 C C . GLU A 1 332 ? -22.914 -5.817 -14.008 1.00 94.06 332 GLU A C 1
ATOM 2568 O O . GLU A 1 332 ? -23.635 -5.010 -14.596 1.00 94.06 332 GLU A O 1
ATOM 2573 N N . THR A 1 333 ? -21.647 -6.036 -14.366 1.00 96.88 333 THR A N 1
ATOM 2574 C CA . THR A 1 333 ? -20.940 -5.361 -15.467 1.00 96.88 333 THR A CA 1
ATOM 2575 C C . THR A 1 333 ? -20.066 -6.351 -16.240 1.00 96.88 333 THR A C 1
ATOM 2577 O O . THR A 1 333 ? -19.741 -7.427 -15.733 1.00 96.88 333 THR A O 1
ATOM 2580 N N . ASP A 1 334 ? -19.615 -5.979 -17.442 1.00 97.56 334 ASP A N 1
ATOM 2581 C CA . ASP A 1 334 ? -18.643 -6.778 -18.207 1.00 97.56 334 ASP A CA 1
ATOM 2582 C C . ASP A 1 334 ? -17.325 -6.962 -17.445 1.00 97.56 334 ASP A C 1
ATOM 2584 O O . ASP A 1 334 ? -16.739 -8.049 -17.461 1.00 97.56 334 ASP A O 1
ATOM 2588 N N . PHE A 1 335 ? -16.882 -5.921 -16.731 1.00 97.69 335 PHE A N 1
ATOM 2589 C CA . PHE A 1 335 ? -15.711 -5.990 -15.864 1.00 97.69 335 PHE A CA 1
ATOM 2590 C C . PHE A 1 335 ? -15.889 -7.049 -14.777 1.00 97.69 335 PHE A C 1
ATOM 2592 O O . PHE A 1 335 ? -15.038 -7.931 -14.645 1.00 97.69 335 PHE A O 1
ATOM 2599 N N . GLU A 1 336 ? -17.009 -7.020 -14.047 1.00 97.62 336 GLU A N 1
ATOM 2600 C CA . GLU A 1 336 ? -17.321 -8.039 -13.041 1.00 97.62 336 GLU A CA 1
ATOM 2601 C C . GLU A 1 336 ? -17.361 -9.437 -13.665 1.00 97.62 336 GLU A C 1
ATOM 2603 O O . GLU A 1 336 ? -16.710 -10.349 -13.164 1.00 97.62 336 GLU A O 1
ATOM 2608 N N . ASN A 1 337 ? -18.079 -9.612 -14.775 1.00 97.94 337 ASN A N 1
ATOM 2609 C CA . ASN A 1 337 ? -18.236 -10.910 -15.427 1.00 97.94 337 ASN A CA 1
ATOM 2610 C C . ASN A 1 337 ? -16.894 -11.510 -15.862 1.00 97.94 337 ASN A C 1
ATOM 2612 O O . ASN A 1 337 ? -16.661 -12.706 -15.680 1.00 97.94 337 ASN A O 1
ATOM 2616 N N . LYS A 1 338 ? -15.987 -10.677 -16.379 1.00 98.19 338 LYS A N 1
ATOM 2617 C CA . LYS A 1 338 ? -14.642 -11.093 -16.786 1.00 98.19 338 LYS A CA 1
ATOM 2618 C C . LYS A 1 338 ? -13.732 -11.409 -15.597 1.00 98.19 338 LYS A C 1
ATOM 2620 O O . LYS A 1 338 ? -12.895 -12.303 -15.696 1.00 98.19 338 LYS A O 1
ATOM 2625 N N . THR A 1 339 ? -13.851 -10.664 -14.500 1.00 98.50 339 THR A N 1
ATOM 2626 C CA . THR A 1 339 ? -12.885 -10.712 -13.387 1.00 98.50 339 THR A CA 1
ATOM 2627 C C . THR A 1 339 ? -13.344 -11.546 -12.195 1.00 98.50 339 THR A C 1
ATOM 2629 O O . THR A 1 339 ? -12.500 -11.983 -11.416 1.00 98.50 339 THR A O 1
ATOM 2632 N N . TYR A 1 340 ? -14.636 -11.858 -12.074 1.00 98.62 340 TYR A N 1
ATOM 2633 C CA . TYR A 1 340 ? -15.168 -12.683 -10.988 1.00 98.62 340 TYR A CA 1
ATOM 2634 C C . TYR A 1 340 ? -14.472 -14.046 -10.851 1.00 98.62 340 TYR A C 1
ATOM 2636 O O . TYR A 1 340 ? -14.096 -14.374 -9.728 1.00 98.62 340 TYR A O 1
ATOM 2644 N N . PRO A 1 341 ? -14.209 -14.825 -11.926 1.00 98.44 341 PRO A N 1
ATOM 2645 C CA . PRO A 1 341 ? -13.500 -16.100 -11.784 1.00 98.44 341 PRO A CA 1
ATOM 2646 C C . PRO A 1 341 ? -12.101 -15.943 -11.175 1.00 98.44 341 PRO A C 1
ATOM 2648 O O . PRO A 1 341 ? -11.672 -16.780 -10.387 1.00 98.44 341 PRO A O 1
ATOM 2651 N N . ILE A 1 342 ? -11.410 -14.845 -11.500 1.00 98.56 342 ILE A N 1
ATOM 2652 C CA . ILE A 1 342 ? -10.089 -14.524 -10.950 1.00 98.56 342 ILE A CA 1
ATOM 2653 C C . ILE A 1 342 ? -10.217 -14.182 -9.461 1.00 98.56 342 ILE A C 1
ATOM 2655 O O . ILE A 1 342 ? -9.476 -14.703 -8.633 1.00 98.56 342 ILE A O 1
ATOM 2659 N N . MET A 1 343 ? -11.192 -13.346 -9.101 1.00 98.56 343 MET A N 1
ATOM 2660 C CA . MET A 1 343 ? -11.420 -12.937 -7.712 1.00 98.56 343 MET A CA 1
ATOM 2661 C C . MET A 1 343 ? -11.890 -14.085 -6.822 1.00 98.56 343 MET A C 1
ATOM 2663 O O . MET A 1 343 ? -11.466 -14.177 -5.674 1.00 98.56 343 MET A O 1
ATOM 2667 N N . ALA A 1 344 ? -12.716 -14.990 -7.347 1.00 98.56 344 ALA A N 1
ATOM 2668 C CA . ALA A 1 344 ? -13.120 -16.202 -6.646 1.00 98.56 344 ALA A CA 1
ATOM 2669 C C . ALA A 1 344 ? -11.909 -17.101 -6.350 1.00 98.56 344 ALA A C 1
ATOM 2671 O O . ALA A 1 344 ? -11.741 -17.538 -5.214 1.00 98.56 344 ALA A O 1
ATOM 2672 N N . GLN A 1 345 ? -11.014 -17.293 -7.328 1.00 98.25 345 GLN A N 1
ATOM 2673 C CA . GLN A 1 345 ? -9.768 -18.042 -7.127 1.00 98.25 345 GLN A CA 1
ATOM 2674 C C . GLN A 1 345 ? -8.849 -17.380 -6.095 1.00 98.25 345 GLN A C 1
ATOM 2676 O O . GLN A 1 345 ? -8.300 -18.072 -5.239 1.00 98.25 345 GLN A O 1
ATOM 2681 N N . LEU A 1 346 ? -8.703 -16.052 -6.131 1.00 98.38 346 LEU A N 1
ATOM 2682 C CA . LEU A 1 346 ? -7.927 -15.316 -5.129 1.00 98.38 346 LEU A CA 1
ATOM 2683 C C . LEU A 1 346 ? -8.540 -15.449 -3.727 1.00 98.38 346 LEU A C 1
ATOM 2685 O O . LEU A 1 346 ? -7.807 -15.673 -2.768 1.00 98.38 346 LEU A O 1
ATOM 2689 N N . MET A 1 347 ? -9.868 -15.374 -3.600 1.00 98.44 347 MET A N 1
ATOM 2690 C CA . MET A 1 347 ? -10.578 -15.542 -2.326 1.00 98.44 347 MET A CA 1
ATOM 2691 C C . MET A 1 347 ? -10.424 -16.962 -1.761 1.00 98.44 347 MET A C 1
ATOM 2693 O O . MET A 1 347 ? -10.120 -17.128 -0.575 1.00 98.44 347 MET A O 1
ATOM 2697 N N . ASP A 1 348 ? -10.571 -17.989 -2.603 1.00 97.25 348 ASP A N 1
ATOM 2698 C CA . ASP A 1 348 ? -10.321 -19.382 -2.218 1.00 97.25 348 ASP A CA 1
ATOM 2699 C C . ASP A 1 348 ? -8.870 -19.575 -1.784 1.00 97.25 348 ASP A C 1
ATOM 2701 O O . ASP A 1 348 ? -8.606 -20.159 -0.732 1.00 97.25 348 ASP A O 1
ATOM 2705 N N . ARG A 1 349 ? -7.916 -19.025 -2.540 1.00 95.00 349 ARG A N 1
ATOM 2706 C CA . ARG A 1 349 ? -6.500 -19.071 -2.179 1.00 95.00 349 ARG A CA 1
ATOM 2707 C C . ARG A 1 349 ? -6.260 -18.415 -0.818 1.00 95.00 349 ARG A C 1
ATOM 2709 O O . ARG A 1 349 ? -5.605 -19.024 0.020 1.00 95.00 349 ARG A O 1
ATOM 2716 N N . SER A 1 350 ? -6.836 -17.240 -0.558 1.00 96.38 350 SER A N 1
ATOM 2717 C CA . SER A 1 350 ? -6.690 -16.521 0.718 1.00 96.38 350 SER A CA 1
ATOM 2718 C C . SER A 1 350 ? -7.299 -17.239 1.926 1.00 96.38 350 SER A C 1
ATOM 2720 O O . SER A 1 350 ? -6.966 -16.916 3.064 1.00 96.38 350 SER A O 1
ATOM 2722 N N . THR A 1 351 ? -8.195 -18.204 1.706 1.00 93.81 351 THR A N 1
ATOM 2723 C CA . THR A 1 351 ? -8.901 -18.942 2.771 1.00 93.81 351 THR A CA 1
ATOM 2724 C C . THR A 1 351 ? -8.593 -20.433 2.785 1.00 93.81 351 THR A C 1
ATOM 2726 O O . THR A 1 351 ? -9.209 -21.209 3.514 1.00 93.81 351 THR A O 1
ATOM 2729 N N . THR A 1 352 ? -7.572 -20.846 2.045 1.00 89.19 352 THR A N 1
ATOM 2730 C CA . THR A 1 352 ? -7.070 -22.218 2.037 1.00 89.19 352 THR A CA 1
ATOM 2731 C C . THR A 1 352 ? -5.563 -22.235 2.283 1.00 89.19 352 THR A C 1
ATOM 2733 O O . THR A 1 352 ? -4.934 -21.217 2.586 1.00 89.19 352 THR A O 1
ATOM 2736 N N . GLY A 1 353 ? -4.962 -23.426 2.228 1.00 84.75 353 GLY A N 1
ATOM 2737 C CA . GLY A 1 353 ? -3.517 -23.552 2.356 1.00 84.75 353 GLY A CA 1
ATOM 2738 C C . GLY A 1 353 ? -2.802 -22.814 1.214 1.00 84.75 353 GLY A C 1
ATOM 2739 O O . GLY A 1 353 ? -3.197 -22.993 0.066 1.00 84.75 353 GLY A O 1
ATOM 2740 N N . PRO A 1 354 ? -1.718 -22.069 1.491 1.00 86.19 354 PRO A N 1
ATOM 2741 C CA . PRO A 1 354 ? -0.930 -22.122 2.723 1.00 86.19 354 PRO A CA 1
ATOM 2742 C C . PRO A 1 354 ? -1.399 -21.203 3.865 1.00 86.19 354 PRO A C 1
ATOM 2744 O O . PRO A 1 354 ? -0.988 -21.459 4.994 1.00 86.19 354 PRO A O 1
ATOM 2747 N N . TYR A 1 355 ? -2.242 -20.198 3.614 1.00 91.50 355 TYR A N 1
ATOM 2748 C CA . TYR A 1 355 ? -2.540 -19.136 4.589 1.00 91.50 355 TYR A CA 1
ATOM 2749 C C . TYR A 1 355 ? -3.472 -19.585 5.710 1.00 91.50 355 TYR A C 1
ATOM 2751 O O . TYR A 1 355 ? -3.246 -19.260 6.873 1.00 91.50 355 TYR A O 1
ATOM 2759 N N . LEU A 1 356 ? -4.512 -20.348 5.374 1.00 91.12 356 LEU A N 1
ATOM 2760 C CA . LEU A 1 356 ? -5.503 -20.827 6.329 1.00 91.12 356 LEU A CA 1
ATOM 2761 C C . LEU A 1 356 ? -5.608 -22.347 6.258 1.00 91.12 356 LEU A C 1
ATOM 2763 O O . LEU A 1 356 ? -5.835 -22.942 5.203 1.00 91.12 356 LEU A O 1
ATOM 2767 N N . ARG A 1 357 ? -5.475 -23.000 7.412 1.00 82.75 357 ARG A N 1
ATOM 2768 C CA . ARG A 1 357 ? -5.761 -24.428 7.558 1.00 82.75 357 ARG A CA 1
ATOM 2769 C C . ARG A 1 357 ? -6.728 -24.641 8.708 1.00 82.75 357 ARG A C 1
ATOM 2771 O O . ARG A 1 357 ? -6.505 -24.162 9.816 1.00 82.75 357 ARG A O 1
ATOM 2778 N N . LEU A 1 358 ? -7.792 -25.379 8.418 1.00 77.38 358 LEU A N 1
ATOM 2779 C CA . LEU A 1 358 ? -8.827 -25.768 9.364 1.00 77.38 358 LEU A CA 1
ATOM 2780 C C . LEU A 1 358 ? -8.876 -27.303 9.413 1.00 77.38 358 LEU A C 1
ATOM 2782 O O . LEU A 1 358 ? -8.847 -27.943 8.364 1.00 77.38 358 LEU A O 1
ATOM 2786 N N . GLY A 1 359 ? -8.923 -27.882 10.617 1.00 59.94 359 GLY A N 1
ATOM 2787 C CA . GLY A 1 359 ? -9.080 -29.328 10.840 1.00 59.94 359 GLY A CA 1
ATOM 2788 C C . GLY A 1 359 ? -7.973 -29.979 11.680 1.00 59.94 359 GLY A C 1
ATOM 2789 O O . GLY A 1 359 ? -6.811 -29.595 11.589 1.00 59.94 359 GLY A O 1
ATOM 2790 N N . GLU A 1 360 ? -8.352 -30.997 12.464 1.00 51.31 360 GLU A N 1
ATOM 2791 C CA . GLU A 1 360 ? -7.494 -31.721 13.424 1.00 51.31 360 GLU A CA 1
ATOM 2792 C C . GLU A 1 360 ? -6.437 -32.632 12.753 1.00 51.31 360 GLU A C 1
ATOM 2794 O O . GLU A 1 360 ? -5.414 -32.950 13.357 1.00 51.31 360 GLU A O 1
ATOM 2799 N N . GLU A 1 361 ? -6.623 -33.022 11.485 1.00 49.69 361 GLU A N 1
ATOM 2800 C CA . GLU A 1 361 ? -5.829 -34.074 10.812 1.00 49.69 361 GLU A CA 1
ATOM 2801 C C . GLU A 1 361 ? -4.471 -33.617 10.229 1.00 49.69 361 GLU A C 1
ATOM 2803 O O . GLU A 1 361 ? -3.691 -34.417 9.704 1.00 49.69 361 GLU A O 1
ATOM 2808 N N . SER A 1 362 ? -4.135 -32.331 10.326 1.00 52.25 362 SER A N 1
ATOM 2809 C CA . SER A 1 362 ? -2.907 -31.761 9.757 1.00 52.25 362 SER A CA 1
ATOM 2810 C C . SER A 1 362 ? -1.700 -31.912 10.707 1.00 52.25 362 SER A C 1
ATOM 2812 O O . SER A 1 362 ? -1.602 -31.237 11.725 1.00 52.25 362 SER A O 1
ATOM 2814 N N . ARG A 1 363 ? -0.696 -32.733 10.370 1.00 55.34 363 ARG A N 1
ATOM 2815 C CA . ARG A 1 363 ? 0.532 -32.920 11.191 1.00 55.34 363 ARG A CA 1
ATOM 2816 C C . ARG A 1 363 ? 1.500 -31.705 11.229 1.00 55.34 363 ARG A C 1
ATOM 2818 O O . ARG A 1 363 ? 2.656 -31.868 11.617 1.00 55.34 363 ARG A O 1
ATOM 2825 N N . TRP A 1 364 ? 1.067 -30.510 10.816 1.00 52.62 364 TRP A N 1
ATOM 2826 C CA . TRP A 1 364 ? 1.896 -29.304 10.624 1.00 52.62 364 TRP A CA 1
ATOM 2827 C C . TRP A 1 364 ? 1.768 -28.271 11.772 1.00 52.62 364 TRP A C 1
ATOM 2829 O O . TRP A 1 364 ? 0.937 -28.432 12.662 1.00 52.62 364 TRP A O 1
ATOM 2839 N N . ARG A 1 365 ? 2.639 -27.241 11.777 1.00 56.09 365 ARG A N 1
ATOM 2840 C CA . ARG A 1 365 ? 2.746 -26.171 12.804 1.00 56.09 365 ARG A CA 1
ATOM 2841 C C . ARG A 1 365 ? 1.410 -25.419 13.022 1.00 56.09 365 ARG A C 1
ATOM 2843 O O . ARG A 1 365 ? 0.613 -25.336 12.097 1.00 56.09 365 ARG A O 1
ATOM 2850 N N . SER A 1 366 ? 1.188 -24.954 14.258 1.00 60.66 366 SER A N 1
ATOM 2851 C CA . SER A 1 366 ? -0.007 -24.290 14.836 1.00 60.66 366 SER A CA 1
ATOM 2852 C C . SER A 1 366 ? -1.308 -24.238 14.011 1.00 60.66 366 SER A C 1
ATOM 2854 O O . SER A 1 366 ? -1.456 -23.434 13.097 1.00 60.66 366 SER A O 1
ATOM 2856 N N . GLN A 1 367 ? -2.316 -25.021 14.418 1.00 74.31 367 GLN A N 1
ATOM 2857 C CA . GLN A 1 367 ? -3.662 -25.060 13.817 1.00 74.31 367 GLN A CA 1
ATOM 2858 C C . GLN A 1 367 ? -4.658 -24.111 14.515 1.00 74.31 367 GLN A C 1
ATOM 2860 O O . GLN A 1 367 ? -5.661 -24.548 15.076 1.00 74.31 367 GLN A O 1
ATOM 2865 N N . VAL A 1 368 ? -4.401 -22.803 14.513 1.00 86.31 368 VAL A N 1
ATOM 2866 C CA . VAL A 1 368 ? -5.320 -21.847 15.173 1.00 86.31 368 VAL A CA 1
ATOM 2867 C C . VAL A 1 368 ? -6.495 -21.404 14.306 1.00 86.31 368 VAL A C 1
ATOM 2869 O O . VAL A 1 368 ? -7.391 -20.728 14.797 1.00 86.31 368 VAL A O 1
ATOM 2872 N N . GLY A 1 369 ? -6.529 -21.816 13.033 1.00 90.81 369 GLY A N 1
ATOM 2873 C CA . GLY A 1 369 ? -7.625 -21.496 12.121 1.00 90.81 369 GLY A CA 1
ATOM 2874 C C . GLY A 1 369 ? -7.799 -19.995 11.882 1.00 90.81 369 GLY A C 1
ATOM 2875 O O . GLY A 1 369 ? -8.927 -19.515 11.775 1.00 90.81 369 GLY A O 1
ATOM 2876 N N . LEU A 1 370 ? -6.669 -19.293 11.827 1.00 94.38 370 LEU A N 1
ATOM 2877 C CA . LEU A 1 370 ? -6.518 -17.887 11.469 1.00 94.38 370 LEU A CA 1
ATOM 2878 C C . LEU A 1 370 ? -5.727 -17.803 10.160 1.00 94.38 370 LEU A C 1
ATOM 2880 O O . LEU A 1 370 ? -4.936 -18.702 9.857 1.00 94.38 370 LEU A O 1
ATOM 2884 N N . VAL A 1 371 ? -5.941 -16.740 9.390 1.00 96.19 371 VAL A N 1
ATOM 2885 C CA . VAL A 1 371 ? -5.183 -16.475 8.162 1.00 96.19 371 VAL A CA 1
ATOM 2886 C C . VAL A 1 371 ? -3.780 -16.027 8.555 1.00 96.19 371 VAL A C 1
ATOM 2888 O O . VAL A 1 371 ? -3.620 -15.038 9.267 1.00 96.19 371 VAL A O 1
ATOM 2891 N N . CYS A 1 372 ? -2.765 -16.770 8.132 1.00 94.69 372 CYS A N 1
ATOM 2892 C CA . CYS A 1 372 ? -1.375 -16.440 8.400 1.00 94.69 372 CYS A CA 1
ATOM 2893 C C . CYS A 1 372 ? -0.858 -15.446 7.362 1.00 94.69 372 CYS A C 1
ATOM 2895 O O . CYS A 1 372 ? -0.867 -15.744 6.166 1.00 94.69 372 CYS A O 1
ATOM 2897 N N . ASN A 1 373 ? -0.377 -14.297 7.826 1.00 95.50 373 ASN A N 1
ATOM 2898 C CA . ASN A 1 373 ? 0.374 -13.367 7.006 1.00 95.50 373 ASN A CA 1
ATOM 2899 C C . ASN A 1 373 ? 1.849 -13.750 7.045 1.00 95.50 373 ASN A C 1
ATOM 2901 O O . ASN A 1 373 ? 2.460 -13.793 8.110 1.00 95.50 373 ASN A O 1
ATOM 2905 N N . VAL A 1 374 ? 2.417 -14.092 5.892 1.00 92.38 374 VAL A N 1
ATOM 2906 C CA . VAL A 1 374 ? 3.814 -14.537 5.803 1.00 92.38 374 VAL A CA 1
ATOM 2907 C C . VAL A 1 374 ? 4.792 -13.373 5.718 1.00 92.38 374 VAL A C 1
ATOM 2909 O O . VAL A 1 374 ? 5.992 -13.590 5.892 1.00 92.38 374 VAL A O 1
ATOM 2912 N N . ALA A 1 375 ? 4.292 -12.166 5.452 1.00 93.31 375 ALA A N 1
ATOM 2913 C CA . ALA A 1 375 ? 5.114 -10.993 5.251 1.00 93.31 375 ALA A CA 1
ATOM 2914 C C . ALA A 1 375 ? 4.349 -9.690 5.539 1.00 93.31 375 ALA A C 1
ATOM 2916 O O . ALA A 1 375 ? 4.222 -8.823 4.687 1.00 93.31 375 ALA A O 1
ATOM 2917 N N . LEU A 1 376 ? 3.839 -9.556 6.761 1.00 94.00 376 LEU A N 1
ATOM 2918 C CA . LEU A 1 376 ? 3.176 -8.341 7.221 1.00 94.00 376 LEU A CA 1
ATOM 2919 C C . LEU A 1 376 ? 4.190 -7.198 7.357 1.00 94.00 376 LEU A C 1
ATOM 2921 O O . LEU A 1 376 ? 5.108 -7.284 8.175 1.00 94.00 376 LEU A O 1
ATOM 2925 N N . GLU A 1 377 ? 3.989 -6.103 6.630 1.00 89.25 377 GLU A N 1
ATOM 2926 C CA . GLU A 1 377 ? 4.721 -4.857 6.862 1.00 89.25 377 GLU A CA 1
ATOM 2927 C C . GLU A 1 377 ? 4.279 -4.192 8.166 1.00 89.25 377 GLU A C 1
ATOM 2929 O O . GLU A 1 377 ? 3.121 -3.795 8.325 1.00 89.25 377 GLU A O 1
ATOM 2934 N N . HIS A 1 378 ? 5.227 -4.020 9.089 1.00 88.75 378 HIS A N 1
ATOM 2935 C CA . HIS A 1 378 ? 4.995 -3.319 10.345 1.00 88.75 378 HIS A CA 1
ATOM 2936 C C . HIS A 1 378 ? 5.891 -2.088 10.486 1.00 88.75 378 HIS A C 1
ATOM 2938 O O . HIS A 1 378 ? 7.076 -2.096 10.163 1.00 88.75 378 HIS A O 1
ATOM 2944 N N . SER A 1 379 ? 5.333 -1.039 11.081 1.00 85.19 379 SER A N 1
ATOM 2945 C CA . SER A 1 379 ? 6.028 0.198 11.449 1.00 85.19 379 SER A CA 1
ATOM 2946 C C . SER A 1 379 ? 7.116 0.076 12.518 1.00 85.19 379 SER A C 1
ATOM 2948 O O . SER A 1 379 ? 7.949 0.973 12.620 1.00 85.19 379 SER A O 1
ATOM 2950 N N . ARG A 1 380 ? 7.144 -0.996 13.322 1.00 82.19 380 ARG A N 1
ATOM 2951 C CA . ARG A 1 380 ? 8.006 -1.044 14.515 1.00 82.19 380 ARG A CA 1
ATOM 2952 C C . ARG A 1 380 ? 9.483 -1.134 14.192 1.00 82.19 380 ARG A C 1
ATOM 2954 O O . ARG A 1 380 ? 10.298 -0.556 14.907 1.00 82.19 380 ARG A O 1
ATOM 2961 N N . ASP A 1 381 ? 9.846 -1.895 13.167 1.00 71.75 381 ASP A N 1
ATOM 2962 C CA . ASP A 1 381 ? 11.237 -2.309 13.014 1.00 71.75 381 ASP A CA 1
ATOM 2963 C C . ASP A 1 381 ? 11.726 -2.433 11.567 1.00 71.75 381 ASP A C 1
ATOM 2965 O O . ASP A 1 381 ? 12.870 -2.860 11.366 1.00 71.75 381 ASP A O 1
ATOM 2969 N N . ALA A 1 382 ? 10.926 -1.965 10.598 1.00 70.00 382 ALA A N 1
ATOM 2970 C CA . ALA A 1 382 ? 11.195 -2.011 9.157 1.00 70.00 382 ALA A CA 1
ATOM 2971 C C . ALA A 1 382 ? 11.429 -3.439 8.624 1.00 70.00 382 ALA A C 1
ATOM 2973 O O . ALA A 1 382 ? 12.187 -3.643 7.674 1.00 70.00 382 ALA A O 1
ATOM 2974 N N . GLN A 1 383 ? 10.801 -4.431 9.262 1.00 74.75 383 GLN A N 1
ATOM 2975 C CA . GLN A 1 383 ? 10.836 -5.829 8.847 1.00 74.75 383 GLN A CA 1
ATOM 2976 C C . GLN A 1 383 ? 9.442 -6.350 8.519 1.00 74.75 383 GLN A C 1
ATOM 2978 O O . GLN A 1 383 ? 8.417 -5.790 8.911 1.00 74.75 383 GLN A O 1
ATOM 2983 N N . LEU A 1 384 ? 9.444 -7.468 7.797 1.00 87.56 384 LEU A N 1
ATOM 2984 C CA . LEU A 1 384 ? 8.252 -8.222 7.457 1.00 87.56 384 LEU A CA 1
ATOM 2985 C C . LEU A 1 384 ? 8.022 -9.308 8.503 1.00 87.56 384 LEU A C 1
ATOM 2987 O O . LEU A 1 384 ? 8.922 -10.095 8.811 1.00 87.56 384 LEU A O 1
ATOM 2991 N N . TRP A 1 385 ? 6.805 -9.368 9.026 1.00 89.62 385 TRP A N 1
ATOM 2992 C CA . TRP A 1 385 ? 6.420 -10.295 10.078 1.00 89.62 385 TRP A CA 1
ATOM 2993 C C . TRP A 1 385 ? 5.688 -11.502 9.498 1.00 89.62 385 TRP A C 1
ATOM 2995 O O . TRP A 1 385 ? 4.709 -11.373 8.768 1.00 89.62 385 TRP A O 1
ATOM 3005 N N . HIS A 1 386 ? 6.131 -12.698 9.881 1.00 92.12 386 HIS A N 1
ATOM 3006 C CA . HIS A 1 386 ? 5.362 -13.922 9.680 1.00 92.12 386 HIS A CA 1
ATOM 3007 C C . HIS A 1 386 ? 4.495 -14.155 10.919 1.00 92.12 386 HIS A C 1
ATOM 3009 O O . HIS A 1 386 ? 5.021 -14.480 11.985 1.00 92.12 386 HIS A O 1
ATOM 3015 N N . THR A 1 387 ? 3.185 -13.944 10.805 1.00 93.88 387 THR A N 1
ATOM 3016 C CA . THR A 1 387 ? 2.303 -13.786 11.964 1.00 93.88 387 THR A CA 1
ATOM 3017 C C . THR A 1 387 ? 0.835 -14.129 11.675 1.00 93.88 387 THR A C 1
ATOM 3019 O O . THR A 1 387 ? 0.428 -14.312 10.528 1.00 93.88 387 THR A O 1
ATOM 3022 N N . TYR A 1 388 ? 0.032 -14.240 12.730 1.00 95.94 388 TYR A N 1
ATOM 3023 C CA . TYR A 1 388 ? -1.425 -14.137 12.672 1.00 95.94 388 TYR A CA 1
ATOM 3024 C C . TYR A 1 388 ? -1.822 -12.794 13.283 1.00 95.94 388 TYR A C 1
ATOM 3026 O O . TYR A 1 388 ? -1.854 -12.664 14.505 1.00 95.94 388 TYR A O 1
ATOM 3034 N N . ASP A 1 389 ? -2.094 -11.791 12.455 1.00 97.31 389 ASP A N 1
ATOM 3035 C CA . ASP A 1 389 ? -2.399 -10.429 12.898 1.00 97.31 389 ASP A CA 1
ATOM 3036 C C . ASP A 1 389 ? -3.864 -10.042 12.659 1.00 97.31 389 ASP A C 1
ATOM 3038 O O . ASP A 1 389 ? -4.553 -10.588 11.787 1.00 97.31 389 ASP A O 1
ATOM 3042 N N . ILE A 1 390 ? -4.338 -9.091 13.466 1.00 98.00 390 ILE A N 1
ATOM 3043 C CA . ILE A 1 390 ? -5.730 -8.641 13.462 1.00 98.00 390 ILE A CA 1
ATOM 3044 C C . ILE A 1 390 ? -6.090 -7.846 12.196 1.00 98.00 390 ILE A C 1
ATOM 3046 O O . ILE A 1 390 ? -7.254 -7.864 11.793 1.00 98.00 390 ILE A O 1
ATOM 3050 N N . LEU A 1 391 ? -5.120 -7.214 11.521 1.00 97.81 391 LEU A N 1
ATOM 3051 C CA . LEU A 1 391 ? -5.332 -6.515 10.247 1.00 97.81 391 LEU A CA 1
ATOM 3052 C C . LEU A 1 391 ? -5.737 -7.504 9.153 1.00 97.81 391 LEU A C 1
ATOM 3054 O O . LEU A 1 391 ? -6.796 -7.354 8.538 1.00 97.81 391 LEU A O 1
ATOM 3058 N N . THR A 1 392 ? -4.949 -8.559 8.980 1.00 98.25 392 THR A N 1
ATOM 3059 C CA . THR A 1 392 ? -5.213 -9.644 8.039 1.00 98.25 392 THR A CA 1
ATOM 3060 C C . THR A 1 392 ? -6.555 -10.307 8.332 1.00 98.25 392 THR A C 1
ATOM 3062 O O . THR A 1 392 ? -7.339 -10.522 7.407 1.00 98.25 392 THR A O 1
ATOM 3065 N N . GLN A 1 393 ? -6.874 -10.586 9.604 1.00 98.44 393 GLN A N 1
ATOM 3066 C CA . GLN A 1 393 ? -8.168 -11.195 9.943 1.00 98.44 393 GLN A CA 1
ATOM 3067 C C . GLN A 1 393 ? -9.336 -10.263 9.599 1.00 98.44 393 GLN A C 1
ATOM 3069 O O . GLN A 1 393 ? -10.338 -10.711 9.042 1.00 98.44 393 GLN A O 1
ATOM 3074 N N . SER A 1 394 ? -9.196 -8.966 9.882 1.00 98.50 394 SER A N 1
ATOM 3075 C CA . SER A 1 394 ? -10.232 -7.963 9.612 1.00 98.50 394 SER A CA 1
ATOM 3076 C C . SER A 1 394 ? -10.551 -7.875 8.120 1.00 98.50 394 SER A C 1
ATOM 3078 O O . SER A 1 394 ? -11.717 -7.953 7.724 1.00 98.50 394 SER A O 1
ATOM 3080 N N . PHE A 1 395 ? -9.521 -7.784 7.275 1.00 98.25 395 PHE A N 1
ATOM 3081 C CA . PHE A 1 395 ? -9.705 -7.751 5.825 1.00 98.25 395 PHE A CA 1
ATOM 3082 C C . PHE A 1 395 ? -10.124 -9.107 5.245 1.00 98.25 395 PHE A C 1
ATOM 3084 O O . PHE A 1 395 ? -10.893 -9.126 4.287 1.00 98.25 395 PHE A O 1
ATOM 3091 N N . ALA A 1 396 ? -9.729 -10.237 5.842 1.00 98.50 396 ALA A N 1
ATOM 3092 C CA . ALA A 1 396 ? -10.228 -11.557 5.448 1.00 98.50 396 ALA A CA 1
ATOM 3093 C C . ALA A 1 396 ? -11.738 -11.676 5.676 1.00 98.50 396 ALA A C 1
ATOM 3095 O O . ALA A 1 396 ? -12.479 -12.057 4.767 1.00 98.50 396 ALA A O 1
ATOM 3096 N N . CYS A 1 397 ? -12.207 -11.301 6.867 1.00 98.50 397 CYS A N 1
ATOM 3097 C CA . CYS A 1 397 ? -13.625 -11.324 7.203 1.00 98.50 397 CYS A CA 1
ATOM 3098 C C . CYS A 1 397 ? -14.433 -10.341 6.343 1.00 98.50 397 CYS A C 1
ATOM 3100 O O . CYS A 1 397 ? -15.528 -10.680 5.887 1.00 98.50 397 CYS A O 1
ATOM 3102 N N . SER A 1 398 ? -13.893 -9.147 6.074 1.00 97.38 398 SER A N 1
ATOM 3103 C CA . SER A 1 398 ? -14.543 -8.169 5.195 1.00 97.38 398 SER A CA 1
ATOM 3104 C C . SER A 1 398 ? -14.629 -8.654 3.744 1.00 97.38 398 SER A C 1
ATOM 3106 O O . SER A 1 398 ? -15.715 -8.644 3.155 1.00 97.38 398 SER A O 1
ATOM 3108 N N . ALA A 1 399 ? -13.529 -9.165 3.183 1.00 98.31 399 ALA A N 1
ATOM 3109 C CA . ALA A 1 399 ? -13.501 -9.735 1.838 1.00 98.31 399 ALA A CA 1
ATOM 3110 C C . ALA A 1 399 ? -14.524 -10.871 1.698 1.00 98.31 399 ALA A C 1
ATOM 3112 O O . ALA A 1 399 ? -15.353 -10.843 0.790 1.00 98.31 399 ALA A O 1
ATOM 3113 N N . LEU A 1 400 ? -14.538 -11.817 2.646 1.00 98.44 400 LEU A N 1
ATOM 3114 C CA . LEU A 1 400 ? -15.507 -12.913 2.685 1.00 98.44 400 LEU A CA 1
ATOM 3115 C C . LEU A 1 400 ? -16.948 -12.403 2.716 1.00 98.44 400 LEU A C 1
ATOM 3117 O O . LEU A 1 400 ? -17.764 -12.821 1.896 1.00 98.44 400 LEU A O 1
ATOM 3121 N N . GLY A 1 401 ? -17.266 -11.480 3.628 1.00 96.56 401 GLY A N 1
ATOM 3122 C CA . GLY A 1 401 ? -18.612 -10.925 3.762 1.00 96.56 401 GLY A CA 1
ATOM 3123 C C . GLY A 1 401 ? -19.132 -10.305 2.462 1.00 96.56 401 GLY A C 1
ATOM 3124 O O . GLY A 1 401 ? -20.273 -10.561 2.067 1.00 96.56 401 GLY A O 1
ATOM 3125 N N . ASN A 1 402 ? -18.285 -9.542 1.766 1.00 95.94 402 ASN A N 1
ATOM 3126 C CA . ASN A 1 402 ? -18.640 -8.920 0.490 1.00 95.94 402 ASN A CA 1
ATOM 3127 C C . ASN A 1 402 ? -18.725 -9.948 -0.655 1.00 95.94 402 ASN A C 1
ATOM 3129 O O . ASN A 1 402 ? -19.692 -9.949 -1.420 1.00 95.94 402 ASN A O 1
ATOM 3133 N N . MET A 1 403 ? -17.768 -10.875 -0.745 1.00 98.50 403 MET A N 1
ATOM 3134 C CA . MET A 1 403 ? -17.728 -11.902 -1.792 1.00 98.50 403 MET A CA 1
ATOM 3135 C C . MET A 1 403 ? -18.894 -12.894 -1.698 1.00 98.50 403 MET A C 1
ATOM 3137 O O . MET A 1 403 ? -19.442 -13.284 -2.728 1.00 98.50 403 MET A O 1
ATOM 3141 N N . ILE A 1 404 ? -19.346 -13.255 -0.490 1.00 98.19 404 ILE A N 1
ATOM 3142 C CA . ILE A 1 404 ? -20.530 -14.110 -0.281 1.00 98.19 404 ILE A CA 1
ATOM 3143 C C . ILE A 1 404 ? -21.785 -13.466 -0.885 1.00 98.19 404 ILE A C 1
ATOM 3145 O O . ILE A 1 404 ? -22.593 -14.153 -1.515 1.00 98.19 404 ILE A O 1
ATOM 3149 N N . ALA A 1 405 ? -21.967 -12.153 -0.704 1.00 95.31 405 ALA A N 1
ATOM 3150 C CA . ALA A 1 405 ? -23.117 -11.441 -1.257 1.00 95.31 405 ALA A CA 1
ATOM 3151 C C . ALA A 1 405 ? -23.120 -11.486 -2.794 1.00 95.31 405 ALA A C 1
ATOM 3153 O O . ALA A 1 405 ? -24.159 -11.745 -3.407 1.00 95.31 405 ALA A O 1
ATOM 3154 N N . ILE A 1 406 ? -21.949 -11.309 -3.410 1.00 97.62 406 ILE A N 1
ATOM 3155 C CA . ILE A 1 406 ? -21.773 -11.378 -4.864 1.00 97.62 406 ILE A CA 1
ATOM 3156 C C . ILE A 1 406 ? -21.983 -12.804 -5.377 1.00 97.62 406 ILE A C 1
ATOM 3158 O O . ILE A 1 406 ? -22.751 -12.994 -6.317 1.00 97.62 406 ILE A O 1
ATOM 3162 N N . ALA A 1 407 ? -21.376 -13.815 -4.750 1.00 98.25 407 ALA A N 1
ATOM 3163 C CA . ALA A 1 407 ? -21.537 -15.216 -5.146 1.00 98.25 407 ALA A CA 1
ATOM 3164 C C . ALA A 1 407 ? -23.012 -15.643 -5.140 1.00 98.25 407 ALA A C 1
ATOM 3166 O O . ALA A 1 407 ? -23.499 -16.212 -6.115 1.00 98.25 407 ALA A O 1
ATOM 3167 N N . ARG A 1 408 ? -23.771 -15.256 -4.104 1.00 97.12 408 ARG A N 1
ATOM 3168 C CA . ARG A 1 408 ? -25.224 -15.490 -4.044 1.00 97.12 408 ARG A CA 1
ATOM 3169 C C . ARG A 1 408 ? -25.976 -14.796 -5.173 1.00 97.12 408 ARG A C 1
ATOM 3171 O O . ARG A 1 408 ? -26.826 -15.423 -5.799 1.00 97.12 408 ARG A O 1
ATOM 3178 N N . ARG A 1 409 ? -25.659 -13.526 -5.458 1.00 95.56 409 ARG A N 1
ATOM 3179 C CA . ARG A 1 409 ? -26.247 -12.782 -6.587 1.00 95.56 409 ARG A CA 1
ATOM 3180 C C . ARG A 1 409 ? -25.988 -13.494 -7.918 1.00 95.56 409 ARG A C 1
ATOM 3182 O O . ARG A 1 409 ? -26.879 -13.543 -8.757 1.00 95.56 409 ARG A O 1
ATOM 3189 N N . ARG A 1 410 ? -24.795 -14.071 -8.080 1.00 95.94 410 ARG A N 1
ATOM 3190 C CA . ARG A 1 410 ? -24.356 -14.813 -9.273 1.00 95.94 410 ARG A CA 1
ATOM 3191 C C . ARG A 1 410 ? -24.783 -16.283 -9.294 1.00 95.94 410 ARG A C 1
ATOM 3193 O O . ARG A 1 410 ? -24.447 -16.983 -10.241 1.00 95.94 410 ARG A O 1
ATOM 3200 N N . GLN A 1 411 ? -25.517 -16.746 -8.279 1.00 97.31 411 GLN A N 1
ATOM 3201 C CA . GLN A 1 411 ? -25.932 -18.145 -8.116 1.00 97.31 411 GLN A CA 1
ATOM 3202 C C . GLN A 1 411 ? -24.763 -19.148 -7.996 1.00 97.31 411 GLN A C 1
ATOM 3204 O O . GLN A 1 411 ? -24.963 -20.345 -8.184 1.00 97.31 411 GLN A O 1
ATOM 3209 N N . ASP A 1 412 ? -23.563 -18.692 -7.618 1.00 98.06 412 ASP A N 1
ATOM 3210 C CA . ASP A 1 412 ? -22.457 -19.563 -7.203 1.00 98.06 412 ASP A CA 1
ATOM 3211 C C . ASP A 1 412 ? -22.663 -19.976 -5.737 1.00 98.06 412 ASP A C 1
ATOM 3213 O O . ASP A 1 412 ? -22.100 -19.404 -4.796 1.00 98.06 412 ASP A O 1
ATOM 3217 N N . THR A 1 413 ? -23.564 -20.936 -5.535 1.00 98.00 413 THR A N 1
ATOM 3218 C CA . THR A 1 413 ? -23.936 -21.410 -4.197 1.00 98.00 413 THR A CA 1
ATOM 3219 C C . THR A 1 413 ? -22.798 -22.156 -3.508 1.00 98.00 413 THR A C 1
ATOM 3221 O O . THR A 1 413 ? -22.677 -22.074 -2.290 1.00 98.00 413 THR A O 1
ATOM 3224 N N . GLU A 1 414 ? -21.943 -22.845 -4.269 1.00 98.12 414 GLU A N 1
ATOM 3225 C CA . GLU A 1 414 ? -20.829 -23.616 -3.713 1.00 98.12 414 GLU A CA 1
ATOM 3226 C C . GLU A 1 414 ? -19.801 -22.697 -3.046 1.00 98.12 414 GLU A C 1
ATOM 3228 O O . GLU A 1 414 ? -19.478 -22.881 -1.867 1.00 98.12 414 GLU A O 1
ATOM 3233 N N . SER A 1 415 ? -19.332 -21.671 -3.765 1.00 98.31 415 SER A N 1
ATOM 3234 C CA . SER A 1 415 ? -18.392 -20.700 -3.203 1.00 98.31 415 SER A CA 1
ATOM 3235 C C . SER A 1 415 ? -19.033 -19.914 -2.061 1.00 98.31 415 SER A C 1
ATOM 3237 O O . SER A 1 415 ? -18.406 -19.726 -1.019 1.00 98.31 415 SER A O 1
ATOM 3239 N N . ALA A 1 416 ? -20.303 -19.510 -2.198 1.00 98.62 416 ALA A N 1
ATOM 3240 C CA . ALA A 1 416 ? -21.009 -18.777 -1.149 1.00 98.62 416 ALA A CA 1
ATOM 3241 C C . ALA A 1 416 ? -21.082 -19.553 0.179 1.00 98.62 416 ALA A C 1
ATOM 3243 O O . ALA A 1 416 ? -20.829 -18.975 1.239 1.00 98.62 416 ALA A O 1
ATOM 3244 N N . ASP A 1 417 ? -21.414 -20.845 0.136 1.00 98.44 417 ASP A N 1
ATOM 3245 C CA . ASP A 1 417 ? -21.530 -21.680 1.335 1.00 98.44 417 ASP A CA 1
ATOM 3246 C C . ASP A 1 417 ? -20.158 -21.985 1.947 1.00 98.44 417 ASP A C 1
ATOM 3248 O O . ASP A 1 417 ? -19.980 -21.874 3.167 1.00 98.44 417 ASP A O 1
ATOM 3252 N N . ARG A 1 418 ? -19.160 -22.285 1.104 1.00 97.50 418 ARG A N 1
ATOM 3253 C CA . ARG A 1 418 ? -17.767 -22.490 1.527 1.00 97.50 418 ARG A CA 1
ATOM 3254 C C . ARG A 1 418 ? -17.209 -21.249 2.230 1.00 97.50 418 ARG A C 1
ATOM 3256 O O . ARG A 1 418 ? -16.700 -21.343 3.347 1.00 97.50 418 ARG A O 1
ATOM 3263 N N . TRP A 1 419 ? -17.346 -20.074 1.623 1.00 98.31 419 TRP A N 1
ATOM 3264 C CA . TRP A 1 419 ? -16.880 -18.807 2.190 1.00 98.31 419 TRP A CA 1
ATOM 3265 C C . TRP A 1 419 ? -17.639 -18.419 3.461 1.00 98.31 419 TRP A C 1
ATOM 3267 O O . TRP A 1 419 ? -17.028 -17.944 4.418 1.00 98.31 419 TRP A O 1
ATOM 3277 N N . ALA A 1 420 ? -18.946 -18.685 3.537 1.00 98.50 420 ALA A N 1
ATOM 3278 C CA . ALA A 1 420 ? -19.715 -18.459 4.761 1.00 98.50 420 ALA A CA 1
ATOM 3279 C C . ALA A 1 420 ? -19.231 -19.331 5.931 1.00 98.50 420 ALA A C 1
ATOM 3281 O O . ALA A 1 420 ? -19.248 -18.886 7.083 1.00 98.50 420 ALA A O 1
ATOM 3282 N N . TRP A 1 421 ? -18.785 -20.559 5.655 1.00 96.94 421 TRP A N 1
ATOM 3283 C CA . TRP A 1 421 ? -18.172 -21.419 6.664 1.00 96.94 421 TRP A CA 1
ATOM 3284 C C . TRP A 1 421 ? -16.802 -20.897 7.121 1.00 96.94 421 TRP A C 1
ATOM 3286 O O . TRP A 1 421 ? -16.542 -20.858 8.329 1.00 96.94 421 TRP A O 1
ATOM 3296 N N . TYR A 1 422 ? -15.956 -20.440 6.191 1.00 97.12 422 TYR A N 1
ATOM 3297 C CA . TYR A 1 422 ? -14.668 -19.823 6.528 1.00 97.12 422 TYR A CA 1
ATOM 3298 C C . TYR A 1 422 ? -14.836 -18.569 7.383 1.00 97.12 422 TYR A C 1
ATOM 3300 O O . TYR A 1 422 ? -14.179 -18.466 8.415 1.00 97.12 422 TYR A O 1
ATOM 3308 N N . LEU A 1 423 ? -15.758 -17.672 7.017 1.00 98.00 423 LEU A N 1
ATOM 3309 C CA . LEU A 1 423 ? -16.033 -16.443 7.765 1.00 98.00 423 LEU A CA 1
ATOM 3310 C C . LEU A 1 423 ? -16.350 -16.753 9.231 1.00 98.00 423 LEU A C 1
ATOM 3312 O O . LEU A 1 423 ? -15.635 -16.315 10.127 1.00 98.00 423 LEU A O 1
ATOM 3316 N N . LYS A 1 424 ? -17.343 -17.617 9.472 1.00 97.19 424 LYS A N 1
ATOM 3317 C CA . LYS A 1 424 ? -17.729 -18.025 10.833 1.00 97.19 424 LYS A CA 1
ATOM 3318 C C . LYS A 1 424 ? -16.584 -18.687 11.601 1.00 97.19 424 LYS A C 1
ATOM 3320 O O . LYS A 1 424 ? -16.488 -18.543 12.819 1.00 97.19 424 LYS A O 1
ATOM 3325 N N . SER A 1 425 ? -15.742 -19.451 10.907 1.00 95.62 425 SER A N 1
ATOM 3326 C CA . SER A 1 425 ? -14.606 -20.142 11.521 1.00 95.62 425 SER A CA 1
ATOM 3327 C C . SER A 1 425 ? -13.522 -19.160 11.960 1.00 95.62 425 SER A C 1
ATOM 3329 O O . SER A 1 425 ? -13.042 -19.263 13.088 1.00 95.62 425 SER A O 1
ATOM 3331 N N . ILE A 1 426 ? -13.178 -18.189 11.110 1.00 97.12 426 ILE A N 1
ATOM 3332 C CA . ILE A 1 426 ? -12.193 -17.148 11.425 1.00 97.12 426 ILE A CA 1
ATOM 3333 C C . ILE A 1 426 ? -12.703 -16.284 12.582 1.00 97.12 426 ILE A C 1
ATOM 3335 O O . ILE A 1 426 ? -11.992 -16.140 13.570 1.00 97.12 426 ILE A O 1
ATOM 3339 N N . GLU A 1 427 ? -13.948 -15.797 12.532 1.00 97.44 427 GLU A N 1
ATOM 3340 C CA . GLU A 1 427 ? -14.539 -14.968 13.599 1.00 97.44 427 GLU A CA 1
ATOM 3341 C C . GLU A 1 427 ? -14.489 -15.672 14.965 1.00 97.44 427 GLU A C 1
ATOM 3343 O O . GLU A 1 427 ? -14.045 -15.105 15.967 1.00 97.44 427 GLU A O 1
ATOM 3348 N N . LYS A 1 428 ? -14.857 -16.959 14.998 1.00 96.38 428 LYS A N 1
ATOM 3349 C CA . LYS A 1 428 ? -14.757 -17.787 16.206 1.00 96.38 428 LYS A CA 1
ATOM 3350 C C . LYS A 1 428 ? -13.315 -17.904 16.708 1.00 96.38 428 LYS A C 1
ATOM 3352 O O . LYS A 1 428 ? -13.078 -17.851 17.916 1.00 96.38 428 LYS A O 1
ATOM 3357 N N . ASN A 1 429 ? -12.360 -18.111 15.806 1.00 95.38 429 ASN A N 1
ATOM 3358 C CA . ASN A 1 429 ? -10.962 -18.318 16.170 1.00 95.38 429 ASN A CA 1
ATOM 3359 C C . ASN A 1 429 ? -10.263 -17.021 16.590 1.00 95.38 429 ASN A C 1
ATOM 3361 O O . ASN A 1 429 ? -9.426 -17.073 17.490 1.00 95.38 429 ASN A O 1
ATOM 3365 N N . VAL A 1 430 ? -10.651 -15.866 16.041 1.00 97.38 430 VAL A N 1
ATOM 3366 C CA . VAL A 1 430 ? -10.192 -14.553 16.521 1.00 97.38 430 VAL A CA 1
ATOM 3367 C C . VAL A 1 430 ? -10.564 -14.387 17.989 1.00 97.38 430 VAL A C 1
ATOM 3369 O O . VAL A 1 430 ? -9.692 -14.148 18.820 1.00 97.38 430 VAL A O 1
ATOM 3372 N N . MET A 1 431 ? -11.825 -14.636 18.351 1.00 97.25 431 MET A N 1
ATOM 3373 C CA . MET A 1 431 ? -12.255 -14.532 19.750 1.00 97.25 431 MET A CA 1
ATOM 3374 C C . MET A 1 431 ? -11.566 -15.545 20.665 1.00 97.25 431 MET A C 1
ATOM 3376 O O . MET A 1 431 ? -11.286 -15.242 21.825 1.00 97.25 431 MET A O 1
ATOM 3380 N N . ARG A 1 432 ? -11.280 -16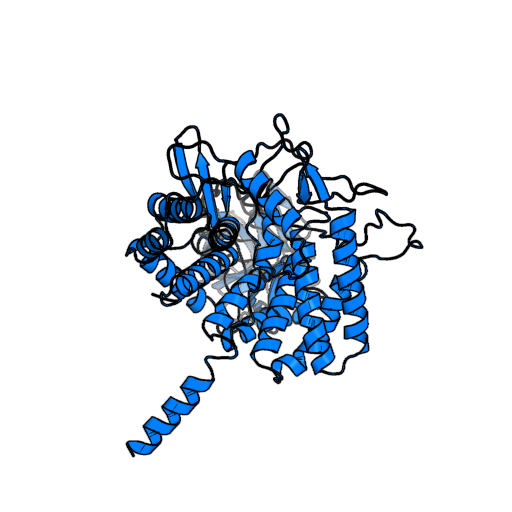.746 20.155 1.00 95.00 432 ARG A N 1
ATOM 3381 C CA . ARG A 1 432 ? -10.643 -17.815 20.930 1.00 95.00 432 ARG A CA 1
ATOM 3382 C C . ARG A 1 432 ? -9.156 -17.575 21.187 1.00 95.00 432 ARG A C 1
ATOM 3384 O O . ARG A 1 432 ? -8.692 -17.905 22.273 1.00 95.00 432 ARG A O 1
ATOM 3391 N N . TYR A 1 433 ? -8.417 -17.090 20.193 1.00 94.38 433 TYR A N 1
ATOM 3392 C CA . TYR A 1 433 ? -6.951 -17.076 20.223 1.00 94.38 433 TYR A CA 1
ATOM 3393 C C . TYR A 1 433 ? -6.351 -15.673 20.245 1.00 94.38 433 TYR A C 1
ATOM 3395 O O . TYR A 1 433 ? -5.268 -15.494 20.788 1.00 94.38 433 TYR A O 1
ATOM 3403 N N . MET A 1 434 ? -7.034 -14.680 19.674 1.00 96.75 434 MET A N 1
ATOM 3404 C CA . MET A 1 434 ? -6.526 -13.312 19.555 1.00 96.75 434 MET A CA 1
ATOM 3405 C C . MET A 1 434 ? -7.107 -12.373 20.611 1.00 96.75 434 MET A C 1
ATOM 3407 O O . MET A 1 434 ? -7.117 -11.168 20.401 1.00 96.75 434 MET A O 1
ATOM 3411 N N . THR A 1 435 ? -7.578 -12.887 21.749 1.00 97.69 435 THR A N 1
ATOM 3412 C CA . THR A 1 435 ? -7.998 -12.051 22.883 1.00 97.69 435 THR A CA 1
ATOM 3413 C C . THR A 1 435 ? -7.216 -12.388 24.147 1.00 97.69 435 THR A C 1
ATOM 3415 O O . THR A 1 435 ? -6.784 -13.526 24.335 1.00 97.69 435 THR A O 1
ATOM 3418 N N . ARG A 1 436 ? -7.048 -11.397 25.025 1.00 96.69 436 ARG A N 1
ATOM 3419 C CA . ARG A 1 436 ? -6.472 -11.548 26.368 1.00 96.69 436 ARG A CA 1
ATOM 3420 C C . ARG A 1 436 ? -7.224 -10.725 27.394 1.00 96.69 436 ARG A C 1
ATOM 3422 O O . ARG A 1 436 ? -7.915 -9.774 27.043 1.00 96.69 436 ARG A O 1
ATOM 3429 N N . ASP A 1 437 ? -7.043 -11.086 28.658 1.00 97.44 437 ASP A N 1
ATOM 3430 C CA . ASP A 1 437 ? -7.335 -10.179 29.761 1.00 97.44 437 ASP A CA 1
ATOM 3431 C C . ASP A 1 437 ? -6.197 -9.160 29.897 1.00 97.44 437 ASP A C 1
ATOM 3433 O O . ASP A 1 437 ? -5.017 -9.512 29.807 1.00 97.44 437 ASP A O 1
ATOM 3437 N N . PHE A 1 438 ? -6.558 -7.900 30.084 1.00 95.00 438 PHE A N 1
ATOM 3438 C CA . PHE A 1 438 ? -5.652 -6.807 30.378 1.00 95.00 438 PHE A CA 1
ATOM 3439 C C . PHE A 1 438 ? -6.331 -5.909 31.409 1.00 95.00 438 PHE A C 1
ATOM 3441 O O . PHE A 1 438 ? -7.343 -5.272 31.120 1.00 95.00 438 PHE A O 1
ATOM 3448 N N . GLU A 1 439 ? -5.801 -5.911 32.634 1.00 93.50 439 GLU A N 1
ATOM 3449 C CA . GLU A 1 439 ? -6.355 -5.157 33.768 1.00 93.50 439 GLU A CA 1
ATOM 3450 C C . GLU A 1 439 ? -7.854 -5.448 34.027 1.00 93.50 439 GLU A C 1
ATOM 3452 O O . GLU A 1 439 ? -8.630 -4.551 34.357 1.00 93.50 439 GLU A O 1
ATOM 3457 N N . GLY A 1 440 ? -8.284 -6.709 33.877 1.00 95.06 440 GLY A N 1
ATOM 3458 C CA . GLY A 1 440 ? -9.668 -7.135 34.120 1.00 95.06 440 GLY A CA 1
ATOM 3459 C C . GLY A 1 440 ? -10.643 -6.836 32.978 1.00 95.06 440 GLY A C 1
ATOM 3460 O O . GLY A 1 440 ? -11.849 -7.046 33.130 1.00 95.06 440 GLY A O 1
ATOM 3461 N N . LYS A 1 441 ? -10.148 -6.341 31.837 1.00 96.94 441 LYS A N 1
ATOM 3462 C CA . LYS A 1 441 ? -10.917 -6.163 30.602 1.00 96.94 441 LYS A CA 1
ATOM 3463 C C . LYS A 1 441 ? -10.393 -7.090 29.518 1.00 96.94 441 LYS A C 1
ATOM 3465 O O . LYS A 1 441 ? -9.191 -7.291 29.377 1.00 96.94 441 LYS A O 1
ATOM 3470 N N . LYS A 1 442 ? -11.297 -7.610 28.690 1.00 98.31 442 LYS A N 1
ATOM 3471 C CA . LYS A 1 442 ? -10.905 -8.371 27.503 1.00 98.31 442 LYS A CA 1
ATOM 3472 C C . LYS A 1 442 ? -10.535 -7.415 26.368 1.00 98.31 442 LYS A C 1
ATOM 3474 O O . LYS A 1 442 ? -11.343 -6.558 26.018 1.00 98.31 442 LYS A O 1
ATOM 3479 N N . ILE A 1 443 ? -9.352 -7.607 25.787 1.00 98.44 443 ILE A N 1
ATOM 3480 C CA . ILE A 1 443 ? -8.835 -6.862 24.628 1.00 98.44 443 ILE A CA 1
ATOM 3481 C C . ILE A 1 443 ? -8.325 -7.821 23.549 1.00 98.44 443 ILE A C 1
ATOM 3483 O O . ILE A 1 443 ? -8.066 -8.995 23.829 1.00 98.44 443 ILE A O 1
ATOM 3487 N N . PHE A 1 444 ? -8.148 -7.326 22.327 1.00 98.44 444 PHE A N 1
ATOM 3488 C CA . PHE A 1 444 ? -7.475 -8.059 21.263 1.00 98.44 444 PHE A CA 1
ATOM 3489 C C . PHE A 1 444 ? -5.955 -8.025 21.447 1.00 98.44 444 PHE A C 1
ATOM 3491 O O . PHE A 1 444 ? -5.371 -6.999 21.799 1.00 98.44 444 PHE A O 1
ATOM 3498 N N . TYR A 1 445 ? -5.305 -9.149 21.156 1.00 97.75 445 TYR A N 1
ATOM 3499 C CA . TYR A 1 445 ? -3.910 -9.130 20.742 1.00 97.75 445 TYR A CA 1
ATOM 3500 C C . TYR A 1 445 ? -3.810 -8.448 19.385 1.00 97.75 445 TYR A C 1
ATOM 3502 O O . TYR A 1 445 ? -4.677 -8.620 18.527 1.00 97.75 445 TYR A O 1
ATOM 3510 N N . GLU A 1 446 ? -2.727 -7.716 19.164 1.00 95.75 446 GLU A N 1
ATOM 3511 C CA . GLU A 1 446 ? -2.420 -7.243 17.822 1.00 95.75 446 GLU A CA 1
ATOM 3512 C C . GLU A 1 446 ? -2.068 -8.410 16.894 1.00 95.75 446 GLU A C 1
ATOM 3514 O O . GLU A 1 446 ? -2.586 -8.512 15.778 1.00 95.75 446 GLU A O 1
ATOM 3519 N N . MET A 1 447 ? -1.220 -9.321 17.379 1.00 95.50 447 MET A N 1
ATOM 3520 C CA . MET A 1 447 ? -0.769 -10.463 16.601 1.00 95.50 447 MET A CA 1
ATOM 3521 C C . MET A 1 447 ? -0.307 -11.654 17.452 1.00 95.50 447 MET A C 1
ATOM 3523 O O . MET A 1 447 ? 0.014 -11.525 18.636 1.00 95.50 447 MET A O 1
ATOM 3527 N N . LEU A 1 448 ? -0.253 -12.827 16.820 1.00 94.31 448 LEU A N 1
ATOM 3528 C CA . LEU A 1 448 ? 0.285 -14.069 17.370 1.00 94.31 448 LEU A CA 1
ATOM 3529 C C . LEU A 1 448 ? 1.400 -14.606 16.462 1.00 94.31 448 LEU A C 1
ATOM 3531 O O . LEU A 1 448 ? 1.202 -14.804 15.265 1.00 94.31 448 LEU A O 1
ATOM 3535 N N . LEU A 1 449 ? 2.550 -14.935 17.038 1.00 91.38 449 LEU A N 1
ATOM 3536 C CA . LEU A 1 449 ? 3.705 -15.456 16.313 1.00 91.38 449 LEU A CA 1
ATOM 3537 C C . LEU A 1 449 ? 3.593 -16.981 16.121 1.00 91.38 449 LEU A C 1
ATOM 3539 O O . LEU A 1 449 ? 3.380 -17.694 17.103 1.00 91.38 449 LEU A O 1
ATOM 3543 N N . PRO A 1 450 ? 3.789 -17.529 14.907 1.00 86.75 450 PRO A N 1
ATOM 3544 C CA . PRO A 1 450 ? 3.654 -18.954 14.596 1.00 86.75 450 PRO A CA 1
ATOM 3545 C C . PRO A 1 450 ? 4.850 -19.783 15.116 1.00 86.75 450 PRO A C 1
ATOM 3547 O O . PRO A 1 450 ? 5.641 -20.356 14.360 1.00 86.75 450 PRO A O 1
ATOM 3550 N N . THR A 1 451 ? 5.010 -19.863 16.440 1.00 79.62 451 THR A N 1
ATOM 3551 C CA . THR A 1 451 ? 6.123 -20.550 17.112 1.00 79.62 451 THR A CA 1
ATOM 3552 C C . THR A 1 451 ? 5.792 -22.006 17.451 1.00 79.62 451 THR A C 1
ATOM 3554 O O . THR A 1 451 ? 5.342 -22.335 18.542 1.00 79.62 451 THR A O 1
ATOM 3557 N N . GLY A 1 452 ? 6.071 -22.937 16.539 1.00 70.56 452 GLY A N 1
ATOM 3558 C CA . GLY A 1 452 ? 5.915 -24.370 16.825 1.00 70.56 452 GLY A CA 1
ATOM 3559 C C . GLY A 1 452 ? 4.463 -24.858 16.731 1.00 70.56 452 GLY A C 1
ATOM 3560 O O . GLY A 1 452 ? 3.846 -24.726 15.677 1.00 70.56 452 GLY A O 1
ATOM 3561 N N . ARG A 1 453 ? 3.944 -25.530 17.772 1.00 71.81 453 ARG A N 1
ATOM 3562 C CA . ARG A 1 453 ? 2.578 -26.108 17.772 1.00 71.81 453 ARG A CA 1
ATOM 3563 C C . ARG A 1 453 ? 1.504 -25.149 18.279 1.00 71.81 453 ARG A C 1
ATOM 3565 O O . ARG A 1 453 ? 0.359 -25.288 17.874 1.00 71.81 453 ARG A O 1
ATOM 3572 N N . GLU A 1 454 ? 1.867 -24.194 19.121 1.00 81.44 454 GLU A N 1
ATOM 3573 C CA . GLU A 1 454 ? 0.962 -23.175 19.649 1.00 81.44 454 GLU A CA 1
ATOM 3574 C C . GLU A 1 454 ? 1.570 -21.811 19.340 1.00 81.44 454 GLU A C 1
ATOM 3576 O O . GLU A 1 454 ? 2.771 -21.629 19.559 1.00 81.44 454 GLU A O 1
ATOM 3581 N N . PRO A 1 455 ? 0.804 -20.866 18.778 1.00 88.44 455 PRO A N 1
ATOM 3582 C CA . PRO A 1 455 ? 1.363 -19.568 18.478 1.00 88.44 455 PRO A CA 1
ATOM 3583 C C . PRO A 1 455 ? 1.586 -18.789 19.776 1.00 88.44 455 PRO A C 1
ATOM 3585 O O . PRO A 1 455 ? 0.796 -18.871 20.717 1.00 88.44 455 PRO A O 1
ATOM 3588 N N . LYS A 1 456 ? 2.678 -18.033 19.827 1.00 91.44 456 LYS A N 1
ATOM 3589 C CA . LYS A 1 456 ? 3.036 -17.208 20.976 1.00 91.44 456 LYS A CA 1
ATOM 3590 C C . LYS A 1 456 ? 2.406 -15.823 20.823 1.00 91.44 456 LYS A C 1
ATOM 3592 O O . LYS A 1 456 ? 2.625 -15.194 19.788 1.00 91.44 456 LYS A O 1
ATOM 3597 N N . PRO A 1 457 ? 1.682 -15.311 21.825 1.00 92.12 457 PRO A N 1
ATOM 3598 C CA . PRO A 1 457 ? 1.158 -13.957 21.757 1.00 92.12 457 PRO A CA 1
ATOM 3599 C C . PRO A 1 457 ? 2.258 -12.896 21.690 1.00 92.12 457 PRO A C 1
ATOM 3601 O O . PRO A 1 457 ? 3.334 -13.062 22.274 1.00 92.12 457 PRO A O 1
ATOM 3604 N N . PHE A 1 458 ? 1.975 -11.806 20.980 1.00 90.75 458 PHE A N 1
ATOM 3605 C CA . PHE A 1 458 ? 2.772 -10.586 21.025 1.00 90.75 458 PHE A CA 1
ATOM 3606 C C . PHE A 1 458 ? 2.122 -9.596 21.991 1.00 90.75 458 PHE A C 1
ATOM 3608 O O . PHE A 1 458 ? 0.943 -9.277 21.854 1.00 90.75 458 PHE A O 1
ATOM 3615 N N . ASP A 1 459 ? 2.879 -9.134 22.987 1.00 89.38 459 ASP A N 1
ATOM 3616 C CA . ASP A 1 459 ? 2.302 -8.350 24.081 1.00 89.38 459 ASP A CA 1
ATOM 3617 C C . ASP A 1 459 ? 2.111 -6.865 23.761 1.00 89.38 459 ASP A C 1
ATOM 3619 O O . ASP A 1 459 ? 1.338 -6.201 24.462 1.00 89.38 459 ASP A O 1
ATOM 3623 N N . GLY A 1 460 ? 2.790 -6.361 22.727 1.00 91.06 460 GLY A N 1
ATOM 3624 C CA . GLY A 1 460 ? 2.636 -4.992 22.247 1.00 91.06 460 GLY A CA 1
ATOM 3625 C C . GLY A 1 460 ? 1.275 -4.729 21.605 1.00 91.06 460 GLY A C 1
ATOM 3626 O O . GLY A 1 460 ? 0.495 -5.643 21.327 1.00 91.06 460 GLY A O 1
ATOM 3627 N N . MET A 1 461 ? 0.993 -3.446 21.408 1.00 93.19 461 MET A N 1
ATOM 3628 C CA . MET A 1 461 ? -0.249 -2.941 20.823 1.00 93.19 461 MET A CA 1
ATOM 3629 C C . MET A 1 461 ? 0.074 -1.807 19.858 1.00 93.19 461 MET A C 1
ATOM 3631 O O . MET A 1 461 ? 1.091 -1.126 20.015 1.00 93.19 461 MET A O 1
ATOM 3635 N N . GLY A 1 462 ? -0.805 -1.568 18.895 1.00 94.31 462 GLY A N 1
ATOM 3636 C CA . GLY A 1 462 ? -0.558 -0.553 17.887 1.00 94.31 462 GLY A CA 1
ATOM 3637 C C . GLY A 1 462 ? -1.712 -0.359 16.922 1.00 94.31 462 GLY A C 1
ATOM 3638 O O . GLY A 1 462 ? -2.813 -0.887 17.088 1.00 94.31 462 GLY A O 1
ATOM 3639 N N . TRP A 1 463 ? -1.438 0.421 15.883 1.00 94.81 463 TRP A N 1
ATOM 3640 C CA . TRP A 1 463 ? -2.417 0.856 14.892 1.00 94.81 463 TRP A CA 1
ATOM 3641 C C . TRP A 1 463 ? -3.117 -0.292 14.157 1.00 94.81 463 TRP A C 1
ATOM 3643 O O . TRP A 1 463 ? -4.238 -0.112 13.682 1.00 94.81 463 TRP A O 1
ATOM 3653 N N . LEU A 1 464 ? -2.510 -1.482 14.081 1.00 96.25 464 LEU A N 1
ATOM 3654 C CA . LEU A 1 464 ? -3.163 -2.657 13.501 1.00 96.25 464 LEU A CA 1
ATOM 3655 C C . LEU A 1 464 ? -4.453 -3.004 14.250 1.00 96.25 464 LEU A C 1
ATOM 3657 O O . LEU A 1 464 ? -5.406 -3.468 13.629 1.00 96.25 464 LEU A O 1
ATOM 3661 N N . ASN A 1 465 ? -4.539 -2.726 15.556 1.00 97.69 465 ASN A N 1
ATOM 3662 C CA . ASN A 1 465 ? -5.752 -2.965 16.333 1.00 97.69 465 ASN A CA 1
ATOM 3663 C C . ASN A 1 465 ? -6.955 -2.134 15.863 1.00 97.69 465 ASN A C 1
ATOM 3665 O O . ASN A 1 465 ? -8.074 -2.551 16.138 1.00 97.69 465 ASN A O 1
ATOM 3669 N N . LEU A 1 466 ? -6.761 -1.035 15.119 1.00 97.44 466 LEU A N 1
ATOM 3670 C CA . LEU A 1 466 ? -7.835 -0.248 14.488 1.00 97.44 466 LEU A CA 1
ATOM 3671 C C . LEU A 1 466 ? -8.363 -0.870 13.183 1.00 97.44 466 LEU A C 1
ATOM 3673 O O . LEU A 1 466 ? -9.398 -0.444 12.669 1.00 97.44 466 LEU A O 1
ATOM 3677 N N . ALA A 1 467 ? -7.691 -1.886 12.639 1.00 97.06 467 ALA A N 1
ATOM 3678 C CA . ALA A 1 467 ? -8.048 -2.493 11.361 1.00 97.06 467 ALA A CA 1
ATOM 3679 C C . ALA A 1 467 ? -9.498 -2.997 11.227 1.00 97.06 467 ALA A C 1
ATOM 3681 O O . ALA A 1 467 ? -10.025 -2.900 10.115 1.00 97.06 467 ALA A O 1
ATOM 3682 N N . PRO A 1 468 ? -10.189 -3.490 12.282 1.00 97.81 468 PRO A N 1
ATOM 3683 C CA . PRO A 1 468 ? -11.602 -3.846 12.168 1.00 97.81 468 PRO A CA 1
ATOM 3684 C C . PRO A 1 468 ? -12.473 -2.695 11.650 1.00 97.81 468 PRO A C 1
ATOM 3686 O O . PRO A 1 468 ? -13.370 -2.924 10.834 1.00 97.81 468 PRO A O 1
ATOM 3689 N N . LEU A 1 469 ? -12.172 -1.456 12.061 1.00 95.75 469 LEU A N 1
ATOM 3690 C CA . LEU A 1 469 ? -12.845 -0.253 11.572 1.00 95.75 469 LEU A CA 1
ATOM 3691 C C . LEU A 1 469 ? -12.518 0.002 10.098 1.00 95.75 469 LEU A C 1
ATOM 3693 O O . LEU A 1 469 ? -13.430 0.177 9.293 1.00 95.75 469 LEU A O 1
ATOM 3697 N N . ALA A 1 470 ? -11.231 -0.009 9.746 1.00 93.56 470 ALA A N 1
ATOM 3698 C CA . ALA A 1 470 ? -10.752 0.275 8.393 1.00 93.56 470 ALA A CA 1
ATOM 3699 C C . ALA A 1 470 ? -11.293 -0.712 7.351 1.00 93.56 470 ALA A C 1
ATOM 3701 O O . ALA A 1 470 ? -11.702 -0.322 6.256 1.00 93.56 470 ALA A O 1
ATOM 3702 N N . ALA A 1 471 ? -11.340 -1.994 7.719 1.00 95.38 471 ALA A N 1
ATOM 3703 C CA . ALA A 1 471 ? -11.887 -3.058 6.892 1.00 95.38 471 ALA A CA 1
ATOM 3704 C C . ALA A 1 471 ? -13.422 -3.025 6.815 1.00 95.38 471 ALA A C 1
ATOM 3706 O O . ALA A 1 471 ? -14.002 -3.708 5.971 1.00 95.38 471 ALA A O 1
ATOM 3707 N N . GLY A 1 472 ? -14.100 -2.287 7.702 1.00 94.06 472 GLY A N 1
ATOM 3708 C CA . GLY A 1 472 ? -15.554 -2.350 7.849 1.00 94.06 472 GLY A CA 1
ATOM 3709 C C . GLY A 1 472 ? -16.037 -3.733 8.301 1.00 94.06 472 GLY A C 1
ATOM 3710 O O . GLY A 1 472 ? -17.099 -4.194 7.869 1.00 94.06 472 GLY A O 1
ATOM 3711 N N . TRP A 1 473 ? -15.252 -4.430 9.130 1.00 96.56 473 TRP A N 1
ATOM 3712 C CA . TRP A 1 473 ? -15.573 -5.784 9.575 1.00 96.56 473 TRP A CA 1
ATOM 3713 C C . TRP A 1 473 ? -16.754 -5.773 10.555 1.00 96.56 473 TRP A C 1
ATOM 3715 O O . TRP A 1 473 ? -16.638 -5.402 11.718 1.00 96.56 473 TRP A O 1
ATOM 3725 N N . LYS A 1 474 ? -17.916 -6.231 10.075 1.00 94.25 474 LYS A N 1
ATOM 3726 C CA . LYS A 1 474 ? -19.185 -6.217 10.826 1.00 94.25 474 LYS A CA 1
ATOM 3727 C C . LYS A 1 474 ? -19.259 -7.215 11.988 1.00 94.25 474 LYS A C 1
ATOM 3729 O O . LYS A 1 474 ? -20.127 -7.069 12.839 1.00 94.25 474 LYS A O 1
ATOM 3734 N N . GLY A 1 475 ? -18.409 -8.240 11.990 1.00 94.94 475 GLY A N 1
ATOM 3735 C CA . GLY A 1 475 ? -18.418 -9.315 12.987 1.00 94.94 475 GLY A CA 1
ATOM 3736 C C . GLY A 1 475 ? -17.466 -9.096 14.162 1.00 94.94 475 GLY A C 1
ATOM 3737 O O . GLY A 1 475 ? -17.329 -9.993 14.990 1.00 94.94 475 GLY A O 1
ATOM 3738 N N . VAL A 1 476 ? -16.791 -7.942 14.235 1.00 97.31 476 VAL A N 1
ATOM 3739 C CA . VAL A 1 476 ? -15.914 -7.627 15.366 1.00 97.31 476 VAL A CA 1
ATOM 3740 C C . VAL A 1 476 ? -16.734 -7.439 16.646 1.00 97.31 476 VAL A C 1
ATOM 3742 O O . VAL A 1 476 ? -17.775 -6.775 16.646 1.00 97.31 476 VAL A O 1
ATOM 3745 N N . ASP A 1 477 ? -16.255 -8.024 17.744 1.00 98.12 477 ASP A N 1
ATOM 3746 C CA . ASP A 1 477 ? -16.816 -7.812 19.077 1.00 98.12 477 ASP A CA 1
ATOM 3747 C C . ASP A 1 477 ? -16.566 -6.361 19.515 1.00 98.12 477 ASP A C 1
ATOM 3749 O O . ASP A 1 477 ? -15.418 -5.935 19.659 1.00 98.12 477 ASP A O 1
ATOM 3753 N N . GLN A 1 478 ? -17.648 -5.596 19.672 1.00 96.69 478 GLN A N 1
ATOM 3754 C CA . GLN A 1 478 ? -17.585 -4.150 19.890 1.00 96.69 478 GLN A CA 1
ATOM 3755 C C . GLN A 1 478 ? -17.007 -3.787 21.258 1.00 96.69 478 GLN A C 1
ATOM 3757 O O . GLN A 1 478 ? -16.257 -2.817 21.355 1.00 96.69 478 GLN A O 1
ATOM 3762 N N . ASP A 1 479 ? -17.293 -4.577 22.293 1.00 97.81 479 ASP A N 1
ATOM 3763 C CA . ASP A 1 479 ? -16.811 -4.305 23.647 1.00 97.81 479 ASP A CA 1
ATOM 3764 C C . ASP A 1 479 ? -15.312 -4.590 23.743 1.00 97.81 479 ASP A C 1
ATOM 3766 O O . ASP A 1 479 ? -14.546 -3.786 24.279 1.00 97.81 479 ASP A O 1
ATOM 3770 N N . VAL A 1 480 ? -14.864 -5.716 23.176 1.00 98.50 480 VAL A N 1
ATOM 3771 C CA . VAL A 1 480 ? -13.435 -6.047 23.111 1.00 98.50 480 VAL A CA 1
ATOM 3772 C C . VAL A 1 480 ? -12.693 -5.038 22.240 1.00 98.50 480 VAL A C 1
ATOM 3774 O O . VAL A 1 480 ? -11.611 -4.591 22.624 1.00 98.50 480 VAL A O 1
ATOM 3777 N N . PHE A 1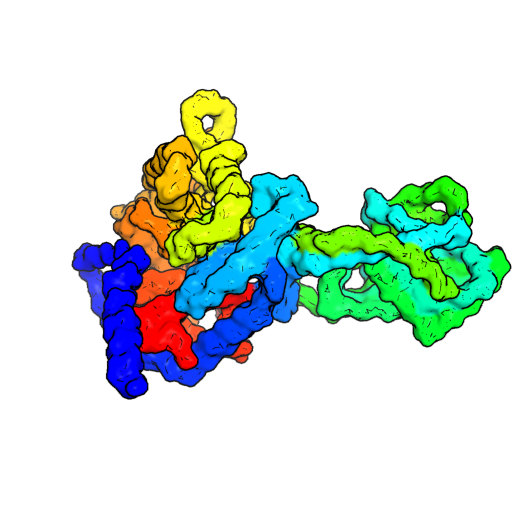 481 ? -13.268 -4.631 21.105 1.00 98.44 481 PHE A N 1
ATOM 3778 C CA . PHE A 1 481 ? -12.675 -3.614 20.238 1.00 98.44 481 PHE A CA 1
ATOM 3779 C C . PHE A 1 481 ? -12.517 -2.282 20.973 1.00 98.44 481 PHE A C 1
ATOM 3781 O O . PHE A 1 481 ? -11.399 -1.772 21.051 1.00 98.44 481 PHE A O 1
ATOM 3788 N N . LYS A 1 482 ? -13.583 -1.784 21.613 1.00 97.75 482 LYS A N 1
ATOM 3789 C CA . LYS A 1 482 ? -13.536 -0.551 22.404 1.00 97.75 482 LYS A CA 1
ATOM 3790 C C . LYS A 1 482 ? -12.479 -0.628 23.507 1.00 97.75 482 LYS A C 1
ATOM 3792 O O . LYS A 1 482 ? -11.607 0.230 23.589 1.00 97.75 482 LYS A O 1
ATOM 3797 N N . ASN A 1 483 ? -12.487 -1.697 24.308 1.00 98.50 483 ASN A N 1
ATOM 3798 C CA . ASN A 1 483 ? -11.497 -1.890 25.371 1.00 98.50 483 ASN A CA 1
ATOM 3799 C C . ASN A 1 483 ? -10.058 -1.910 24.831 1.00 98.50 483 ASN A C 1
ATOM 3801 O O . ASN A 1 483 ? -9.142 -1.440 25.506 1.00 98.50 483 ASN A O 1
ATOM 3805 N N . THR A 1 484 ? -9.852 -2.455 23.630 1.00 98.50 484 THR A N 1
ATOM 3806 C CA . THR A 1 484 ? -8.539 -2.502 22.974 1.00 98.50 484 THR A CA 1
ATOM 3807 C C . THR A 1 484 ? -8.060 -1.101 22.614 1.00 98.50 484 THR A C 1
ATOM 3809 O O . THR A 1 484 ? -6.925 -0.755 22.941 1.00 98.50 484 THR A O 1
ATOM 3812 N N . ILE A 1 485 ? -8.916 -0.291 21.986 1.00 98.19 485 ILE A N 1
ATOM 3813 C CA . ILE A 1 485 ? -8.556 1.065 21.561 1.00 98.19 485 ILE A CA 1
ATOM 3814 C C . ILE A 1 485 ? -8.370 1.992 22.765 1.00 98.19 485 ILE A C 1
ATOM 3816 O O . ILE A 1 485 ? -7.334 2.644 22.851 1.00 98.19 485 ILE A O 1
ATOM 3820 N N . ASP A 1 486 ? -9.269 1.947 23.754 1.00 97.19 486 ASP A N 1
ATOM 3821 C CA . ASP A 1 486 ? -9.125 2.701 25.008 1.00 97.19 486 ASP A CA 1
ATOM 3822 C C . ASP A 1 486 ? -7.794 2.368 25.715 1.00 97.19 486 ASP A C 1
ATOM 3824 O O . ASP A 1 486 ? -7.116 3.239 26.269 1.00 97.19 486 ASP A O 1
ATOM 3828 N N . THR A 1 487 ? -7.399 1.088 25.696 1.00 97.69 487 THR A N 1
ATOM 3829 C CA . THR A 1 487 ? -6.122 0.645 26.269 1.00 97.69 487 THR A CA 1
ATOM 3830 C C . THR A 1 487 ? -4.952 1.199 25.467 1.00 97.69 487 THR A C 1
ATOM 3832 O O . THR A 1 487 ? -4.061 1.797 26.066 1.00 97.69 487 THR A O 1
ATOM 3835 N N . TRP A 1 488 ? -4.962 1.053 24.137 1.00 96.94 488 TRP A N 1
ATOM 3836 C CA . TRP A 1 488 ? -3.908 1.566 23.256 1.00 96.94 488 TRP A CA 1
ATOM 3837 C C . TRP A 1 488 ? -3.721 3.079 23.409 1.00 96.94 488 TRP A C 1
ATOM 3839 O O . TRP A 1 488 ? -2.604 3.530 23.647 1.00 96.94 488 TRP A O 1
ATOM 3849 N N . HIS A 1 489 ? -4.808 3.852 23.394 1.00 96.88 489 HIS A N 1
ATOM 3850 C CA . HIS A 1 489 ? -4.799 5.299 23.621 1.00 96.88 489 HIS A CA 1
ATOM 3851 C C . HIS A 1 489 ? -4.095 5.710 24.911 1.00 96.88 489 HIS A C 1
ATOM 3853 O O . HIS A 1 489 ? -3.383 6.714 24.922 1.00 96.88 489 HIS A O 1
ATOM 3859 N N . ARG A 1 490 ? -4.300 4.943 25.988 1.00 95.50 490 ARG A N 1
ATOM 3860 C CA . ARG A 1 490 ? -3.706 5.197 27.302 1.00 95.50 490 ARG A CA 1
ATOM 3861 C C . ARG A 1 490 ? -2.236 4.807 27.352 1.00 95.50 490 ARG A C 1
ATOM 3863 O O . ARG A 1 490 ? -1.421 5.583 27.839 1.00 95.50 490 ARG A O 1
ATOM 3870 N N . VAL A 1 491 ? -1.902 3.591 26.923 1.00 93.69 491 VAL A N 1
ATOM 3871 C CA . VAL A 1 491 ? -0.544 3.057 27.103 1.00 93.69 491 VAL A CA 1
ATOM 3872 C C . VAL A 1 491 ? 0.437 3.638 26.087 1.00 93.69 491 VAL A C 1
ATOM 3874 O O . VAL A 1 491 ? 1.596 3.853 26.421 1.00 93.69 491 VAL A O 1
ATOM 3877 N N . ALA A 1 492 ? -0.037 3.961 24.881 1.00 94.19 492 ALA A N 1
ATOM 3878 C CA . ALA A 1 492 ? 0.760 4.517 23.793 1.00 94.19 492 ALA A CA 1
ATOM 3879 C C . ALA A 1 492 ? 0.707 6.056 23.723 1.00 94.19 492 ALA A C 1
ATOM 3881 O O . ALA A 1 492 ? 1.037 6.632 22.689 1.00 94.19 492 ALA A O 1
ATOM 3882 N N . ALA A 1 493 ? 0.263 6.743 24.780 1.00 94.69 493 ALA A N 1
ATOM 3883 C CA . ALA A 1 493 ? 0.219 8.204 24.809 1.00 94.69 493 ALA A CA 1
ATOM 3884 C C . ALA A 1 493 ? 1.625 8.814 24.644 1.00 94.69 493 ALA A C 1
ATOM 3886 O O . ALA A 1 493 ? 2.580 8.387 25.294 1.00 94.69 493 ALA A O 1
ATOM 3887 N N . ILE A 1 494 ? 1.752 9.822 23.779 1.00 93.12 494 ILE A N 1
ATOM 3888 C CA . ILE A 1 494 ? 3.016 10.524 23.536 1.00 93.12 494 ILE A CA 1
ATOM 3889 C C . ILE A 1 494 ? 3.139 11.693 24.511 1.00 93.12 494 ILE A C 1
ATOM 3891 O O . ILE A 1 494 ? 2.296 12.588 24.523 1.00 93.12 494 ILE A O 1
ATOM 3895 N N . ASP A 1 495 ? 4.228 11.717 25.277 1.00 90.38 495 ASP A N 1
ATOM 3896 C CA . ASP A 1 495 ? 4.585 12.850 26.132 1.00 90.38 495 ASP A CA 1
ATOM 3897 C C . ASP A 1 495 ? 5.266 13.961 25.312 1.00 90.38 495 ASP A C 1
ATOM 3899 O O . ASP A 1 495 ? 6.430 13.849 24.905 1.00 90.38 495 ASP A O 1
ATOM 3903 N N . TRP A 1 496 ? 4.518 15.029 25.025 1.00 93.19 496 TRP A N 1
ATOM 3904 C CA . TRP A 1 496 ? 5.013 16.229 24.351 1.00 93.19 496 TRP A CA 1
ATOM 3905 C C . TRP A 1 496 ? 4.169 17.470 24.690 1.00 93.19 496 TRP A C 1
ATOM 3907 O O . TRP A 1 496 ? 3.059 17.368 25.204 1.00 93.19 496 TRP A O 1
ATOM 3917 N N . ASP A 1 497 ? 4.700 18.660 24.395 1.00 89.25 497 ASP A N 1
ATOM 3918 C CA . ASP A 1 497 ? 4.076 19.954 24.722 1.00 89.25 497 ASP A CA 1
ATOM 3919 C C . ASP A 1 497 ? 3.075 20.399 23.634 1.00 89.25 497 ASP A C 1
ATOM 3921 O O . ASP A 1 497 ? 3.282 21.381 22.916 1.00 89.25 497 ASP A O 1
ATOM 3925 N N . GLY A 1 498 ? 2.011 19.615 23.439 1.00 91.75 498 GLY A N 1
ATOM 3926 C CA . GLY A 1 498 ? 1.006 19.854 22.402 1.00 91.75 498 GLY A CA 1
ATOM 3927 C C . GLY A 1 498 ? -0.288 19.053 22.590 1.00 91.75 498 GLY A C 1
ATOM 3928 O O . GLY A 1 498 ? -0.519 18.525 23.675 1.00 91.75 498 GLY A O 1
ATOM 3929 N N . PRO A 1 499 ? -1.165 19.006 21.563 1.00 93.81 499 PRO A N 1
ATOM 3930 C CA . PRO A 1 499 ? -2.387 18.200 21.596 1.00 93.81 499 PRO A CA 1
ATOM 3931 C C . PRO A 1 499 ? -2.120 16.732 21.947 1.00 93.81 499 PRO A C 1
ATOM 3933 O O . PRO A 1 499 ? -1.066 16.195 21.593 1.00 93.81 499 PRO A O 1
ATOM 3936 N N . GLY A 1 500 ? -3.067 16.075 22.619 1.00 93.75 500 GLY A N 1
ATOM 3937 C CA . GLY A 1 500 ? -2.934 14.673 22.998 1.00 93.75 500 GLY A CA 1
ATOM 3938 C C . GLY A 1 500 ? -2.817 13.774 21.769 1.00 93.75 500 GLY A C 1
ATOM 3939 O O . GLY A 1 500 ? -3.723 13.722 20.944 1.00 93.75 500 GLY A O 1
ATOM 3940 N N . MET A 1 501 ? -1.702 13.048 21.655 1.00 96.12 501 MET A N 1
ATOM 3941 C CA . MET A 1 501 ? -1.446 12.133 20.540 1.00 96.12 501 MET A CA 1
ATOM 3942 C C . MET A 1 501 ? -1.121 10.732 21.041 1.00 96.12 501 MET A C 1
ATOM 3944 O O . MET A 1 501 ? -0.485 10.553 22.082 1.00 96.12 501 MET A O 1
ATOM 3948 N N . THR A 1 502 ? -1.523 9.734 20.260 1.00 95.56 502 THR A N 1
ATOM 3949 C CA . THR A 1 502 ? -1.213 8.327 20.507 1.00 95.56 502 THR A CA 1
ATOM 3950 C C . THR A 1 502 ? -0.178 7.851 19.493 1.00 95.56 502 THR A C 1
ATOM 3952 O O . THR A 1 502 ? -0.328 8.048 18.288 1.00 95.56 502 THR A O 1
ATOM 3955 N N . SER A 1 503 ? 0.895 7.245 19.995 1.00 94.69 503 SER A N 1
ATOM 3956 C CA . SER A 1 503 ? 1.915 6.588 19.188 1.00 94.69 503 SER A CA 1
ATOM 3957 C C . SER A 1 503 ? 1.305 5.414 18.441 1.00 94.69 503 SER A C 1
ATOM 3959 O O . SER A 1 503 ? 0.500 4.655 18.979 1.00 94.69 503 SER A O 1
ATOM 3961 N N . SER A 1 504 ? 1.746 5.231 17.203 1.00 94.69 504 SER A N 1
ATOM 3962 C CA . SER A 1 504 ? 1.318 4.135 16.331 1.00 94.69 504 SER A CA 1
ATOM 3963 C C . SER A 1 504 ? 1.611 2.775 16.947 1.00 94.69 504 SER A C 1
ATOM 3965 O O . SER A 1 504 ? 0.931 1.807 16.627 1.00 94.69 504 SER A O 1
ATOM 3967 N N . ASP A 1 505 ? 2.601 2.714 17.835 1.00 92.44 505 ASP A N 1
ATOM 3968 C CA . ASP A 1 505 ? 3.104 1.496 18.441 1.00 92.44 505 ASP A CA 1
ATOM 3969 C C . ASP A 1 505 ? 3.422 1.681 19.921 1.00 92.44 505 ASP A C 1
ATOM 3971 O O . ASP A 1 505 ? 3.887 2.741 20.351 1.00 92.44 505 ASP A O 1
ATOM 3975 N N . TRP A 1 506 ? 3.224 0.605 20.681 1.00 92.38 506 TRP A N 1
ATOM 3976 C CA . TRP A 1 506 ? 3.572 0.504 22.089 1.00 92.38 506 TRP A CA 1
ATOM 3977 C C . TRP A 1 506 ? 4.046 -0.899 22.475 1.00 92.38 506 TRP A C 1
ATOM 3979 O O . TRP A 1 506 ? 3.546 -1.912 21.978 1.00 92.38 506 TRP A O 1
ATOM 3989 N N . LEU A 1 507 ? 4.985 -0.942 23.421 1.00 89.81 507 LEU A N 1
ATOM 3990 C CA . LEU A 1 507 ? 5.452 -2.148 24.097 1.00 89.81 507 LEU A CA 1
ATOM 3991 C C . LEU A 1 507 ? 5.351 -1.978 25.619 1.00 89.81 507 LEU A C 1
ATOM 3993 O O . LEU A 1 507 ? 5.535 -0.863 26.113 1.00 89.81 507 LEU A O 1
ATOM 3997 N N . PRO A 1 508 ? 5.131 -3.074 26.369 1.00 87.88 508 PRO A N 1
ATOM 3998 C CA . PRO A 1 508 ? 5.192 -3.056 27.826 1.00 87.88 508 PRO A CA 1
ATOM 3999 C C . PRO A 1 508 ? 6.506 -2.481 28.369 1.00 87.88 508 PRO A C 1
ATOM 4001 O O . PRO A 1 508 ? 7.573 -2.658 27.779 1.00 87.88 508 PRO A O 1
ATOM 4004 N N . GLU A 1 509 ? 6.437 -1.829 29.531 1.00 78.81 509 GLU A N 1
ATOM 4005 C CA . GLU A 1 509 ? 7.596 -1.203 30.173 1.00 78.81 509 GLU A CA 1
ATOM 4006 C C . GLU A 1 509 ? 8.764 -2.191 30.350 1.00 78.81 509 GLU A C 1
ATOM 4008 O O . GLU A 1 509 ? 8.585 -3.349 30.732 1.00 78.81 509 GLU A O 1
ATOM 4013 N N . GLY A 1 510 ? 9.980 -1.729 30.044 1.00 69.69 510 GLY A N 1
ATOM 4014 C CA . GLY A 1 510 ? 11.196 -2.543 30.105 1.00 69.69 510 GLY A CA 1
ATOM 4015 C C . GLY A 1 510 ? 11.374 -3.517 28.936 1.00 69.69 510 GLY A C 1
ATOM 4016 O O . GLY A 1 510 ? 12.437 -4.131 28.827 1.00 69.69 510 GLY A O 1
ATOM 4017 N N . GLN A 1 511 ? 10.391 -3.637 28.037 1.00 71.69 511 GLN A N 1
ATOM 4018 C CA . GLN A 1 511 ? 10.567 -4.350 26.780 1.00 71.69 511 GLN A CA 1
ATOM 4019 C C . GLN A 1 511 ? 11.120 -3.396 25.719 1.00 71.69 511 GLN A C 1
ATOM 4021 O O . GLN A 1 511 ? 10.464 -2.463 25.265 1.00 71.69 511 GLN A O 1
ATOM 4026 N N . ILE A 1 512 ? 12.350 -3.663 25.294 1.00 69.69 512 ILE A N 1
ATOM 4027 C CA . ILE A 1 512 ? 12.727 -3.424 23.900 1.00 69.69 512 ILE A CA 1
ATOM 4028 C C . ILE A 1 512 ? 12.087 -4.530 23.068 1.00 69.69 512 ILE A C 1
ATOM 4030 O O . ILE A 1 512 ? 11.758 -5.582 23.623 1.00 69.69 512 ILE A O 1
ATOM 4034 N N . ASP A 1 513 ? 11.922 -4.336 21.764 1.00 64.00 513 ASP A N 1
ATOM 4035 C CA . ASP A 1 513 ? 11.537 -5.455 20.908 1.00 64.00 513 ASP A CA 1
ATOM 4036 C C . ASP A 1 513 ? 12.560 -6.586 21.112 1.00 64.00 513 ASP A C 1
ATOM 4038 O O . ASP A 1 513 ? 13.698 -6.483 20.671 1.00 64.00 513 ASP A O 1
ATOM 4042 N N . ILE A 1 514 ? 12.208 -7.635 21.859 1.00 53.00 514 ILE A N 1
ATOM 4043 C CA . ILE A 1 514 ? 13.175 -8.651 22.298 1.00 53.00 514 ILE A CA 1
ATOM 4044 C C . ILE A 1 514 ? 13.692 -9.494 21.135 1.00 53.00 514 ILE A C 1
ATOM 4046 O O . ILE A 1 514 ? 14.720 -10.157 21.268 1.00 53.00 514 ILE A O 1
ATOM 4050 N N . TYR A 1 515 ? 12.975 -9.493 20.011 1.00 55.72 515 TYR A N 1
ATOM 4051 C CA . TYR A 1 515 ? 13.390 -10.204 18.815 1.00 55.72 515 TYR A CA 1
ATOM 4052 C C . TYR A 1 515 ? 14.411 -9.385 18.020 1.00 55.72 515 TYR A C 1
ATOM 4054 O O . TYR A 1 515 ? 15.256 -9.977 17.350 1.00 55.72 515 TYR A O 1
ATOM 4062 N N . PHE A 1 516 ? 14.393 -8.050 18.149 1.00 59.78 516 PHE A N 1
ATOM 4063 C CA . PHE A 1 516 ? 15.161 -7.158 17.270 1.00 59.78 516 PHE A CA 1
ATOM 4064 C C . PHE A 1 516 ? 16.002 -6.080 17.974 1.00 59.78 516 PHE A C 1
ATOM 4066 O O . PHE A 1 516 ? 16.771 -5.377 17.323 1.00 59.78 516 PHE A O 1
ATOM 4073 N N . GLY A 1 517 ? 15.910 -5.961 19.296 1.00 58.78 517 GLY A N 1
ATOM 4074 C CA . GLY A 1 517 ? 16.704 -5.070 20.142 1.00 58.78 517 GLY A CA 1
ATOM 4075 C C . GLY A 1 517 ? 16.443 -3.571 19.955 1.00 58.78 517 GLY A C 1
ATOM 4076 O O . GLY A 1 517 ? 17.319 -2.775 20.290 1.00 58.78 517 GLY A O 1
ATOM 4077 N N . LYS A 1 518 ? 15.290 -3.165 19.403 1.00 63.06 518 LYS A N 1
ATOM 4078 C CA . LYS A 1 518 ? 14.993 -1.761 19.055 1.00 63.06 518 LYS A CA 1
ATOM 4079 C C . LYS A 1 518 ? 14.022 -1.100 20.039 1.00 63.06 518 LYS A C 1
ATOM 4081 O O . LYS A 1 518 ? 13.091 -1.736 20.531 1.00 63.06 518 LYS A O 1
ATOM 4086 N N . SER A 1 519 ? 14.237 0.193 20.296 1.00 69.06 519 SER A N 1
ATOM 4087 C CA . SER A 1 519 ? 13.262 1.076 20.947 1.00 69.06 519 SER A CA 1
ATOM 4088 C C . SER A 1 519 ? 12.220 1.547 19.934 1.00 69.06 519 SER A C 1
ATOM 4090 O O . SER A 1 519 ? 12.587 1.897 18.811 1.00 69.06 519 SER A O 1
ATOM 4092 N N . ILE A 1 520 ? 10.955 1.625 20.338 1.00 76.38 520 ILE A N 1
ATOM 4093 C CA . ILE A 1 520 ? 9.882 2.138 19.481 1.00 76.38 520 ILE A CA 1
ATOM 4094 C C . ILE A 1 520 ? 9.989 3.668 19.377 1.00 76.38 520 ILE A C 1
ATOM 4096 O O . ILE A 1 520 ? 10.071 4.332 20.413 1.00 76.38 520 ILE A O 1
ATOM 4100 N N . PRO A 1 521 ? 10.009 4.245 18.161 1.00 76.25 521 PRO A N 1
ATOM 4101 C CA . PRO A 1 521 ? 9.976 5.691 17.994 1.00 76.25 521 PRO A CA 1
ATOM 4102 C C . PRO A 1 521 ? 8.598 6.255 18.364 1.00 76.25 521 PRO A C 1
ATOM 4104 O O . PRO A 1 521 ? 7.574 5.625 18.113 1.00 76.25 521 PRO A O 1
ATOM 4107 N N . ASN A 1 522 ? 8.560 7.489 18.875 1.00 87.50 522 ASN A N 1
ATOM 4108 C CA . ASN A 1 522 ? 7.313 8.249 18.975 1.00 87.50 522 ASN A CA 1
ATOM 4109 C C . ASN A 1 522 ? 6.878 8.654 17.560 1.00 87.50 522 ASN A C 1
ATOM 4111 O O . ASN A 1 522 ? 7.304 9.687 17.041 1.00 87.50 522 ASN A O 1
ATOM 4115 N N . GLN A 1 523 ? 6.078 7.802 16.922 1.00 92.50 523 GLN A N 1
ATOM 4116 C CA . GLN A 1 523 ? 5.628 7.966 15.544 1.00 92.50 523 GLN A CA 1
ATOM 4117 C C . GLN A 1 523 ? 4.104 7.984 15.484 1.00 92.50 523 GLN A C 1
ATOM 4119 O O . GLN A 1 523 ? 3.441 7.115 16.045 1.00 92.50 523 GLN A O 1
ATOM 4124 N N . VAL A 1 524 ? 3.542 8.912 14.717 1.00 94.62 524 VAL A N 1
ATOM 4125 C CA . VAL A 1 524 ? 2.125 8.922 14.345 1.00 94.62 524 VAL A CA 1
ATOM 4126 C C . VAL A 1 524 ? 2.015 8.666 12.847 1.00 94.62 524 VAL A C 1
ATOM 4128 O O . VAL A 1 524 ? 2.438 9.494 12.043 1.00 94.62 524 VAL A O 1
ATOM 4131 N N . ILE A 1 525 ? 1.487 7.509 12.458 1.00 93.25 525 ILE A N 1
ATOM 4132 C CA . ILE A 1 525 ? 1.305 7.115 11.058 1.00 93.25 525 ILE A CA 1
ATOM 4133 C C . ILE A 1 525 ? -0.021 7.668 10.542 1.00 93.25 525 ILE A C 1
ATOM 4135 O O . ILE A 1 525 ? -1.035 7.635 11.235 1.00 93.25 525 ILE A O 1
ATOM 4139 N N . GLY A 1 526 ? -0.026 8.143 9.302 1.00 93.44 526 GLY A N 1
ATOM 4140 C CA . GLY A 1 526 ? -1.152 8.821 8.677 1.00 93.44 526 GLY A CA 1
ATOM 4141 C C . GLY A 1 526 ? -2.423 7.977 8.610 1.00 93.44 526 GLY A C 1
ATOM 4142 O O . GLY A 1 526 ? -3.475 8.426 9.056 1.00 93.44 526 GLY A O 1
ATOM 4143 N N . LYS A 1 527 ? -2.339 6.729 8.135 1.00 92.19 527 LYS A N 1
ATOM 4144 C CA . LYS A 1 527 ? -3.488 5.809 8.091 1.00 92.19 527 LYS A CA 1
ATOM 4145 C C . LYS A 1 527 ? -4.032 5.507 9.482 1.00 92.19 527 LYS A C 1
ATOM 4147 O O . LYS A 1 527 ? -5.243 5.524 9.666 1.00 92.19 527 LYS A O 1
ATOM 4152 N N . ALA A 1 528 ? -3.145 5.305 10.460 1.00 94.00 528 ALA A N 1
ATOM 4153 C CA . ALA A 1 528 ? -3.524 5.076 11.850 1.00 94.00 528 ALA A CA 1
ATOM 4154 C C . ALA A 1 528 ? -4.286 6.280 12.406 1.00 94.00 528 ALA A C 1
ATOM 4156 O O . ALA A 1 528 ? -5.355 6.116 12.984 1.00 94.00 528 ALA A O 1
ATOM 4157 N N . LEU A 1 529 ? -3.770 7.486 12.159 1.00 94.88 529 LEU A N 1
ATOM 4158 C CA . LEU A 1 529 ? -4.390 8.721 12.609 1.00 94.88 529 LEU A CA 1
ATOM 4159 C C . LEU A 1 529 ? -5.746 8.964 11.928 1.00 94.88 529 LEU A C 1
ATOM 4161 O O . LEU A 1 529 ? -6.700 9.350 12.594 1.00 94.88 529 LEU A O 1
ATOM 4165 N N . GLY A 1 530 ? -5.877 8.660 10.633 1.00 95.62 530 GLY A N 1
ATOM 4166 C CA . GLY A 1 530 ? -7.161 8.701 9.929 1.00 95.62 530 GLY A CA 1
ATOM 4167 C C . GLY A 1 530 ? -8.184 7.699 10.484 1.00 95.62 530 GLY A C 1
ATOM 4168 O O . GLY A 1 530 ? -9.349 8.043 10.679 1.00 95.62 530 GLY A O 1
ATOM 4169 N N . TRP A 1 531 ? -7.771 6.465 10.777 1.00 96.75 531 TRP A N 1
ATOM 4170 C CA . TRP A 1 531 ? -8.654 5.462 11.383 1.00 96.75 531 TRP A CA 1
ATOM 4171 C C . TRP A 1 531 ? -9.076 5.856 12.798 1.00 96.75 531 TRP A C 1
ATOM 4173 O O . TRP A 1 531 ? -10.257 5.757 13.130 1.00 96.75 531 TRP A O 1
ATOM 4183 N N . ASP A 1 532 ? -8.139 6.354 13.603 1.00 97.31 532 ASP A N 1
ATOM 4184 C CA . ASP A 1 532 ? -8.413 6.791 14.970 1.00 97.31 532 ASP A CA 1
ATOM 4185 C C . ASP A 1 532 ? -9.338 8.014 15.004 1.00 97.31 532 ASP A C 1
ATOM 4187 O O . ASP A 1 532 ? -10.254 8.084 15.820 1.00 97.31 532 ASP A O 1
ATOM 4191 N N . LEU A 1 533 ? -9.182 8.937 14.051 1.00 97.25 533 LEU A N 1
ATOM 4192 C CA . LEU A 1 533 ? -10.070 10.085 13.878 1.00 97.25 533 LEU A CA 1
ATOM 4193 C C . LEU A 1 533 ? -11.529 9.652 13.691 1.00 97.25 533 LEU A C 1
ATOM 4195 O O . LEU A 1 533 ? -12.419 10.182 14.356 1.00 97.25 533 LEU A O 1
ATOM 4199 N N . VAL A 1 534 ? -11.775 8.664 12.823 1.00 96.56 534 VAL A N 1
ATOM 4200 C CA . VAL A 1 534 ? -13.123 8.119 12.594 1.00 96.56 534 VAL A CA 1
ATOM 4201 C C . VAL A 1 534 ? -13.633 7.363 13.820 1.00 96.56 534 VAL A C 1
ATOM 4203 O O . VAL A 1 534 ? -14.810 7.494 14.160 1.00 96.56 534 VAL A O 1
ATOM 4206 N N . TYR A 1 535 ? -12.774 6.586 14.491 1.00 97.06 535 TYR A N 1
ATOM 4207 C CA . TYR A 1 535 ? -13.139 5.891 15.728 1.00 97.06 535 TYR A CA 1
ATOM 4208 C C . TYR A 1 535 ? -13.587 6.886 16.806 1.00 97.06 535 TYR A C 1
ATOM 4210 O O . TYR A 1 535 ? -14.726 6.815 17.265 1.00 97.06 535 TYR A O 1
ATOM 4218 N N . CYS A 1 536 ? -12.722 7.843 17.155 1.00 97.25 536 CYS A N 1
ATOM 4219 C CA . CYS A 1 536 ? -12.963 8.831 18.206 1.00 97.25 536 CYS A CA 1
ATOM 4220 C C . CYS A 1 536 ? -14.216 9.661 17.908 1.00 97.25 536 CYS A C 1
ATOM 4222 O O . CYS A 1 536 ? -15.021 9.909 18.803 1.00 97.25 536 CYS A O 1
ATOM 4224 N N . PHE A 1 537 ? -14.428 10.044 16.643 1.00 96.81 537 PHE A N 1
ATOM 4225 C CA . PHE A 1 537 ? -15.628 10.776 16.239 1.00 96.81 537 PHE A CA 1
ATOM 4226 C C . PHE A 1 537 ? -16.910 9.984 16.532 1.00 96.81 537 PHE A C 1
ATOM 4228 O O . PHE A 1 537 ? -17.837 10.511 17.146 1.00 96.81 537 PHE A O 1
ATOM 4235 N N . ARG A 1 538 ? -16.948 8.698 16.162 1.00 94.38 538 ARG A N 1
ATOM 4236 C CA . ARG A 1 538 ? -18.109 7.821 16.399 1.00 94.38 538 ARG A CA 1
ATOM 4237 C C . ARG A 1 538 ? -18.287 7.419 17.857 1.00 94.38 538 ARG A C 1
ATOM 4239 O O . ARG A 1 538 ? -19.405 7.125 18.267 1.00 94.38 538 ARG A O 1
ATOM 4246 N N . ALA A 1 539 ? -17.206 7.411 18.628 1.00 94.00 539 ALA A N 1
ATOM 4247 C CA . ALA A 1 539 ? -17.233 7.219 20.073 1.00 94.00 539 ALA A CA 1
ATOM 4248 C C . ALA A 1 539 ? -17.627 8.497 20.842 1.00 94.00 539 ALA A C 1
ATOM 4250 O O . ALA A 1 539 ? -17.721 8.459 22.066 1.00 94.00 539 ALA A O 1
ATOM 4251 N N . HIS A 1 540 ? -17.882 9.613 20.142 1.00 95.19 540 HIS A N 1
ATOM 4252 C CA . HIS A 1 540 ? -18.162 10.933 20.721 1.00 95.19 540 HIS A CA 1
ATOM 4253 C C . HIS A 1 540 ? -17.016 11.499 21.582 1.00 95.19 540 HIS A C 1
ATOM 4255 O O . HIS A 1 540 ? -17.234 12.332 22.461 1.00 95.19 540 HIS A O 1
ATOM 4261 N N . GLU A 1 541 ? -15.778 11.090 21.303 1.00 96.06 541 GLU A N 1
ATOM 4262 C CA . GLU A 1 541 ? -14.557 11.573 21.955 1.00 96.06 541 GLU A CA 1
ATOM 4263 C C . GLU A 1 541 ? -14.031 12.829 21.237 1.00 96.06 541 GLU A C 1
ATOM 4265 O O . GLU A 1 541 ? -12.926 12.858 20.686 1.00 96.06 541 GLU A O 1
ATOM 4270 N N . TYR A 1 542 ? -14.852 13.883 21.196 1.00 97.06 542 TYR A N 1
ATOM 4271 C CA . TYR A 1 542 ? -14.575 15.088 20.405 1.00 97.06 542 TYR A CA 1
ATOM 4272 C C . TYR A 1 542 ? -13.317 15.843 20.846 1.00 97.06 542 TYR A C 1
ATOM 4274 O O . TYR A 1 542 ? -12.705 16.517 20.019 1.00 97.06 542 TYR A O 1
ATOM 4282 N N . ASP A 1 543 ? -12.892 15.704 22.104 1.00 96.69 543 ASP A N 1
ATOM 4283 C CA . ASP A 1 543 ? -11.636 16.273 22.610 1.00 96.69 543 ASP A CA 1
ATOM 4284 C C . ASP A 1 543 ? -10.448 15.696 21.832 1.00 96.69 543 ASP A C 1
ATOM 4286 O O . ASP A 1 543 ? -9.638 16.450 21.295 1.00 96.69 543 ASP A O 1
ATOM 4290 N N . ARG A 1 544 ? -10.413 14.368 21.654 1.00 96.56 544 ARG A N 1
ATOM 4291 C CA . ARG A 1 544 ? -9.375 13.687 20.868 1.00 96.56 544 ARG A CA 1
ATOM 4292 C C . ARG A 1 544 ? -9.464 14.038 19.388 1.00 96.56 544 ARG A C 1
ATOM 4294 O O . ARG A 1 544 ? -8.442 14.271 18.751 1.00 96.56 544 ARG A O 1
ATOM 4301 N N . VAL A 1 545 ? -10.676 14.118 18.831 1.00 97.94 545 VAL A N 1
ATOM 4302 C CA . VAL A 1 545 ? -10.881 14.566 17.439 1.00 97.94 545 VAL A CA 1
ATOM 4303 C C . VAL A 1 545 ? -10.294 15.962 17.231 1.00 97.94 545 VAL A C 1
ATOM 4305 O O . VAL A 1 545 ? -9.556 16.188 16.272 1.00 97.94 545 VAL A O 1
ATOM 4308 N N . CYS A 1 546 ? -10.585 16.893 18.139 1.00 98.12 546 CYS A N 1
ATOM 4309 C CA . CYS A 1 546 ? -10.040 18.245 18.096 1.00 98.12 546 CYS A CA 1
ATOM 4310 C C . CYS A 1 546 ? -8.515 18.247 18.236 1.00 98.12 546 CYS A C 1
ATOM 4312 O O . CYS A 1 546 ? -7.856 18.943 17.465 1.00 98.12 546 CYS A O 1
ATOM 4314 N N . ASP A 1 547 ? -7.959 17.441 19.142 1.00 97.75 547 ASP A N 1
ATOM 4315 C CA . ASP A 1 547 ? -6.513 17.316 19.326 1.00 97.75 547 ASP A CA 1
ATOM 4316 C C . ASP A 1 547 ? -5.807 16.828 18.054 1.00 97.75 547 ASP A C 1
ATOM 4318 O O . ASP A 1 547 ? -4.801 17.411 17.649 1.00 97.75 547 ASP A O 1
ATOM 4322 N N . MET A 1 548 ? -6.362 15.826 17.366 1.00 97.69 548 MET A N 1
ATOM 4323 C CA . MET A 1 548 ? -5.811 15.310 16.107 1.00 97.69 548 MET A CA 1
ATOM 4324 C C . MET A 1 548 ? -5.853 16.351 14.975 1.00 97.69 548 MET A C 1
ATOM 4326 O O . MET A 1 548 ? -4.893 16.489 14.212 1.00 97.69 548 MET A O 1
ATOM 4330 N N . LEU A 1 549 ? -6.939 17.123 14.866 1.00 97.50 549 LEU A N 1
ATOM 4331 C CA . LEU A 1 549 ? -7.053 18.200 13.874 1.00 97.50 549 LEU A CA 1
ATOM 4332 C C . LEU A 1 549 ? -6.115 19.378 14.198 1.00 97.50 549 LEU A C 1
ATOM 4334 O O . LEU A 1 549 ? -5.480 19.929 13.293 1.00 97.50 549 LEU A O 1
ATOM 4338 N N . ASP A 1 550 ? -5.979 19.735 15.478 1.00 97.44 550 ASP A N 1
ATOM 4339 C CA . ASP A 1 550 ? -5.064 20.783 15.944 1.00 97.44 550 ASP A CA 1
ATOM 4340 C C . ASP A 1 550 ? -3.598 20.350 15.774 1.00 97.44 550 ASP A C 1
ATOM 4342 O O . ASP A 1 550 ? -2.742 21.165 15.420 1.00 97.44 550 ASP A O 1
ATOM 4346 N N . PHE A 1 551 ? -3.300 19.061 15.962 1.00 96.94 551 PHE A N 1
ATOM 4347 C CA . PHE A 1 551 ? -1.997 18.466 15.675 1.00 96.94 551 PHE A CA 1
ATOM 4348 C C . PHE A 1 551 ? -1.618 18.632 14.202 1.00 96.94 551 PHE A C 1
ATOM 4350 O O . PHE A 1 551 ? -0.519 19.111 13.912 1.00 96.94 551 PHE A O 1
ATOM 4357 N N . LEU A 1 552 ? -2.529 18.306 13.278 1.00 95.31 552 LEU A N 1
ATOM 4358 C CA . LEU A 1 552 ? -2.307 18.501 11.844 1.00 95.31 552 LEU A CA 1
ATOM 4359 C C . LEU A 1 552 ? -2.047 19.970 11.504 1.00 95.31 552 LEU A C 1
ATOM 4361 O O . LEU A 1 552 ? -1.110 20.259 10.760 1.00 95.31 552 LEU A O 1
ATOM 4365 N N . GLY A 1 553 ? -2.837 20.887 12.075 1.00 94.38 553 GLY A N 1
ATOM 4366 C CA . GLY A 1 553 ? -2.680 22.332 11.886 1.00 94.38 553 GLY A CA 1
ATOM 4367 C C . GLY A 1 553 ? -1.336 22.882 12.365 1.00 94.38 553 GLY A C 1
ATOM 4368 O O . GLY A 1 553 ? -0.824 23.838 11.786 1.00 94.38 553 GLY A O 1
ATOM 4369 N N . LYS A 1 554 ? -0.753 22.277 13.405 1.00 94.00 554 LYS A N 1
ATOM 4370 C CA . LYS A 1 554 ? 0.541 22.686 13.968 1.00 94.00 554 LYS A CA 1
ATOM 4371 C C . LYS A 1 554 ? 1.737 22.064 13.255 1.00 94.00 554 LYS A C 1
ATOM 4373 O O . LYS A 1 554 ? 2.774 22.715 13.166 1.00 94.00 554 LYS A O 1
ATOM 4378 N N . ASN A 1 555 ? 1.610 20.818 12.799 1.00 93.88 555 ASN A N 1
ATOM 4379 C CA . ASN A 1 555 ? 2.762 20.006 12.403 1.00 93.88 555 ASN A CA 1
ATOM 4380 C C . ASN A 1 555 ? 2.799 19.625 10.921 1.00 93.88 555 ASN A C 1
ATOM 4382 O O . ASN A 1 555 ? 3.771 18.995 10.523 1.00 93.88 555 ASN A O 1
ATOM 4386 N N . SER A 1 556 ? 1.794 19.990 10.112 1.00 92.56 556 SER A N 1
ATOM 4387 C CA . SER A 1 556 ? 1.849 19.774 8.656 1.00 92.56 556 SER A CA 1
ATOM 4388 C C . SER A 1 556 ? 2.271 21.047 7.921 1.00 92.56 556 SER A C 1
ATOM 4390 O O . SER A 1 556 ? 1.665 22.107 8.078 1.00 92.56 556 SER A O 1
ATOM 4392 N N . SER A 1 557 ? 3.286 20.935 7.074 1.00 88.38 557 SER A N 1
ATOM 4393 C CA . SER A 1 557 ? 3.988 22.053 6.435 1.00 88.38 557 SER A CA 1
ATOM 4394 C C . SER A 1 557 ? 4.047 21.941 4.911 1.00 88.38 557 SER A C 1
ATOM 4396 O O . SER A 1 557 ? 4.310 22.925 4.221 1.00 88.38 557 SER A O 1
ATOM 4398 N N . THR A 1 558 ? 3.768 20.759 4.366 1.00 86.38 558 THR A N 1
ATOM 4399 C CA . THR A 1 558 ? 3.959 20.439 2.943 1.00 86.38 558 THR A CA 1
ATOM 4400 C C . THR A 1 558 ? 2.717 20.642 2.073 1.00 86.38 558 THR A C 1
ATOM 4402 O O . THR A 1 558 ? 2.790 20.529 0.850 1.00 86.38 558 THR A O 1
ATOM 4405 N N . GLY A 1 559 ? 1.572 20.964 2.684 1.00 91.06 559 GLY A N 1
ATOM 4406 C CA . GLY A 1 559 ? 0.295 21.147 1.985 1.00 91.06 559 GLY A CA 1
ATOM 4407 C C . GLY A 1 559 ? -0.348 19.846 1.487 1.00 91.06 559 GLY A C 1
ATOM 4408 O O . GLY A 1 559 ? -1.370 19.906 0.806 1.00 91.06 559 GLY A O 1
ATOM 4409 N N . LEU A 1 560 ? 0.220 18.688 1.835 1.00 95.06 560 LEU A N 1
ATOM 4410 C CA . LEU A 1 560 ? -0.327 17.357 1.581 1.00 95.06 560 LEU A CA 1
ATOM 4411 C C . LEU A 1 560 ? -0.339 16.555 2.883 1.00 95.06 560 LEU A C 1
ATOM 4413 O O . LEU A 1 560 ? 0.499 16.777 3.755 1.00 95.06 560 LEU A O 1
ATOM 4417 N N . PHE A 1 561 ? -1.267 15.609 3.018 1.00 95.50 561 PHE A N 1
ATOM 4418 C CA . PHE A 1 561 ? -1.208 14.668 4.136 1.00 95.50 561 PHE A CA 1
ATOM 4419 C C . PHE A 1 561 ? 0.084 13.832 4.080 1.00 95.50 561 PHE A C 1
ATOM 4421 O O . PHE A 1 561 ? 0.499 13.384 3.008 1.00 95.50 561 PHE A O 1
ATOM 4428 N N . ALA A 1 562 ? 0.710 13.629 5.241 1.00 94.06 562 ALA A N 1
ATOM 4429 C CA . ALA A 1 562 ? 1.955 12.878 5.390 1.00 94.06 562 ALA A CA 1
ATOM 4430 C C . ALA A 1 562 ? 1.723 11.384 5.646 1.00 94.06 562 ALA A C 1
ATOM 4432 O O . ALA A 1 562 ? 0.696 10.989 6.207 1.00 94.06 562 ALA A O 1
ATOM 4433 N N . GLU A 1 563 ? 2.706 10.560 5.266 1.00 93.81 563 GLU A N 1
ATOM 4434 C CA . GLU A 1 563 ? 2.746 9.143 5.635 1.00 93.81 563 GLU A CA 1
ATOM 4435 C C . GLU A 1 563 ? 2.881 8.973 7.139 1.00 93.81 563 GLU A C 1
ATOM 4437 O O . GLU A 1 563 ? 2.225 8.119 7.729 1.00 93.81 563 GLU A O 1
ATOM 4442 N N . SER A 1 564 ? 3.755 9.756 7.762 1.00 93.75 564 SER A N 1
ATOM 4443 C CA . SER A 1 564 ? 3.931 9.726 9.205 1.00 93.75 564 SER A CA 1
ATOM 4444 C C . SER A 1 564 ? 4.582 10.996 9.730 1.00 93.75 564 SER A C 1
ATOM 4446 O O . SER A 1 564 ? 5.167 11.783 8.984 1.00 93.75 564 SER A O 1
ATOM 4448 N N . PHE A 1 565 ? 4.468 11.171 11.039 1.00 94.88 565 PHE A N 1
ATOM 4449 C CA . PHE A 1 565 ? 5.109 12.214 11.816 1.00 94.88 565 PHE A CA 1
ATOM 4450 C C . PHE A 1 565 ? 5.970 11.547 12.885 1.00 94.88 565 PHE A C 1
ATOM 4452 O O . PHE A 1 565 ? 5.476 10.711 13.642 1.00 94.88 565 PHE A O 1
ATOM 4459 N N . PHE A 1 566 ? 7.243 11.921 12.966 1.00 93.25 566 PHE A N 1
ATOM 4460 C CA . PHE A 1 566 ? 8.161 11.438 13.998 1.00 93.25 566 PHE A CA 1
ATOM 4461 C C . PHE A 1 566 ? 8.460 12.551 14.989 1.00 93.25 566 PHE A C 1
ATOM 4463 O O . PHE A 1 566 ? 8.849 13.646 14.586 1.00 93.25 566 PHE A O 1
ATOM 4470 N N . TYR A 1 567 ? 8.309 12.264 16.277 1.00 93.31 567 TYR A N 1
ATOM 4471 C CA . TYR A 1 567 ? 8.659 13.191 17.341 1.00 93.31 567 TYR A CA 1
ATOM 4472 C C . TYR A 1 567 ? 10.054 12.892 17.875 1.00 93.31 567 TYR A C 1
ATOM 4474 O O . TYR A 1 567 ? 10.349 11.769 18.288 1.00 93.31 567 TYR A O 1
ATOM 4482 N N . ASN A 1 568 ? 10.906 13.914 17.910 1.00 89.62 568 ASN A N 1
ATOM 4483 C CA . ASN A 1 568 ? 12.210 13.851 18.553 1.00 89.62 568 ASN A CA 1
ATOM 4484 C C . ASN A 1 568 ? 12.121 14.479 19.960 1.00 89.62 568 ASN A C 1
ATOM 4486 O O . ASN A 1 568 ? 12.001 15.702 20.061 1.00 89.62 568 ASN A O 1
ATOM 4490 N N . PRO A 1 569 ? 12.225 13.694 21.052 1.00 86.62 569 PRO A N 1
ATOM 4491 C CA . PRO A 1 569 ? 12.103 14.224 22.412 1.00 86.62 569 PRO A CA 1
ATOM 4492 C C . PRO A 1 569 ? 13.226 15.187 22.816 1.00 86.62 569 PRO A C 1
ATOM 4494 O O . PRO A 1 569 ? 13.028 16.029 23.690 1.00 86.62 569 PRO A O 1
ATOM 4497 N N . GLN A 1 570 ? 14.412 15.075 22.206 1.00 87.81 570 GLN A N 1
ATOM 4498 C CA . GLN A 1 570 ? 15.556 15.931 22.525 1.00 87.81 570 GLN A CA 1
ATOM 4499 C C . GLN A 1 570 ? 15.402 17.323 21.912 1.00 87.81 570 GLN A C 1
ATOM 4501 O O . GLN A 1 570 ? 15.647 18.320 22.590 1.00 87.81 570 GLN A O 1
ATOM 4506 N N . SER A 1 571 ? 15.000 17.403 20.642 1.00 90.25 571 SER A N 1
ATOM 4507 C CA . SER A 1 571 ? 14.767 18.686 19.969 1.00 90.25 571 SER A CA 1
ATOM 4508 C C . SER A 1 571 ? 13.358 19.236 20.188 1.00 90.25 571 SER A C 1
ATOM 4510 O O . SER A 1 571 ? 13.146 20.425 19.964 1.00 90.25 571 SER A O 1
ATOM 4512 N N . LYS A 1 572 ? 12.417 18.396 20.641 1.00 90.44 572 LYS A N 1
ATOM 4513 C CA . LYS A 1 572 ? 10.979 18.684 20.759 1.00 90.44 572 LYS A CA 1
ATOM 4514 C C . LYS A 1 572 ? 10.335 19.093 19.430 1.00 90.44 572 LYS A C 1
ATOM 4516 O O . LYS A 1 572 ? 9.449 19.943 19.397 1.00 90.44 572 LYS A O 1
ATOM 4521 N N . ILE A 1 573 ? 10.802 18.507 18.330 1.00 91.00 573 ILE A N 1
ATOM 4522 C CA . ILE A 1 573 ? 10.341 18.815 16.971 1.00 91.00 573 ILE A CA 1
ATOM 4523 C C . ILE A 1 573 ? 9.680 17.580 16.361 1.00 91.00 573 ILE A C 1
ATOM 4525 O O . ILE A 1 573 ? 10.174 16.461 16.523 1.00 91.00 573 ILE A O 1
ATOM 4529 N N . TRP A 1 574 ? 8.590 17.814 15.632 1.00 94.00 574 TRP A N 1
ATOM 4530 C CA . TRP A 1 574 ? 7.975 16.844 14.735 1.00 94.00 574 TRP A CA 1
ATOM 4531 C C . TRP A 1 574 ? 8.554 16.963 13.326 1.00 94.00 574 TRP A C 1
ATOM 4533 O O . TRP A 1 574 ? 8.743 18.069 12.819 1.00 94.00 574 TRP A O 1
ATOM 4543 N N . SER A 1 575 ? 8.807 15.828 12.681 1.00 92.31 575 SER A N 1
ATOM 4544 C CA . SER A 1 575 ? 9.203 15.762 11.274 1.00 92.31 575 SER A CA 1
ATOM 4545 C C . SER A 1 575 ? 8.217 14.925 10.469 1.00 92.31 575 SER A C 1
ATOM 4547 O O . SER A 1 575 ? 7.931 13.786 10.842 1.00 92.31 575 SER A O 1
ATOM 4549 N N . GLU A 1 576 ? 7.741 15.480 9.357 1.00 92.75 576 GLU A N 1
ATOM 4550 C CA . GLU A 1 576 ? 6.915 14.784 8.366 1.00 92.75 576 GLU A CA 1
ATOM 4551 C C . GLU A 1 576 ? 7.751 13.836 7.496 1.00 92.75 576 GLU A C 1
ATOM 4553 O O . GLU A 1 576 ? 8.861 14.174 7.077 1.00 92.75 576 GLU A O 1
ATOM 4558 N N . ALA A 1 577 ? 7.178 12.679 7.168 1.00 90.75 577 ALA A N 1
ATOM 4559 C CA . ALA A 1 577 ? 7.717 11.719 6.211 1.00 90.75 577 ALA A CA 1
ATOM 4560 C C . ALA A 1 577 ? 6.737 11.473 5.053 1.00 90.75 577 ALA A C 1
ATOM 4562 O O . ALA A 1 577 ? 5.519 11.477 5.240 1.00 90.75 577 ALA A O 1
ATOM 4563 N N . ASP A 1 578 ? 7.306 11.310 3.855 1.00 90.44 578 ASP A N 1
ATOM 4564 C CA . ASP A 1 578 ? 6.644 11.090 2.558 1.00 90.44 578 ASP A CA 1
ATOM 4565 C C . ASP A 1 578 ? 5.265 11.773 2.370 1.00 90.44 578 ASP A C 1
ATOM 4567 O O . ASP A 1 578 ? 4.249 11.098 2.172 1.00 90.44 578 ASP A O 1
ATOM 4571 N N . PRO A 1 579 ? 5.179 13.120 2.407 1.00 92.94 579 PRO A N 1
ATOM 4572 C CA . PRO A 1 579 ? 3.941 13.822 2.088 1.00 92.94 579 PRO A CA 1
ATOM 4573 C C . PRO A 1 579 ? 3.397 13.482 0.704 1.00 92.94 579 PRO A C 1
ATOM 4575 O O . PRO A 1 579 ? 4.104 13.539 -0.304 1.00 92.94 579 PRO A O 1
ATOM 4578 N N . GLY A 1 580 ? 2.111 13.137 0.656 1.00 92.06 580 GLY A N 1
ATOM 4579 C CA . GLY A 1 580 ? 1.466 12.635 -0.549 1.00 92.06 580 GLY A CA 1
ATOM 4580 C C . GLY A 1 580 ? 1.618 11.127 -0.770 1.00 92.06 580 GLY A C 1
ATOM 4581 O O . GLY A 1 580 ? 1.310 10.670 -1.867 1.00 92.06 580 GLY A O 1
ATOM 4582 N N . ASN A 1 581 ? 2.076 10.330 0.196 1.00 94.25 581 ASN A N 1
ATOM 4583 C CA . ASN A 1 581 ? 2.083 8.870 0.060 1.00 94.25 581 ASN A CA 1
ATOM 4584 C C . ASN A 1 581 ? 0.679 8.304 -0.244 1.00 94.25 581 ASN A C 1
ATOM 4586 O O . ASN A 1 581 ? -0.256 8.568 0.507 1.00 94.25 581 ASN A O 1
ATOM 4590 N N . GLY A 1 582 ? 0.530 7.530 -1.324 1.00 92.50 582 GLY A N 1
ATOM 4591 C CA . GLY A 1 582 ? -0.760 7.080 -1.863 1.00 92.50 582 GLY A CA 1
ATOM 4592 C C . GLY A 1 582 ? -1.667 6.369 -0.849 1.00 92.50 582 GLY A C 1
ATOM 4593 O O . GLY A 1 582 ? -2.804 6.797 -0.644 1.00 92.50 582 GLY A O 1
ATOM 4594 N N . GLU A 1 583 ? -1.168 5.323 -0.194 1.00 91.31 583 GLU A N 1
ATOM 4595 C CA . GLU A 1 583 ? -1.891 4.516 0.791 1.00 91.31 583 GLU A CA 1
ATOM 4596 C C . GLU A 1 583 ? -2.402 5.403 1.923 1.00 91.31 583 GLU A C 1
ATOM 4598 O O . GLU A 1 583 ? -3.584 5.389 2.277 1.00 91.31 583 GLU A O 1
ATOM 4603 N N . GLN A 1 584 ? -1.494 6.212 2.461 1.00 91.94 584 GLN A N 1
ATOM 4604 C CA . GLN A 1 584 ? -1.702 7.002 3.665 1.00 91.94 584 GLN A CA 1
ATOM 4605 C C . GLN A 1 584 ? -2.677 8.146 3.394 1.00 91.94 584 GLN A C 1
ATOM 4607 O O . GLN A 1 584 ? -3.624 8.351 4.154 1.00 91.94 584 GLN A O 1
ATOM 4612 N N . VAL A 1 585 ? -2.502 8.861 2.277 1.00 89.69 585 VAL A N 1
ATOM 4613 C CA . VAL A 1 585 ? -3.390 9.973 1.925 1.00 89.69 585 VAL A CA 1
ATOM 4614 C C . VAL A 1 585 ? -4.796 9.515 1.567 1.00 89.69 585 VAL A C 1
ATOM 4616 O O . VAL A 1 585 ? -5.753 10.224 1.876 1.00 89.69 585 VAL A O 1
ATOM 4619 N N . ALA A 1 586 ? -4.949 8.338 0.959 1.00 92.06 586 ALA A N 1
ATOM 4620 C CA . ALA A 1 586 ? -6.269 7.793 0.676 1.00 92.06 586 ALA A CA 1
ATOM 4621 C C . ALA A 1 586 ? -7.021 7.456 1.977 1.00 92.06 586 ALA A C 1
ATOM 4623 O O . ALA A 1 586 ? -8.211 7.759 2.084 1.00 92.06 586 ALA A O 1
ATOM 4624 N N . TRP A 1 587 ? -6.340 6.918 2.999 1.00 93.75 587 TRP A N 1
ATOM 4625 C CA . TRP A 1 587 ? -6.945 6.691 4.320 1.00 93.75 587 TRP A CA 1
ATOM 4626 C C . TRP A 1 587 ? -7.314 7.990 5.035 1.00 93.75 587 TRP A C 1
ATOM 4628 O O . TRP A 1 587 ? -8.424 8.107 5.557 1.00 93.75 587 TRP A O 1
ATOM 4638 N N . TRP A 1 588 ? -6.426 8.984 5.004 1.00 92.06 588 TRP A N 1
ATOM 4639 C CA . TRP A 1 588 ? -6.713 10.321 5.517 1.00 92.06 588 TRP A CA 1
ATOM 4640 C C . TRP A 1 588 ? -7.941 10.941 4.878 1.00 92.06 588 TRP A C 1
ATOM 4642 O O . TRP A 1 588 ? -8.824 11.448 5.567 1.00 92.06 588 TRP A O 1
ATOM 4652 N N . TRP A 1 589 ? -8.006 10.887 3.552 1.00 90.00 589 TRP A N 1
ATOM 4653 C CA . TRP A 1 589 ? -9.124 11.439 2.814 1.00 90.00 589 TRP A CA 1
ATOM 4654 C C . TRP A 1 589 ? -10.435 10.763 3.212 1.00 90.00 589 TRP A C 1
ATOM 4656 O O . TRP A 1 589 ? -11.404 11.460 3.505 1.00 90.00 589 TRP A O 1
ATOM 4666 N N . CYS A 1 590 ? -10.448 9.426 3.300 1.00 89.25 590 CYS A N 1
ATOM 4667 C CA . CYS A 1 590 ? -11.636 8.680 3.719 1.00 89.25 590 CYS A CA 1
ATOM 4668 C C . CYS A 1 590 ? -12.098 9.127 5.109 1.00 89.25 590 CYS A C 1
ATOM 4670 O O . CYS A 1 590 ? -13.286 9.365 5.319 1.00 89.25 590 CYS A O 1
ATOM 4672 N N . ALA A 1 591 ? -11.164 9.303 6.045 1.00 93.44 591 ALA A N 1
ATOM 4673 C CA . ALA A 1 591 ? -11.476 9.796 7.379 1.00 93.44 591 ALA A CA 1
ATOM 4674 C C . ALA A 1 591 ? -12.098 11.197 7.348 1.00 93.44 591 ALA A C 1
ATOM 4676 O O . ALA A 1 591 ? -13.176 11.409 7.903 1.00 93.44 591 ALA A O 1
ATOM 4677 N N . MET A 1 592 ? -11.453 12.130 6.645 1.00 93.44 592 MET A N 1
ATOM 4678 C CA . MET A 1 592 ? -11.880 13.526 6.560 1.00 93.44 592 MET A CA 1
ATOM 4679 C C . MET A 1 592 ? -13.244 13.682 5.890 1.00 93.44 592 MET A C 1
ATOM 4681 O O . MET A 1 592 ? -14.074 14.452 6.367 1.00 93.44 592 MET A O 1
ATOM 4685 N N . VAL A 1 593 ? -13.502 12.948 4.809 1.00 89.94 593 VAL A N 1
ATOM 4686 C CA . VAL A 1 593 ? -14.798 12.984 4.126 1.00 89.94 593 VAL A CA 1
ATOM 4687 C C . VAL A 1 593 ? -15.911 12.423 4.996 1.00 89.94 593 VAL A C 1
ATOM 4689 O O . VAL A 1 593 ? -16.961 13.061 5.097 1.00 89.94 593 VAL A O 1
ATOM 4692 N N . ASN A 1 594 ? -15.667 11.296 5.671 1.00 88.75 594 ASN A N 1
ATOM 4693 C CA . ASN A 1 594 ? -16.645 10.705 6.581 1.00 88.75 594 ASN A CA 1
ATOM 4694 C C . ASN A 1 594 ? -17.045 11.702 7.673 1.00 88.75 594 ASN A C 1
ATOM 4696 O O . ASN A 1 594 ? -18.222 12.034 7.798 1.00 88.75 594 ASN A O 1
ATOM 4700 N N . ILE A 1 595 ? -16.077 12.261 8.408 1.00 94.25 595 ILE A N 1
ATOM 4701 C CA . ILE A 1 595 ? -16.400 13.185 9.504 1.00 94.25 595 ILE A CA 1
ATOM 4702 C C . ILE A 1 595 ? -17.019 14.491 8.996 1.00 94.25 595 ILE A C 1
ATOM 4704 O O . ILE A 1 595 ? -17.938 15.002 9.629 1.00 94.25 595 ILE A O 1
ATOM 4708 N N . ARG A 1 596 ? -16.588 15.019 7.835 1.00 94.31 596 ARG A N 1
ATOM 4709 C CA . ARG A 1 596 ? -17.201 16.211 7.220 1.00 94.31 596 ARG A CA 1
ATOM 4710 C C . ARG A 1 596 ? -18.672 15.967 6.901 1.00 94.31 596 ARG A C 1
ATOM 4712 O O . ARG A 1 596 ? -19.504 16.802 7.250 1.00 94.31 596 ARG A O 1
ATOM 4719 N N . GLY A 1 597 ? -18.993 14.828 6.288 1.00 91.56 597 GLY A N 1
ATOM 4720 C CA . GLY A 1 597 ? -20.372 14.435 6.011 1.00 91.56 597 GLY A CA 1
ATOM 4721 C C . GLY A 1 597 ? -21.201 14.288 7.289 1.00 91.56 597 GLY A C 1
ATOM 4722 O O . GLY A 1 597 ? -22.304 14.829 7.368 1.00 91.56 597 GLY A O 1
ATOM 4723 N N . GLU A 1 598 ? -20.647 13.635 8.314 1.00 92.12 598 GLU A N 1
ATOM 4724 C CA . GLU A 1 598 ? -21.324 13.420 9.600 1.00 92.12 598 GLU A CA 1
ATOM 4725 C C . GLU A 1 598 ? -21.573 14.736 10.378 1.00 92.12 598 GLU A C 1
ATOM 4727 O O . GLU A 1 598 ? -22.577 14.841 11.083 1.00 92.12 598 GLU A O 1
ATOM 4732 N N . VAL A 1 599 ? -20.757 15.787 10.187 1.00 94.69 599 VAL A N 1
ATOM 4733 C CA . VAL A 1 599 ? -21.018 17.142 10.733 1.00 94.69 599 VAL A CA 1
ATOM 4734 C C . VAL A 1 599 ? -21.839 18.058 9.804 1.00 94.69 599 VAL A C 1
ATOM 4736 O O . VAL A 1 599 ? -21.978 19.258 10.062 1.00 94.69 599 VAL A O 1
ATOM 4739 N N . GLY A 1 600 ? -22.388 17.527 8.707 1.00 93.00 600 GLY A N 1
ATOM 4740 C CA . GLY A 1 600 ? -23.237 18.273 7.771 1.00 93.00 600 GLY A CA 1
ATOM 4741 C C . GLY A 1 600 ? -22.488 19.243 6.847 1.00 93.00 600 GLY A C 1
ATOM 4742 O O . GLY A 1 600 ? -23.079 20.209 6.357 1.00 93.00 600 GLY A O 1
ATOM 4743 N N . LEU A 1 601 ? -21.193 19.016 6.620 1.00 94.00 601 LEU A N 1
ATOM 4744 C CA . LEU A 1 601 ? -20.391 19.711 5.613 1.00 94.00 601 LEU A CA 1
ATOM 4745 C C . LEU A 1 601 ? -20.370 18.917 4.301 1.00 94.00 601 LEU A C 1
ATOM 4747 O O . LEU A 1 601 ? -20.683 17.728 4.255 1.00 94.00 601 LEU A O 1
ATOM 4751 N N . THR A 1 602 ? -19.974 19.571 3.210 1.00 90.25 602 THR A N 1
ATOM 4752 C CA . THR A 1 602 ? -19.718 18.864 1.953 1.00 90.25 602 THR A CA 1
ATOM 4753 C C . THR A 1 602 ? -18.490 17.952 2.098 1.00 90.25 602 THR A C 1
ATOM 4755 O O . THR A 1 602 ? -17.489 18.391 2.681 1.00 90.25 602 THR A O 1
ATOM 4758 N N . PRO A 1 603 ? -18.526 16.722 1.541 1.00 84.50 603 PRO A N 1
ATOM 4759 C CA . PRO A 1 603 ? -17.377 15.814 1.481 1.00 84.50 603 PRO A CA 1
ATOM 4760 C C . PRO A 1 603 ? -16.091 16.504 1.019 1.00 84.50 603 PRO A C 1
ATOM 4762 O O . PRO A 1 603 ? -15.078 16.483 1.713 1.00 84.50 603 PRO A O 1
ATOM 4765 N N . LEU A 1 604 ? -16.169 17.208 -0.112 1.00 84.06 604 LEU A N 1
ATOM 4766 C CA . LEU A 1 604 ? -15.096 18.043 -0.638 1.00 84.06 604 LEU A CA 1
ATOM 4767 C C . LEU A 1 604 ? -15.445 19.530 -0.418 1.00 84.06 604 LEU A C 1
ATOM 4769 O O . LEU A 1 604 ? -16.577 19.925 -0.726 1.00 84.06 604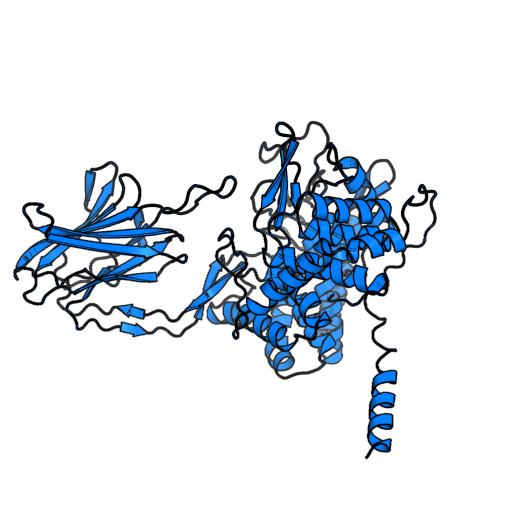 LEU A O 1
ATOM 4773 N N . PRO A 1 605 ? -14.532 20.326 0.165 1.00 80.94 605 PRO A N 1
ATOM 4774 C CA . PRO A 1 605 ? -14.735 21.751 0.421 1.00 80.94 605 PRO A CA 1
ATOM 4775 C C . PRO A 1 605 ? -14.610 22.646 -0.816 1.00 80.94 605 PRO A C 1
ATOM 4777 O O . PRO A 1 605 ? -13.966 22.233 -1.811 1.00 80.94 605 PRO A O 1
#

Radius of gyration: 28.33 Å; chains: 1; bounding box: 90×62×73 Å

pLDDT: mean 86.12, std 16.96, range [25.41, 98.75]

Sequence (605 aa):
MLFQMIIKLKVFSKALVVLGCCLGVGFAAESSLAESSKSLDDVRERLETPFMKGLLTATYQNFIQRIQPDGYLRESLTGAYGGMFPRTSGSMGQLLIETGELDKLESALSCILNSMLENDMERIPHIIGPRKSRSIPIPEKDNPGCSNWNGVFSTLVGDFGAVQGFVGRAKPLMALEVYVGVLNPGDTLVAEIYDSKRVRQAVATRIFDLEVQNNWERLKFSSPVKLIAGEEYQVMLRAKRGAPEVPGYPSTHEPIVFGGAIPKDMDMLEAGRIEDGKYISTNKSLAMVFDYGDLKHTVEPSRYRLICGLDEIDGQLQVITTWAMLAVHRGETDFENKTYPIMAQLMDRSTTGPYLRLGEESRWRSQVGLVCNVALEHSRDAQLWHTYDILTQSFACSALGNMIAIARRRQDTESADRWAWYLKSIEKNVMRYMTRDFEGKKIFYEMLLPTGREPKPFDGMGWLNLAPLAAGWKGVDQDVFKNTIDTWHRVAAIDWDGPGMTSSDWLPEGQIDIYFGKSIPNQVIGKALGWDLVYCFRAHEYDRVCDMLDFLGKNSSTGLFAESFFYNPQSKIWSEADPGNGEQVAWWWCAMVNIRGEVGLTPLP